Protein AF-0000000069329135 (afdb_homodimer)

pLDDT: mean 97.56, std 3.17, range [58.59, 99.0]

Secondary structure (DSSP, 8-state):
--EEEEEEE----S-HHHHHHHHHHHHHHHHHTT--SEEE--TTTTS-SSHHHHHHH-B-TTTSHHHHHHHHHHHHHT-EEE---EEEEETTEEEEEEEEE-TTS-EEEEEE--S--EEEETTTEEEEGGGT--------EEEETTEEEEE--GGGGG-HHHHHHHHHTT-SEEEEE---BHHHIIIIIHHHHHHHHHHHTSEEEEE-PPP-TTSSS-B----EEE-TTS-EEEE--SS-EEEEEEE-TTHHHHHHHHS-TTTS--TTTEEEEE--/--EEEEEEE----S-HHHHHHHHHHHHHHHHHTT--SEEE--TTTTS-SSHHHHHHT-B-TTTSHHHHHHHHHHHHHT-EEE---EEEEETTEEEEEEEEE-TTS-EEEEEE--S--EEEETTTEEEEGGGT--------EEEETTEEEEE--GGGGG-HHHHHHHHHTT-SEEEEE---BHHHIIIIIHHHHHHHHHHHTSEEEEE-PPP-TTSSS-B----EEE-TTS-EEEE--SSSEEEEEEE-TTHHHHHHHHS-TTTS--TTTEEEEE--

Nearest PDB structures (foldseek):
  2w1v-assembly1_B  TM=9.851E-01  e=4.334E-40  Mus musculus
  1f89-assembly1_B  TM=9.293E-01  e=5.737E-31  Saccharomyces cerevisiae
  1ems-assembly1_A  TM=8.857E-01  e=1.013E-24  Caenorhabditis elegans
  4hgd-assembly2_B  TM=8.560E-01  e=7.494E-25  Saccharomyces cerevisiae S288C
  4hgd-assembly1_A  TM=8.611E-01  e=5.799E-24  Saccharomyces cerevisiae S288C

InterPro domains:
  IPR003010 Carbon-nitrogen hydrolase [PF00795] (4-256)
  IPR003010 Carbon-nitrogen hydrolase [PS50263] (3-249)
  IPR036526 Carbon-nitrogen hydrolase superfamily [G3DSA:3.60.110.10] (2-276)
  IPR036526 Carbon-nitrogen hydrolase superfamily [SSF56317] (3-263)
  IPR045254 Nit1/2, carbon-nitrogen hydrolase domain [cd07572] (4-266)

Radius of gyration: 24.92 Å; Cα contacts (8 Å, |Δi|>4): 1479; chains: 2; bounding box: 47×74×54 Å

Foldseek 3Di:
DWAKEKFWQAAADDALVVQLVRVLVVLLCCCPVVVGQEYEYAFQRRHFDDLVGQVVQEEAPPPDPLNQSQLCSLQVRQHKYFSHWHWYDDPNFIFTKTWIHGSNSDTFKIDTAADADADDDPPFDGDDRVVHHDHDDDWIWDDDDPAIETEHEAVCLVDLLSLLLVLVVPHQEYEYRHFDAQVVCVVPVLVSQLCSLQVSLHKYWYHYHAADPPGPGGGNAFTFIAGNNSHTQWTDHNGGDIIIGIHPSVSRVVSCVVVVCVVVDDVVVDDRDDDD/DWAKEKFWQAAADDALVVQLVRVLVVLLCCCPVVVGQEYEYAFQRRHFDDLVGQVVQEDAPPPDPLNQSQLCSLQVRQHKYFSHWHWYDDPNFIFTKTWIHGSNSDTFKIDTAADADADDDPPFDGDDRVVHHDHDDDWIWDDDDPAIETEHEAVCLVDLLSLLLVLVVPHQEYEYRHFDAQVVCVVPVLVSQLCSLQVSLHKYWYHYHAADPPGPGGGNAFTFIAGNNSHTQWTDHNGGDIIIGIHPSVSRVVSCVVVVCVVVDDVVVDDRDDDD

Sequence (552 aa):
MVIRIALIQLKIAGPKEKILKNAVDLIRIAKKEKDANVVVLPESFNCPYSAENFEANAEEIPQGETSQTLSKAARDFGVFVVGGSFVEKCFGKLYNTCTVWGPDGELVAKHRKVHLCDTNIPGKLEVKESKVFTAGSDYTTFYVGETKIGLGVCWDMRFPLFANAYREKGCDLLIYPAVCDVYTGELHWELLARARALDNQVFVAFCAPARDSHAELVSYGHSVVVDPWGRVIQKGTEFQEIVVADLVLRTLPEVRSQIPVLKQKRSDLYEIVVKKMVIRIALIQLKIAGPKEKILKNAVDLIRIAKKEKDANVVVLPESFNCPYSAENFEANAEEIPQGETSQTLSKAARDFGVFVVGGSFVEKCFGKLYNTCTVWGPDGELVAKHRKVHLCDTNIPGKLEVKESKVFTAGSDYTTFYVGETKIGLGVCWDMRFPLFANAYREKGCDLLIYPAVCDVYTGELHWELLARARALDNQVFVAFCAPARDSHAELVSYGHSVVVDPWGRVIQKGTEFQEIVVADLVLRTLPEVRSQIPVLKQKRSDLYEIVVKK

Solvent-accessible surface area (backbone atoms only — not comparable to full-atom values): 27369 Å² total; per-residue (Å²): 139,77,52,27,39,25,29,35,17,42,62,54,62,77,57,44,70,58,26,48,51,53,50,49,52,52,51,46,43,35,29,77,74,64,60,27,50,34,36,33,32,11,37,44,44,56,39,51,73,42,73,70,46,42,65,75,59,42,28,42,83,67,80,21,70,68,42,47,51,48,19,49,46,9,34,75,64,56,19,31,29,36,51,18,15,35,42,29,42,55,95,92,39,34,28,50,27,26,38,28,17,32,39,81,27,45,78,65,40,70,36,38,26,53,36,64,50,58,33,52,38,90,98,75,45,75,43,62,39,66,80,64,36,48,64,32,88,65,90,33,59,46,69,61,84,88,44,31,33,28,60,42,37,36,55,34,66,69,38,66,67,59,54,45,42,37,35,76,72,58,34,47,32,39,41,26,20,18,68,42,44,46,73,58,27,76,63,38,48,66,54,43,45,24,39,56,5,39,72,54,45,15,32,24,36,42,18,10,29,16,44,39,93,84,45,87,63,35,28,38,25,42,25,33,34,20,34,35,76,32,43,76,75,37,69,43,55,42,52,65,45,76,42,64,42,76,49,65,67,70,51,40,66,49,45,48,62,27,56,33,57,85,77,56,57,54,69,81,39,37,45,77,46,69,43,128,139,76,52,27,38,24,27,34,17,42,63,54,62,76,57,46,68,57,27,49,52,52,49,48,52,50,52,47,44,35,30,78,74,63,61,27,48,34,37,33,31,10,38,45,44,56,39,51,73,42,74,68,47,42,66,75,59,42,27,42,83,68,78,20,69,68,43,46,51,47,19,48,47,10,32,76,65,55,19,31,30,36,52,19,15,36,41,30,43,55,94,92,38,32,26,51,28,25,40,27,17,32,38,81,27,45,79,66,40,71,35,40,26,53,36,64,50,59,33,51,37,89,97,76,46,77,44,61,37,67,82,65,35,48,63,31,87,65,89,36,61,44,68,61,86,88,44,31,33,29,60,43,37,36,54,33,67,70,39,66,67,60,52,45,41,37,38,74,72,58,34,47,32,39,41,25,19,18,66,42,44,44,74,57,27,76,61,38,48,65,52,44,43,23,40,58,6,38,72,53,46,15,32,25,34,41,16,10,29,18,44,38,93,82,45,86,63,35,29,38,25,41,27,33,32,21,34,35,76,32,44,75,74,36,68,44,55,42,54,64,45,75,42,63,42,75,51,66,68,70,50,42,66,48,46,49,61,27,56,32,56,84,75,55,56,54,68,81,39,36,44,79,46,69,43,126

Structure (mmCIF, N/CA/C/O backbone):
data_AF-0000000069329135-model_v1
#
loop_
_entity.id
_entity.type
_entity.pdbx_description
1 polymer 'Uncharacterized protein'
#
loop_
_atom_site.group_PDB
_atom_site.id
_atom_site.type_symbol
_atom_site.label_atom_id
_atom_site.label_alt_id
_atom_site.label_comp_id
_atom_site.label_asym_id
_atom_site.label_entity_id
_atom_site.label_seq_id
_atom_site.pdbx_PDB_ins_code
_atom_site.Cartn_x
_atom_site.Cartn_y
_atom_site.Cartn_z
_atom_site.occupancy
_atom_site.B_iso_or_equiv
_atom_site.auth_seq_id
_atom_site.auth_comp_id
_atom_site.auth_asym_id
_atom_site.auth_atom_id
_atom_site.pdbx_PDB_model_num
ATOM 1 N N . MET A 1 1 ? -24.438 -14.727 -4.453 1 58.75 1 MET A N 1
ATOM 2 C CA . MET A 1 1 ? -23.453 -15.797 -4.539 1 58.75 1 MET A CA 1
ATOM 3 C C . MET A 1 1 ? -22.25 -15.492 -3.66 1 58.75 1 MET A C 1
ATOM 5 O O . MET A 1 1 ? -21.875 -14.328 -3.496 1 58.75 1 MET A O 1
ATOM 9 N N . VAL A 1 2 ? -21.859 -16.516 -2.75 1 83.94 2 VAL A N 1
ATOM 10 C CA . VAL A 1 2 ? -20.781 -16.422 -1.784 1 83.94 2 VAL A CA 1
ATOM 11 C C . VAL A 1 2 ? -19.516 -17.062 -2.365 1 83.94 2 VAL A C 1
ATOM 13 O O . VAL A 1 2 ? -19.578 -18.094 -3.039 1 83.94 2 VAL A O 1
ATOM 16 N N . ILE A 1 3 ? -18.453 -16.328 -2.562 1 96.75 3 ILE A N 1
ATOM 17 C CA . ILE A 1 3 ? -17.172 -16.938 -2.906 1 96.75 3 ILE A CA 1
ATOM 18 C C . ILE A 1 3 ? -16.5 -17.484 -1.646 1 96.75 3 ILE A C 1
ATOM 20 O O . ILE A 1 3 ? -16.234 -16.75 -0.698 1 96.75 3 ILE A O 1
ATOM 24 N N . ARG A 1 4 ? -16.531 -18.781 -1.601 1 98.5 4 ARG A N 1
ATOM 25 C CA . ARG A 1 4 ? -15.672 -19.438 -0.632 1 98.5 4 ARG A CA 1
ATOM 26 C C . ARG A 1 4 ? -14.375 -19.906 -1.282 1 98.5 4 ARG A C 1
ATOM 28 O O . ARG A 1 4 ? -14.367 -20.828 -2.088 1 98.5 4 ARG A O 1
ATOM 35 N N . ILE A 1 5 ? -13.156 -19.25 -0.915 1 98.94 5 ILE A N 1
ATOM 36 C CA . ILE A 1 5 ? -11.867 -19.469 -1.562 1 98.94 5 ILE A CA 1
ATOM 37 C C . ILE A 1 5 ? -10.992 -20.359 -0.679 1 98.94 5 ILE A C 1
ATOM 39 O O . ILE A 1 5 ? -10.992 -20.219 0.546 1 98.94 5 ILE A O 1
ATOM 43 N N . ALA A 1 6 ? -10.328 -21.297 -1.271 1 98.94 6 ALA A N 1
ATOM 44 C CA . ALA A 1 6 ? -9.344 -22.125 -0.591 1 98.94 6 ALA A CA 1
ATOM 45 C C . ALA A 1 6 ? -7.965 -21.984 -1.217 1 98.94 6 ALA A C 1
ATOM 47 O O . ALA A 1 6 ? -7.781 -22.234 -2.408 1 98.94 6 ALA A O 1
ATOM 48 N N . LEU A 1 7 ? -7.035 -21.484 -0.455 1 98.94 7 LEU A N 1
ATOM 49 C CA . LEU A 1 7 ? -5.637 -21.422 -0.861 1 98.94 7 LEU A CA 1
ATOM 50 C C . LEU A 1 7 ? -4.895 -22.688 -0.421 1 98.94 7 LEU A C 1
ATOM 52 O O . LEU A 1 7 ? -4.758 -22.938 0.777 1 98.94 7 LEU A O 1
ATOM 56 N N . ILE A 1 8 ? -4.465 -23.438 -1.403 1 98.94 8 ILE A N 1
ATOM 57 C CA . ILE A 1 8 ? -3.693 -24.641 -1.092 1 98.94 8 ILE A CA 1
ATOM 58 C C . ILE A 1 8 ? -2.223 -24.281 -0.903 1 98.94 8 ILE A C 1
ATOM 60 O O . ILE A 1 8 ? -1.471 -24.188 -1.876 1 98.94 8 ILE A O 1
ATOM 64 N N . GLN A 1 9 ? -1.848 -24.109 0.296 1 98.88 9 GLN A N 1
ATOM 65 C CA . GLN A 1 9 ? -0.429 -23.922 0.586 1 98.88 9 GLN A CA 1
ATOM 66 C C . GLN A 1 9 ? 0.329 -25.25 0.465 1 98.88 9 GLN A C 1
ATOM 68 O O . GLN A 1 9 ? 0.605 -25.906 1.47 1 98.88 9 GLN A O 1
ATOM 73 N N . LEU A 1 10 ? 0.711 -25.562 -0.7 1 98.88 10 LEU A N 1
ATOM 74 C CA . LEU A 1 10 ? 1.133 -26.891 -1.129 1 98.88 10 LEU A CA 1
ATOM 75 C C . LEU A 1 10 ? 2.6 -27.141 -0.79 1 98.88 10 LEU A C 1
ATOM 77 O O . LEU A 1 10 ? 3.441 -26.25 -0.991 1 98.88 10 LEU A O 1
ATOM 81 N N . LYS A 1 11 ? 2.873 -28.25 -0.274 1 98.12 11 LYS A N 1
ATOM 82 C CA . LYS A 1 11 ? 4.262 -28.703 -0.194 1 98.12 11 LYS A CA 1
ATOM 83 C C . LYS A 1 11 ? 4.766 -29.172 -1.554 1 98.12 11 LYS A C 1
ATOM 85 O O . LYS A 1 11 ? 4.176 -30.062 -2.164 1 98.12 11 LYS A O 1
ATOM 90 N N . ILE A 1 12 ? 5.766 -28.578 -2.023 1 97.69 12 ILE A N 1
ATOM 91 C CA . ILE A 1 12 ? 6.336 -28.906 -3.324 1 97.69 12 ILE A CA 1
ATOM 92 C C . ILE A 1 12 ? 7.648 -29.672 -3.135 1 97.69 12 ILE A C 1
ATOM 94 O O . ILE A 1 12 ? 8.703 -29.062 -2.938 1 97.69 12 ILE A O 1
ATOM 98 N N . ALA A 1 13 ? 7.5 -30.953 -3.193 1 92.62 13 ALA A N 1
ATOM 99 C CA . ALA A 1 13 ? 8.656 -31.812 -2.984 1 92.62 13 ALA A CA 1
ATOM 100 C C . ALA A 1 13 ? 8.508 -33.125 -3.75 1 92.62 13 ALA A C 1
ATOM 102 O O . ALA A 1 13 ? 7.422 -33.719 -3.801 1 92.62 13 ALA A O 1
ATOM 103 N N . GLY A 1 14 ? 9.672 -33.594 -4.332 1 91.81 14 GLY A N 1
ATOM 104 C CA . GLY A 1 14 ? 9.664 -34.875 -5.027 1 91.81 14 GLY A CA 1
ATOM 105 C C . GLY A 1 14 ? 9.305 -34.75 -6.496 1 91.81 14 GLY A C 1
ATOM 106 O O . GLY A 1 14 ? 9.422 -33.656 -7.082 1 91.81 14 GLY A O 1
ATOM 107 N N . PRO A 1 15 ? 8.953 -35.969 -7.125 1 94.62 15 PRO A N 1
ATOM 108 C CA . PRO A 1 15 ? 8.633 -35.969 -8.555 1 94.62 15 PRO A CA 1
ATOM 109 C C . PRO A 1 15 ? 7.285 -35.312 -8.859 1 94.62 15 PRO A C 1
ATOM 111 O O . PRO A 1 15 ? 6.395 -35.281 -8 1 94.62 15 PRO A O 1
ATOM 114 N N . LYS A 1 16 ? 7.168 -34.812 -10.023 1 96.88 16 LYS A N 1
ATOM 115 C CA . LYS A 1 16 ? 5.988 -34.094 -10.492 1 96.88 16 LYS A CA 1
ATOM 116 C C . LYS A 1 16 ? 4.715 -34.906 -10.242 1 96.88 16 LYS A C 1
ATOM 118 O O . LYS A 1 16 ? 3.703 -34.375 -9.797 1 96.88 16 LYS A O 1
ATOM 123 N N . GLU A 1 17 ? 4.809 -36.156 -10.508 1 97 17 GLU A N 1
ATOM 124 C CA . GLU A 1 17 ? 3.633 -37 -10.359 1 97 17 GLU A CA 1
ATOM 125 C C . GLU A 1 17 ? 3.104 -36.969 -8.93 1 97 17 GLU A C 1
ATOM 127 O O . GLU A 1 17 ? 1.892 -36.906 -8.711 1 97 17 GLU A O 1
ATOM 132 N N . LYS A 1 18 ? 3.99 -37.031 -8 1 97.62 18 LYS A N 1
ATOM 133 C CA . LYS A 1 18 ? 3.613 -36.969 -6.59 1 97.62 18 LYS A CA 1
ATOM 134 C C . LYS A 1 18 ? 3.014 -35.625 -6.227 1 97.62 18 LYS A C 1
ATOM 136 O O . LYS A 1 18 ? 2.037 -35.562 -5.477 1 97.62 18 LYS A O 1
ATOM 141 N N . ILE A 1 19 ? 3.578 -34.594 -6.695 1 98.25 19 ILE A N 1
ATOM 142 C CA . ILE A 1 19 ? 3.109 -33.25 -6.414 1 98.25 19 ILE A CA 1
ATOM 143 C C . ILE A 1 19 ? 1.703 -33.062 -6.98 1 98.25 19 ILE A C 1
ATOM 145 O O . ILE A 1 19 ? 0.818 -32.531 -6.301 1 98.25 19 ILE A O 1
ATOM 149 N N . LEU A 1 20 ? 1.479 -33.531 -8.203 1 98.75 20 LEU A N 1
ATOM 150 C CA . LEU A 1 20 ? 0.177 -33.406 -8.852 1 98.75 20 LEU A CA 1
ATOM 151 C C . LEU A 1 20 ? -0.883 -34.188 -8.094 1 98.75 20 LEU A C 1
ATOM 153 O O . LEU A 1 20 ? -2.006 -33.719 -7.906 1 98.75 20 LEU A O 1
ATOM 157 N N . LYS A 1 21 ? -0.483 -35.375 -7.719 1 98.62 21 LYS A N 1
ATOM 158 C CA . LYS A 1 21 ? -1.42 -36.188 -6.953 1 98.62 21 LYS A CA 1
ATOM 159 C C . LYS A 1 21 ? -1.815 -35.5 -5.652 1 98.62 21 LYS A C 1
ATOM 161 O O . LYS A 1 21 ? -2.992 -35.469 -5.285 1 98.62 21 LYS A O 1
ATOM 166 N N . ASN A 1 22 ? -0.819 -34.969 -4.938 1 98.75 22 ASN A N 1
ATOM 167 C CA . ASN A 1 22 ? -1.08 -34.25 -3.701 1 98.75 22 ASN A CA 1
ATOM 168 C C . ASN A 1 22 ? -1.983 -33.031 -3.941 1 98.75 22 ASN A C 1
ATOM 170 O O . ASN A 1 22 ? -2.904 -32.781 -3.164 1 98.75 22 ASN A O 1
ATOM 174 N N . ALA A 1 23 ? -1.742 -32.281 -4.996 1 98.88 23 ALA A N 1
ATOM 175 C CA . ALA A 1 23 ? -2.561 -31.125 -5.352 1 98.88 23 ALA A CA 1
ATOM 176 C C . ALA A 1 23 ? -4.016 -31.531 -5.578 1 98.88 23 ALA A C 1
ATOM 178 O O . ALA A 1 23 ? -4.934 -30.906 -5.047 1 98.88 23 ALA A O 1
ATOM 179 N N . VAL A 1 24 ? -4.18 -32.594 -6.344 1 98.94 24 VAL A N 1
ATOM 180 C CA . VAL A 1 24 ? -5.527 -33.062 -6.66 1 98.94 24 VAL A CA 1
ATOM 181 C C . VAL A 1 24 ? -6.246 -33.469 -5.379 1 98.94 24 VAL A C 1
ATOM 183 O O . VAL A 1 24 ? -7.426 -33.156 -5.191 1 98.94 24 VAL A O 1
ATOM 186 N N . ASP A 1 25 ? -5.535 -34.156 -4.523 1 98.88 25 ASP A N 1
ATOM 187 C CA . ASP A 1 25 ? -6.113 -34.562 -3.25 1 98.88 25 ASP A CA 1
ATOM 188 C C . ASP A 1 25 ? -6.562 -33.344 -2.432 1 98.88 25 ASP A C 1
ATOM 190 O O . ASP A 1 25 ? -7.641 -33.344 -1.838 1 98.88 25 ASP A O 1
ATOM 194 N N . LEU A 1 26 ? -5.781 -32.375 -2.385 1 98.94 26 LEU A N 1
ATOM 195 C CA . LEU A 1 26 ? -6.09 -31.203 -1.578 1 98.94 26 LEU A CA 1
ATOM 196 C C . LEU A 1 26 ? -7.191 -30.359 -2.229 1 98.94 26 LEU A C 1
ATOM 198 O O . LEU A 1 26 ? -8 -29.75 -1.532 1 98.94 26 LEU A O 1
ATOM 202 N N . ILE A 1 27 ? -7.246 -30.344 -3.576 1 98.94 27 ILE A N 1
ATOM 203 C CA . ILE A 1 27 ? -8.375 -29.734 -4.262 1 98.94 27 ILE A CA 1
ATOM 204 C C . ILE A 1 27 ? -9.664 -30.453 -3.889 1 98.94 27 ILE A C 1
ATOM 206 O O . ILE A 1 27 ? -10.68 -29.812 -3.59 1 98.94 27 ILE A O 1
ATOM 210 N N . ARG A 1 28 ? -9.555 -31.734 -3.93 1 98.88 28 ARG A N 1
ATOM 211 C CA . ARG A 1 28 ? -10.711 -32.531 -3.545 1 98.88 28 ARG A CA 1
ATOM 212 C C . ARG A 1 28 ? -11.172 -32.188 -2.131 1 98.88 28 ARG A C 1
ATOM 214 O O . ARG A 1 28 ? -12.359 -31.969 -1.894 1 98.88 28 ARG A O 1
ATOM 221 N N . ILE A 1 29 ? -10.289 -32.125 -1.172 1 98.94 29 ILE A N 1
ATOM 222 C CA . ILE A 1 29 ? -10.602 -31.844 0.224 1 98.94 29 ILE A CA 1
ATOM 223 C C . ILE A 1 29 ? -11.188 -30.453 0.342 1 98.94 29 ILE A C 1
ATOM 225 O O . ILE A 1 29 ? -12.172 -30.234 1.062 1 98.94 29 ILE A O 1
ATOM 229 N N . ALA A 1 30 ? -10.602 -29.484 -0.377 1 98.88 30 ALA A N 1
ATOM 230 C CA . ALA A 1 30 ? -11.078 -28.109 -0.358 1 98.88 30 ALA A CA 1
ATOM 231 C C . ALA A 1 30 ? -12.555 -28.031 -0.76 1 98.88 30 ALA A C 1
ATOM 233 O O . ALA A 1 30 ? -13.328 -27.266 -0.175 1 98.88 30 ALA A O 1
ATOM 234 N N . LYS A 1 31 ? -12.875 -28.781 -1.772 1 98.69 31 LYS A N 1
ATOM 235 C CA . LYS A 1 31 ? -14.258 -28.781 -2.225 1 98.69 31 LYS A CA 1
ATOM 236 C C . LYS A 1 31 ? -15.141 -29.641 -1.315 1 98.69 31 LYS A C 1
ATOM 238 O O . LYS A 1 31 ? -16.109 -29.141 -0.738 1 98.69 31 LYS A O 1
ATOM 243 N N . LYS A 1 32 ? -14.781 -30.844 -1.134 1 98.69 32 LYS A N 1
ATOM 244 C CA . LYS A 1 32 ? -15.664 -31.828 -0.512 1 98.69 32 LYS A CA 1
ATOM 245 C C . LYS A 1 32 ? -15.797 -31.578 0.987 1 98.69 32 LYS A C 1
ATOM 247 O O . LYS A 1 32 ? -16.859 -31.828 1.571 1 98.69 32 LYS A O 1
ATOM 252 N N . GLU A 1 33 ? -14.734 -31.094 1.611 1 98.62 33 GLU A N 1
ATOM 253 C CA . GLU A 1 33 ? -14.75 -30.953 3.064 1 98.62 33 GLU A CA 1
ATOM 254 C C . GLU A 1 33 ? -14.906 -29.484 3.479 1 98.62 33 GLU A C 1
ATOM 256 O O . GLU A 1 33 ? -15.391 -29.203 4.574 1 98.62 33 GLU A O 1
ATOM 261 N N . LYS A 1 34 ? -14.492 -28.625 2.623 1 98.38 34 LYS A N 1
ATOM 262 C CA . LYS A 1 34 ? -14.516 -27.219 3.018 1 98.38 34 LYS A CA 1
ATOM 263 C C . LYS A 1 34 ? -15.516 -26.422 2.18 1 98.38 34 LYS A C 1
ATOM 265 O O . LYS A 1 34 ? -15.742 -25.234 2.432 1 98.38 34 LYS A O 1
ATOM 270 N N . ASP A 1 35 ? -16.047 -27.062 1.16 1 98.06 35 ASP A N 1
ATOM 271 C CA . ASP A 1 35 ? -17.109 -26.5 0.324 1 98.06 35 ASP A CA 1
ATOM 272 C C . ASP A 1 35 ? -16.609 -25.281 -0.443 1 98.06 35 ASP A C 1
ATOM 274 O O . ASP A 1 35 ? -17.344 -24.312 -0.621 1 98.06 35 ASP A O 1
ATOM 278 N N . ALA A 1 36 ? -15.344 -25.266 -0.75 1 98.62 36 ALA A N 1
ATOM 279 C CA . ALA A 1 36 ? -14.797 -24.188 -1.571 1 98.62 36 ALA A CA 1
ATOM 280 C C . ALA A 1 36 ? -15.375 -24.219 -2.984 1 98.62 36 ALA A C 1
ATOM 282 O O . ALA A 1 36 ? -15.648 -25.297 -3.52 1 98.62 36 ALA A O 1
ATOM 283 N N . ASN A 1 37 ? -15.562 -23.047 -3.553 1 98.44 37 ASN A N 1
ATOM 284 C CA . ASN A 1 37 ? -15.961 -23.016 -4.957 1 98.44 37 ASN A CA 1
ATOM 285 C C . ASN A 1 37 ? -14.859 -22.422 -5.836 1 98.44 37 ASN A C 1
ATOM 287 O O . ASN A 1 37 ? -14.945 -22.484 -7.066 1 98.44 37 ASN A O 1
ATOM 291 N N . VAL A 1 38 ? -13.828 -21.844 -5.258 1 98.88 38 VAL A N 1
ATOM 292 C CA . VAL A 1 38 ? -12.586 -21.438 -5.918 1 98.88 38 VAL A CA 1
ATOM 293 C C . VAL A 1 38 ? -11.391 -22 -5.156 1 98.88 38 VAL A C 1
ATOM 295 O O . VAL A 1 38 ? -11.25 -21.781 -3.951 1 98.88 38 VAL A O 1
ATOM 298 N N . VAL A 1 39 ? -10.555 -22.734 -5.781 1 98.94 39 VAL A N 1
ATOM 299 C CA . VAL A 1 39 ? -9.352 -23.312 -5.188 1 98.94 39 VAL A CA 1
ATOM 300 C C . VAL A 1 39 ? -8.117 -22.75 -5.895 1 98.94 39 VAL A C 1
ATOM 302 O O . VAL A 1 39 ? -8.07 -22.703 -7.125 1 98.94 39 VAL A O 1
ATOM 305 N N . VAL A 1 40 ? -7.117 -22.312 -5.148 1 99 40 VAL A N 1
ATOM 306 C CA . VAL A 1 40 ? -5.941 -21.641 -5.699 1 99 40 VAL A CA 1
ATOM 307 C C . VAL A 1 40 ? -4.684 -22.438 -5.336 1 99 40 VAL A C 1
ATOM 309 O O . VAL A 1 40 ? -4.496 -22.812 -4.18 1 99 40 VAL A O 1
ATOM 312 N N . LEU A 1 41 ? -3.873 -22.734 -6.301 1 99 41 LEU A N 1
ATOM 313 C CA . LEU A 1 41 ? -2.559 -23.328 -6.098 1 99 41 LEU A CA 1
ATOM 314 C C . LEU A 1 41 ? -1.464 -22.281 -6.133 1 99 41 LEU A C 1
ATOM 316 O O . LEU A 1 41 ? -1.68 -21.172 -6.637 1 99 41 LEU A O 1
ATOM 320 N N . PRO A 1 42 ? -0.272 -22.562 -5.594 1 98.88 42 PRO A N 1
ATOM 321 C CA . PRO A 1 42 ? 0.789 -21.547 -5.523 1 98.88 42 PRO A CA 1
ATOM 322 C C . PRO A 1 42 ? 1.606 -21.469 -6.812 1 98.88 42 PRO A C 1
ATOM 324 O O . PRO A 1 42 ? 1.319 -22.172 -7.777 1 98.88 42 PRO A O 1
ATOM 327 N N . GLU A 1 43 ? 2.578 -20.547 -6.859 1 98.69 43 GLU A N 1
ATOM 328 C CA . GLU A 1 43 ? 3.467 -20.344 -8 1 98.69 43 GLU A CA 1
ATOM 329 C C . GLU A 1 43 ? 4.379 -21.547 -8.211 1 98.69 43 GLU A C 1
ATOM 331 O O . GLU A 1 43 ? 4.934 -22.094 -7.25 1 98.69 43 GLU A O 1
ATOM 336 N N . SER A 1 44 ? 4.57 -21.922 -9.492 1 97.25 44 SER A N 1
ATOM 337 C CA . SER A 1 44 ? 5.449 -23.016 -9.883 1 97.25 44 SER A CA 1
ATOM 338 C C . SER A 1 44 ? 5.176 -24.266 -9.039 1 97.25 44 SER A C 1
ATOM 340 O O . SER A 1 44 ? 6.105 -24.859 -8.492 1 97.25 44 SER A O 1
ATOM 342 N N . PHE A 1 45 ? 3.988 -24.656 -8.969 1 98.31 45 PHE A N 1
ATOM 343 C CA . PHE A 1 45 ? 3.58 -25.609 -7.934 1 98.31 45 PHE A CA 1
ATOM 344 C C . PHE A 1 45 ? 3.979 -27.031 -8.312 1 98.31 45 PHE A C 1
ATOM 346 O O . PHE A 1 45 ? 4.043 -27.906 -7.453 1 98.31 45 PHE A O 1
ATOM 353 N N . ASN A 1 46 ? 4.246 -27.297 -9.609 1 97.81 46 ASN A N 1
ATOM 354 C CA . ASN A 1 46 ? 4.348 -28.688 -10.039 1 97.81 46 ASN A CA 1
ATOM 355 C C . ASN A 1 46 ? 5.793 -29.172 -10.023 1 97.81 46 ASN A C 1
ATOM 357 O O . ASN A 1 46 ? 6.09 -30.266 -10.516 1 97.81 46 ASN A O 1
ATOM 361 N N . CYS A 1 47 ? 6.703 -28.344 -9.594 1 96.44 47 CYS A N 1
ATOM 362 C CA . CYS A 1 47 ? 8.094 -28.766 -9.414 1 96.44 47 CYS A CA 1
ATOM 363 C C . CYS A 1 47 ? 8.812 -27.828 -8.445 1 96.44 47 CYS A C 1
ATOM 365 O O . CYS A 1 47 ? 8.383 -26.703 -8.234 1 96.44 47 CYS A O 1
ATOM 367 N N . PRO A 1 48 ? 9.93 -28.359 -7.832 1 93.69 48 PRO A N 1
ATOM 368 C CA . PRO A 1 48 ? 10.734 -27.453 -7.016 1 93.69 48 PRO A CA 1
ATOM 369 C C . PRO A 1 48 ? 11.242 -26.234 -7.801 1 93.69 48 PRO A C 1
ATOM 371 O O . PRO A 1 48 ? 11.602 -26.375 -8.977 1 93.69 48 PRO A O 1
ATOM 374 N N . TYR A 1 49 ? 11.375 -25.141 -7.191 1 92.5 49 TYR A N 1
ATOM 375 C CA . TYR A 1 49 ? 11.695 -23.859 -7.816 1 92.5 49 TYR A CA 1
ATOM 376 C C . TYR A 1 49 ? 13.172 -23.766 -8.164 1 92.5 49 TYR A C 1
ATOM 378 O O . TYR A 1 49 ? 13.984 -23.312 -7.359 1 92.5 49 TYR A O 1
ATOM 386 N N . SER A 1 50 ? 13.523 -24.172 -9.32 1 91.5 50 SER A N 1
ATOM 387 C CA . SER A 1 50 ? 14.875 -24.062 -9.867 1 91.5 50 SER A CA 1
ATOM 388 C C . SER A 1 50 ? 14.852 -24.047 -11.391 1 91.5 50 SER A C 1
ATOM 390 O O . SER A 1 50 ? 13.953 -24.609 -12.016 1 91.5 50 SER A O 1
ATOM 392 N N . ALA A 1 51 ? 15.883 -23.438 -11.93 1 89.62 51 ALA A N 1
ATOM 393 C CA . ALA A 1 51 ? 15.953 -23.312 -13.383 1 89.62 51 ALA A CA 1
ATOM 394 C C . ALA A 1 51 ? 15.961 -24.672 -14.062 1 89.62 51 ALA A C 1
ATOM 396 O O . ALA A 1 51 ? 15.312 -24.875 -15.094 1 89.62 51 ALA A O 1
ATOM 397 N N . GLU A 1 52 ? 16.688 -25.578 -13.438 1 91.62 52 GLU A N 1
ATOM 398 C CA . GLU A 1 52 ? 16.766 -26.938 -13.984 1 91.62 52 GLU A CA 1
ATOM 399 C C . GLU A 1 52 ? 15.398 -27.609 -13.984 1 91.62 52 GLU A C 1
ATOM 401 O O . GLU A 1 52 ? 15.008 -28.219 -14.977 1 91.62 52 GLU A O 1
ATOM 406 N N . ASN A 1 53 ? 14.711 -27.484 -12.938 1 94.31 53 ASN A N 1
ATOM 407 C CA . ASN A 1 53 ? 13.391 -28.094 -12.828 1 94.31 53 ASN A CA 1
ATOM 408 C C . ASN A 1 53 ? 12.383 -27.422 -13.758 1 94.31 53 ASN A C 1
ATOM 410 O O . ASN A 1 53 ? 11.492 -28.078 -14.297 1 94.31 53 ASN A O 1
ATOM 414 N N . PHE A 1 54 ? 12.547 -26.141 -13.984 1 95.38 54 PHE A N 1
ATOM 415 C CA . PHE A 1 54 ? 11.633 -25.422 -14.859 1 95.38 54 PHE A CA 1
ATOM 416 C C . PHE A 1 54 ? 11.703 -25.953 -16.281 1 95.38 54 PHE A C 1
ATOM 418 O O . PHE A 1 54 ? 10.68 -26.297 -16.875 1 95.38 54 PHE A O 1
ATOM 425 N N . GLU A 1 55 ? 12.852 -26.062 -16.734 1 94.44 55 GLU A N 1
ATOM 426 C CA . GLU A 1 55 ? 13.047 -26.547 -18.109 1 94.44 55 GLU A CA 1
ATOM 427 C C . GLU A 1 55 ? 12.562 -27.984 -18.25 1 94.44 55 GLU A C 1
ATOM 429 O O . GLU A 1 55 ? 11.891 -28.328 -19.219 1 94.44 55 GLU A O 1
ATOM 434 N N . ALA A 1 56 ? 12.867 -28.766 -17.266 1 95.62 56 ALA A N 1
ATOM 435 C CA . ALA A 1 56 ? 12.562 -30.188 -17.328 1 95.62 56 ALA A CA 1
ATOM 436 C C . ALA A 1 56 ? 11.062 -30.438 -17.234 1 95.62 56 ALA A C 1
ATOM 438 O O . ALA A 1 56 ? 10.562 -31.438 -17.734 1 95.62 56 ALA A O 1
ATOM 439 N N . ASN A 1 57 ? 10.344 -29.5 -16.672 1 96.56 57 ASN A N 1
ATOM 440 C CA . ASN A 1 57 ? 8.922 -29.734 -16.422 1 96.56 57 ASN A CA 1
ATOM 441 C C . ASN A 1 57 ? 8.055 -28.812 -17.281 1 96.56 57 ASN A C 1
ATOM 443 O O . ASN A 1 57 ? 6.836 -28.75 -17.078 1 96.56 57 ASN A O 1
ATOM 447 N N . ALA A 1 58 ? 8.672 -28.125 -18.203 1 97.69 58 ALA A N 1
ATOM 448 C CA . ALA A 1 58 ? 7.934 -27.219 -19.078 1 97.69 58 ALA A CA 1
ATOM 449 C C . ALA A 1 58 ? 6.953 -28 -19.953 1 97.69 58 ALA A C 1
ATOM 451 O O . ALA A 1 58 ? 7.273 -29.078 -20.438 1 97.69 58 ALA A O 1
ATOM 452 N N . GLU A 1 59 ? 5.785 -27.422 -20.062 1 97.88 59 GLU A N 1
ATOM 453 C CA . GLU A 1 59 ? 4.754 -28.094 -20.859 1 97.88 59 GLU A CA 1
ATOM 454 C C . GLU A 1 59 ? 3.998 -27.109 -21.734 1 97.88 59 GLU A C 1
ATOM 456 O O . GLU A 1 59 ? 3.986 -25.906 -21.453 1 97.88 59 GLU A O 1
ATOM 461 N N . GLU A 1 60 ? 3.389 -27.656 -22.781 1 98.12 60 GLU A N 1
ATOM 462 C CA . GLU A 1 60 ? 2.459 -26.859 -23.562 1 98.12 60 GLU A CA 1
ATOM 463 C C . GLU A 1 60 ? 1.109 -26.734 -22.859 1 98.12 60 GLU A C 1
ATOM 465 O O . GLU A 1 60 ? 0.627 -27.688 -22.266 1 98.12 60 GLU A O 1
ATOM 470 N N . ILE A 1 61 ? 0.491 -25.656 -22.844 1 98.25 61 ILE A N 1
ATOM 471 C CA . ILE A 1 61 ? -0.828 -25.406 -22.281 1 98.25 61 ILE A CA 1
ATOM 472 C C . ILE A 1 61 ? -1.851 -25.234 -23.406 1 98.25 61 ILE A C 1
ATOM 474 O O . ILE A 1 61 ? -1.654 -24.422 -24.312 1 98.25 61 ILE A O 1
ATOM 478 N N . PRO A 1 62 ? -2.932 -26.016 -23.516 1 97.56 62 PRO A N 1
ATOM 479 C CA . PRO A 1 62 ? -3.453 -26.812 -22.406 1 97.56 62 PRO A CA 1
ATOM 480 C C . PRO A 1 62 ? -3.16 -28.312 -22.547 1 97.56 62 PRO A C 1
ATOM 482 O O . PRO A 1 62 ? -3.779 -29.125 -21.875 1 97.56 62 PRO A O 1
ATOM 485 N N . GLN A 1 63 ? -2.25 -28.734 -23.344 1 95.94 63 GLN A N 1
ATOM 486 C CA . GLN A 1 63 ? -2.137 -30.156 -23.688 1 95.94 63 GLN A CA 1
ATOM 487 C C . GLN A 1 63 ? -1.261 -30.891 -22.688 1 95.94 63 GLN A C 1
ATOM 489 O O . GLN A 1 63 ? -1.329 -32.125 -22.578 1 95.94 63 GLN A O 1
ATOM 494 N N . GLY A 1 64 ? -0.524 -30.25 -21.922 1 97.38 64 GLY A N 1
ATOM 495 C CA . GLY A 1 64 ? 0.434 -30.875 -21.031 1 97.38 64 GLY A CA 1
ATOM 496 C C . GLY A 1 64 ? -0.217 -31.562 -19.859 1 97.38 64 GLY A C 1
ATOM 497 O O . GLY A 1 64 ? -1.405 -31.359 -19.594 1 97.38 64 GLY A O 1
ATOM 498 N N . GLU A 1 65 ? 0.563 -32.406 -19.172 1 98.12 65 GLU A N 1
ATOM 499 C CA . GLU A 1 65 ? 0.107 -33.25 -18.062 1 98.12 65 GLU A CA 1
ATOM 500 C C . GLU A 1 65 ? -0.521 -32.406 -16.953 1 98.12 65 GLU A C 1
ATOM 502 O O . GLU A 1 65 ? -1.579 -32.75 -16.438 1 98.12 65 GLU A O 1
ATOM 507 N N . THR A 1 66 ? 0.097 -31.344 -16.578 1 98.75 66 THR A N 1
ATOM 508 C CA . THR A 1 66 ? -0.405 -30.484 -15.5 1 98.75 66 THR A CA 1
ATOM 509 C C . THR A 1 66 ? -1.764 -29.906 -15.867 1 98.75 66 THR A C 1
ATOM 511 O O . THR A 1 66 ? -2.697 -29.922 -15.062 1 98.75 66 THR A O 1
ATOM 514 N N . SER A 1 67 ? -1.867 -29.422 -17.109 1 98.69 67 SER A N 1
ATOM 515 C CA . SER A 1 67 ? -3.125 -28.859 -17.594 1 98.69 67 SER A CA 1
ATOM 516 C C . SER A 1 67 ? -4.242 -29.891 -17.547 1 98.69 67 SER A C 1
ATOM 518 O O . SER A 1 67 ? -5.332 -29.625 -17.047 1 98.69 67 SER A O 1
ATOM 520 N N . GLN A 1 68 ? -3.904 -31.031 -18.047 1 98.69 68 GLN A N 1
ATOM 521 C CA . GLN A 1 68 ? -4.91 -32.094 -18.094 1 98.69 68 GLN A CA 1
ATOM 522 C C . GLN A 1 68 ? -5.336 -32.5 -16.688 1 98.69 68 GLN A C 1
ATOM 524 O O . GLN A 1 68 ? -6.516 -32.75 -16.438 1 98.69 68 GLN A O 1
ATOM 529 N N . THR A 1 69 ? -4.398 -32.594 -15.797 1 98.88 69 THR A N 1
ATOM 530 C CA . THR A 1 69 ? -4.676 -32.969 -14.406 1 98.88 69 THR A CA 1
ATOM 531 C C . THR A 1 69 ? -5.586 -31.922 -13.75 1 98.88 69 THR A C 1
ATOM 533 O O . THR A 1 69 ? -6.574 -32.281 -13.102 1 98.88 69 THR A O 1
ATOM 536 N N . LEU A 1 70 ? -5.328 -30.688 -13.938 1 98.88 70 LEU A N 1
ATOM 537 C CA . LEU A 1 70 ? -6.102 -29.625 -13.305 1 98.88 70 LEU A CA 1
ATOM 538 C C . LEU A 1 70 ? -7.488 -29.516 -13.938 1 98.88 70 LEU A C 1
ATOM 540 O O . LEU A 1 70 ? -8.477 -29.281 -13.234 1 98.88 70 LEU A O 1
ATOM 544 N N . SER A 1 71 ? -7.527 -29.609 -15.258 1 98.88 71 SER A N 1
ATOM 545 C CA . SER A 1 71 ? -8.805 -29.625 -15.961 1 98.88 71 SER A CA 1
ATOM 546 C C . SER A 1 71 ? -9.719 -30.719 -15.414 1 98.88 71 SER A C 1
ATOM 548 O O . SER A 1 71 ? -10.883 -30.469 -15.102 1 98.88 71 SER A O 1
ATOM 550 N N . LYS A 1 72 ? -9.164 -31.906 -15.32 1 98.88 72 LYS A N 1
ATOM 551 C CA . LYS A 1 72 ? -9.922 -33.062 -14.812 1 98.88 72 LYS A CA 1
ATOM 552 C C . LYS A 1 72 ? -10.367 -32.812 -13.375 1 98.88 72 LYS A C 1
ATOM 554 O O . LYS A 1 72 ? -11.508 -33.125 -13.016 1 98.88 72 LYS A O 1
ATOM 559 N N . ALA A 1 73 ? -9.477 -32.312 -12.5 1 98.88 73 ALA A N 1
ATOM 560 C CA . ALA A 1 73 ? -9.828 -32.062 -11.109 1 98.88 73 ALA A CA 1
ATOM 561 C C . ALA A 1 73 ? -10.969 -31.047 -11.016 1 98.88 73 ALA A C 1
ATOM 563 O O . ALA A 1 73 ? -11.922 -31.25 -10.258 1 98.88 73 ALA A O 1
ATOM 564 N N . ALA A 1 74 ? -10.852 -29.969 -11.797 1 98.88 74 ALA A N 1
ATOM 565 C CA . ALA A 1 74 ? -11.891 -28.953 -11.805 1 98.88 74 ALA A CA 1
ATOM 566 C C . ALA A 1 74 ? -13.25 -29.547 -12.172 1 98.88 74 ALA A C 1
ATOM 568 O O . ALA A 1 74 ? -14.25 -29.297 -11.5 1 98.88 74 ALA A O 1
ATOM 569 N N . ARG A 1 75 ? -13.258 -30.344 -13.203 1 98.81 75 ARG A N 1
ATOM 570 C CA . ARG A 1 75 ? -14.469 -30.984 -13.695 1 98.81 75 ARG A CA 1
ATOM 571 C C . ARG A 1 75 ? -15.016 -31.984 -12.68 1 98.81 75 ARG A C 1
ATOM 573 O O . ARG A 1 75 ? -16.203 -31.969 -12.352 1 98.81 75 ARG A O 1
ATOM 580 N N . ASP A 1 76 ? -14.133 -32.812 -12.195 1 98.81 76 ASP A N 1
ATOM 581 C CA . ASP A 1 76 ? -14.539 -33.906 -11.297 1 98.81 76 ASP A CA 1
ATOM 582 C C . ASP A 1 76 ? -15.18 -33.344 -10.023 1 98.81 76 ASP A C 1
ATOM 584 O O . ASP A 1 76 ? -16.109 -33.938 -9.484 1 98.81 76 ASP A O 1
ATOM 588 N N . PHE A 1 77 ? -14.648 -32.219 -9.508 1 98.81 77 PHE A N 1
ATOM 589 C CA . PHE A 1 77 ? -15.102 -31.719 -8.211 1 98.81 77 PHE A CA 1
ATOM 590 C C . PHE A 1 77 ? -15.992 -30.5 -8.375 1 98.81 77 PHE A C 1
ATOM 592 O O . PHE A 1 77 ? -16.516 -29.969 -7.391 1 98.81 77 PHE A O 1
ATOM 599 N N . GLY A 1 78 ? -16.203 -30.031 -9.594 1 98.5 78 GLY A N 1
ATOM 600 C CA . GLY A 1 78 ? -17.109 -28.938 -9.859 1 98.5 78 GLY A CA 1
ATOM 601 C C . GLY A 1 78 ? -16.672 -27.641 -9.195 1 98.5 78 GLY A C 1
ATOM 602 O O . GLY A 1 78 ? -17.484 -26.969 -8.539 1 98.5 78 GLY A O 1
ATOM 603 N N . VAL A 1 79 ? -15.484 -27.281 -9.32 1 98.62 79 VAL A N 1
ATOM 604 C CA . VAL A 1 79 ? -14.93 -26.109 -8.672 1 98.62 79 VAL A CA 1
ATOM 605 C C . VAL A 1 79 ? -14.047 -25.344 -9.656 1 98.62 79 VAL A C 1
ATOM 607 O O . VAL A 1 79 ? -13.555 -25.906 -10.633 1 98.62 79 VAL A O 1
ATOM 610 N N . PHE A 1 80 ? -13.883 -23.984 -9.477 1 98.94 80 PHE A N 1
ATOM 611 C CA . PHE A 1 80 ? -12.836 -23.25 -10.172 1 98.94 80 PHE A CA 1
ATOM 612 C C . PHE A 1 80 ? -11.469 -23.594 -9.602 1 98.94 80 PHE A C 1
ATOM 614 O O . PHE A 1 80 ? -11.273 -23.562 -8.383 1 98.94 80 PHE A O 1
ATOM 621 N N . VAL A 1 81 ? -10.555 -23.922 -10.453 1 98.94 81 VAL A N 1
ATOM 622 C CA . VAL A 1 81 ? -9.18 -24.156 -10.016 1 98.94 81 VAL A CA 1
ATOM 623 C C . VAL A 1 81 ? -8.258 -23.109 -10.625 1 98.94 81 VAL A C 1
ATOM 625 O O . VAL A 1 81 ? -8.039 -23.094 -11.844 1 98.94 81 VAL A O 1
ATOM 628 N N . VAL A 1 82 ? -7.809 -22.188 -9.82 1 98.94 82 VAL A N 1
ATOM 629 C CA . VAL A 1 82 ? -6.676 -21.344 -10.18 1 98.94 82 VAL A CA 1
ATOM 630 C C . VAL A 1 82 ? -5.375 -22.125 -10.031 1 98.94 82 VAL A C 1
ATOM 632 O O . VAL A 1 82 ? -4.906 -22.344 -8.914 1 98.94 82 VAL A O 1
ATOM 635 N N . GLY A 1 83 ? -4.879 -22.5 -11.109 1 98.75 83 GLY A N 1
ATOM 636 C CA . GLY A 1 83 ? -3.834 -23.516 -11.164 1 98.75 83 GLY A CA 1
ATOM 637 C C . GLY A 1 83 ? -2.461 -22.969 -10.828 1 98.75 83 GLY A C 1
ATOM 638 O O . GLY A 1 83 ? -1.468 -23.328 -11.461 1 98.75 83 GLY A O 1
ATOM 639 N N . GLY A 1 84 ? -2.471 -22.109 -9.766 1 98.38 84 GLY A N 1
ATOM 640 C CA . GLY A 1 84 ? -1.182 -21.516 -9.445 1 98.38 84 GLY A CA 1
ATOM 641 C C . GLY A 1 84 ? -0.524 -20.844 -10.633 1 98.38 84 GLY A C 1
ATOM 642 O O . GLY A 1 84 ? -1.124 -19.969 -11.266 1 98.38 84 GLY A O 1
ATOM 643 N N . SER A 1 85 ? 0.869 -21.391 -10.688 1 98.69 85 SER A N 1
ATOM 644 C CA . SER A 1 85 ? 1.444 -21.312 -12.023 1 98.69 85 SER A CA 1
ATOM 645 C C . SER A 1 85 ? 2.361 -22.484 -12.312 1 98.69 85 SER A C 1
ATOM 647 O O . SER A 1 85 ? 2.607 -23.312 -11.438 1 98.69 85 SER A O 1
ATOM 649 N N . PHE A 1 86 ? 2.664 -22.719 -13.477 1 98.62 86 PHE A N 1
ATOM 650 C CA . PHE A 1 86 ? 3.668 -23.672 -13.922 1 98.62 86 PHE A CA 1
ATOM 651 C C . PHE A 1 86 ? 4.277 -23.234 -15.258 1 98.62 86 PHE A C 1
ATOM 653 O O . PHE A 1 86 ? 3.811 -22.281 -15.875 1 98.62 86 PHE A O 1
ATOM 660 N N . VAL A 1 87 ? 5.355 -23.906 -15.625 1 98.5 87 VAL A N 1
ATOM 661 C CA . VAL A 1 87 ? 6.164 -23.438 -16.75 1 98.5 87 VAL A CA 1
ATOM 662 C C . VAL A 1 87 ? 5.523 -23.844 -18.062 1 98.5 87 VAL A C 1
ATOM 664 O O . VAL A 1 87 ? 5.281 -25.031 -18.297 1 98.5 87 VAL A O 1
ATOM 667 N N . GLU A 1 88 ? 5.23 -22.891 -18.844 1 98.81 88 GLU A N 1
ATOM 668 C CA . GLU A 1 88 ? 4.691 -23.047 -20.203 1 98.81 88 GLU A CA 1
ATOM 669 C C . GLU A 1 88 ? 5.805 -23.016 -21.25 1 98.81 88 GLU A C 1
ATOM 671 O O . GLU A 1 88 ? 6.656 -22.125 -21.219 1 98.81 88 GLU A O 1
ATOM 676 N N . LYS A 1 89 ? 5.777 -23.984 -22.062 1 98.25 89 LYS A N 1
ATOM 677 C CA . LYS A 1 89 ? 6.598 -23.938 -23.266 1 98.25 89 LYS A CA 1
ATOM 678 C C . LYS A 1 89 ? 5.762 -23.547 -24.484 1 98.25 89 LYS A C 1
ATOM 680 O O . LYS A 1 89 ? 4.746 -24.172 -24.781 1 98.25 89 LYS A O 1
ATOM 685 N N . CYS A 1 90 ? 6.168 -22.453 -25.125 1 97.69 90 CYS A N 1
ATOM 686 C CA . CYS A 1 90 ? 5.449 -21.953 -26.281 1 97.69 90 CYS A CA 1
ATOM 687 C C . CYS A 1 90 ? 6.418 -21.391 -27.328 1 97.69 90 CYS A C 1
ATOM 689 O O . CYS A 1 90 ? 7.051 -20.359 -27.094 1 97.69 90 CYS A O 1
ATOM 691 N N . PHE A 1 91 ? 6.551 -22.031 -28.438 1 96 91 PHE A N 1
A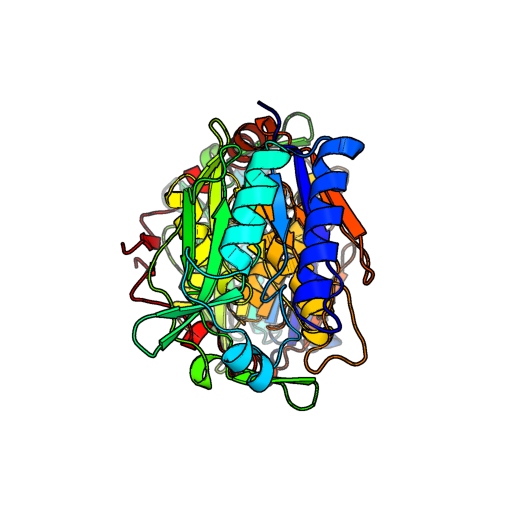TOM 692 C CA . PHE A 1 91 ? 7.387 -21.625 -29.547 1 96 91 PHE A CA 1
ATOM 693 C C . PHE A 1 91 ? 8.805 -21.328 -29.094 1 96 91 PHE A C 1
ATOM 695 O O . PHE A 1 91 ? 9.344 -20.25 -29.375 1 96 91 PHE A O 1
ATOM 702 N N . GLY A 1 92 ? 9.352 -22.156 -28.297 1 95.06 92 GLY A N 1
ATOM 703 C CA . GLY A 1 92 ? 10.75 -22.094 -27.906 1 95.06 92 GLY A CA 1
ATOM 704 C C . GLY A 1 92 ? 10.992 -21.172 -26.719 1 95.06 92 GLY A C 1
ATOM 705 O O . GLY A 1 92 ? 12.133 -21.016 -26.266 1 95.06 92 GLY A O 1
ATOM 706 N N . LYS A 1 93 ? 9.945 -20.578 -26.25 1 97.75 93 LYS A N 1
ATOM 707 C CA . LYS A 1 93 ? 10.055 -19.703 -25.094 1 97.75 93 LYS A CA 1
ATOM 708 C C . LYS A 1 93 ? 9.367 -20.297 -23.875 1 97.75 93 LYS A C 1
ATOM 710 O O . LYS A 1 93 ? 8.477 -21.141 -24 1 97.75 93 LYS A O 1
ATOM 715 N N . LEU A 1 94 ? 9.883 -19.938 -22.734 1 98.44 94 LEU A N 1
ATOM 716 C CA . LEU A 1 94 ? 9.281 -20.375 -21.469 1 98.44 94 LEU A CA 1
ATOM 717 C C . LEU A 1 94 ? 8.562 -19.219 -20.781 1 98.44 94 LEU A C 1
ATOM 719 O O . LEU A 1 94 ? 9.055 -18.094 -20.781 1 98.44 94 LEU A O 1
ATOM 723 N N . TYR A 1 95 ? 7.387 -19.469 -20.281 1 98.81 95 TYR A N 1
ATOM 724 C CA . TYR A 1 95 ? 6.586 -18.516 -19.516 1 98.81 95 TYR A CA 1
ATOM 725 C C . TYR A 1 95 ? 6.195 -19.094 -18.156 1 98.81 95 TYR A C 1
ATOM 727 O O . TYR A 1 95 ? 6 -20.312 -18.031 1 98.81 95 TYR A O 1
ATOM 735 N N . ASN A 1 96 ? 6.219 -18.281 -17.125 1 98.81 96 ASN A N 1
ATOM 736 C CA . ASN A 1 96 ? 5.539 -18.625 -15.875 1 98.81 96 ASN A CA 1
ATOM 737 C C . ASN A 1 96 ? 4.047 -18.312 -15.945 1 98.81 96 ASN A C 1
ATOM 739 O O . ASN A 1 96 ? 3.648 -17.141 -15.875 1 98.81 96 ASN A O 1
ATOM 743 N N . THR A 1 97 ? 3.23 -19.359 -16.031 1 98.94 97 THR A N 1
ATOM 744 C CA . THR A 1 97 ? 1.859 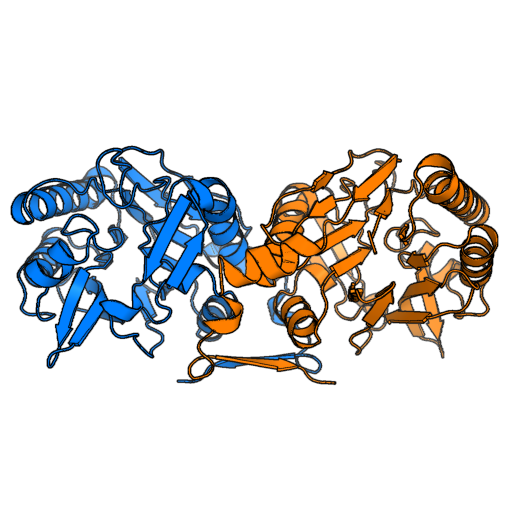-19.141 -16.484 1 98.94 97 THR A CA 1
ATOM 745 C C . THR A 1 97 ? 0.862 -19.688 -15.469 1 98.94 97 THR A C 1
ATOM 747 O O . THR A 1 97 ? 1.002 -20.828 -15.008 1 98.94 97 THR A O 1
ATOM 750 N N . CYS A 1 98 ? -0.059 -18.875 -15.078 1 98.94 98 CYS A N 1
ATOM 751 C CA . CYS A 1 98 ? -1.203 -19.281 -14.273 1 98.94 98 CYS A CA 1
ATOM 752 C C . CYS A 1 98 ? -2.4 -19.625 -15.148 1 98.94 98 CYS A C 1
ATOM 754 O O . CYS A 1 98 ? -2.812 -18.812 -15.984 1 98.94 98 CYS A O 1
ATOM 756 N N . THR A 1 99 ? -2.959 -20.797 -14.984 1 98.94 99 THR A N 1
ATOM 757 C CA . THR A 1 99 ? -4.176 -21.203 -15.672 1 98.94 99 THR A CA 1
ATOM 758 C C . THR A 1 99 ? -5.359 -21.234 -14.711 1 98.94 99 THR A C 1
ATOM 760 O O . THR A 1 99 ? -5.184 -21.422 -13.508 1 98.94 99 THR A O 1
ATOM 763 N N . VAL A 1 100 ? -6.551 -20.969 -15.289 1 98.94 100 VAL A N 1
ATOM 764 C CA . VAL A 1 100 ? -7.777 -21.141 -14.516 1 98.94 100 VAL A CA 1
ATOM 765 C C . VAL A 1 100 ? -8.703 -22.125 -15.234 1 98.94 100 VAL A C 1
ATOM 767 O O . VAL A 1 100 ? -8.992 -21.953 -16.422 1 98.94 100 VAL A O 1
ATOM 770 N N . TRP A 1 101 ? -9.125 -23.125 -14.508 1 98.94 101 TRP A N 1
ATOM 771 C CA . TRP A 1 101 ? -10.023 -24.141 -15.023 1 98.94 101 TRP A CA 1
ATOM 772 C C . TRP A 1 101 ? -11.398 -24.047 -14.367 1 98.94 101 TRP A C 1
ATOM 774 O O . TRP A 1 101 ? -11.508 -24.062 -13.133 1 98.94 101 TRP A O 1
ATOM 784 N N . GLY A 1 102 ? -12.453 -23.953 -15.211 1 98.75 102 GLY A N 1
ATOM 785 C CA . GLY A 1 102 ? -13.805 -23.859 -14.688 1 98.75 102 GLY A CA 1
ATOM 786 C C . GLY A 1 102 ? -14.359 -25.203 -14.242 1 98.75 102 GLY A C 1
ATOM 787 O O . GLY A 1 102 ? -13.734 -26.25 -14.477 1 98.75 102 GLY A O 1
ATOM 788 N N . PRO A 1 103 ? -15.539 -25.156 -13.57 1 98.56 103 PRO A N 1
ATOM 789 C CA . PRO A 1 103 ? -16.141 -26.375 -13.031 1 98.56 103 PRO A CA 1
ATOM 790 C C . PRO A 1 103 ? -16.469 -27.391 -14.117 1 98.56 103 PRO A C 1
ATOM 792 O O . PRO A 1 103 ? -16.75 -28.562 -13.82 1 98.56 103 PRO A O 1
ATOM 795 N N . ASP A 1 104 ? -16.422 -27 -15.367 1 98.62 104 ASP A N 1
ATOM 796 C CA . ASP A 1 104 ? -16.672 -27.922 -16.469 1 98.62 104 ASP A CA 1
ATOM 797 C C . ASP A 1 104 ? -15.359 -28.453 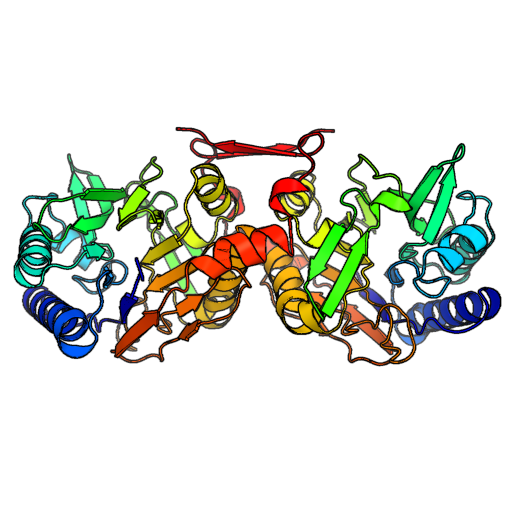-17.047 1 98.62 104 ASP A C 1
ATOM 799 O O . ASP A 1 104 ? -15.367 -29.219 -18.016 1 98.62 104 ASP A O 1
ATOM 803 N N . GLY A 1 105 ? -14.25 -27.984 -16.516 1 98.69 105 GLY A N 1
ATOM 804 C CA . GLY A 1 105 ? -12.945 -28.438 -16.938 1 98.69 105 GLY A CA 1
ATOM 805 C C . GLY A 1 105 ? -12.352 -27.594 -18.047 1 98.69 105 GLY A C 1
ATOM 806 O O . GLY A 1 105 ? -11.242 -27.875 -18.516 1 98.69 105 GLY A O 1
ATOM 807 N N . GLU A 1 106 ? -13.023 -26.516 -18.453 1 98.69 106 GLU A N 1
ATOM 808 C CA . GLU A 1 106 ? -12.539 -25.672 -19.547 1 98.69 106 GLU A CA 1
ATOM 809 C C . GLU A 1 106 ? -11.539 -24.641 -19.031 1 98.69 106 GLU A C 1
ATOM 811 O O . GLU A 1 106 ? -11.68 -24.125 -17.922 1 98.69 106 GLU A O 1
ATOM 816 N N . LEU A 1 107 ? -10.57 -24.375 -19.844 1 98.88 107 LEU A N 1
ATOM 817 C CA . LEU A 1 107 ? -9.633 -23.297 -19.562 1 98.88 107 LEU A CA 1
ATOM 818 C C . LEU A 1 107 ? -10.32 -21.938 -19.703 1 98.88 107 LEU A C 1
ATOM 820 O O . LEU A 1 107 ? -10.648 -21.531 -20.812 1 98.88 107 LEU A O 1
ATOM 824 N N . VAL A 1 108 ? -10.523 -21.234 -18.625 1 98.69 108 VAL A N 1
ATOM 825 C CA . VAL A 1 108 ? -11.312 -20.016 -18.703 1 98.69 108 VAL A CA 1
ATOM 826 C C . VAL A 1 108 ? -10.398 -18.797 -18.641 1 98.69 108 VAL A C 1
ATOM 828 O O . VAL A 1 108 ? -10.812 -17.672 -18.953 1 98.69 108 VAL A O 1
ATOM 831 N N . ALA A 1 109 ? -9.125 -18.922 -18.25 1 98.81 109 ALA A N 1
ATOM 832 C CA . ALA A 1 109 ? -8.148 -17.828 -18.25 1 98.81 109 ALA A CA 1
ATOM 833 C C . ALA A 1 109 ? -6.723 -18.375 -18.25 1 98.81 109 ALA A C 1
ATOM 835 O O . ALA A 1 109 ? -6.469 -19.469 -17.75 1 98.81 109 ALA A O 1
ATOM 836 N N . LYS A 1 110 ? -5.879 -17.734 -18.781 1 98.81 110 LYS A N 1
ATOM 837 C CA . LYS A 1 110 ? -4.445 -18 -18.844 1 98.81 110 LYS A CA 1
ATOM 838 C C . LYS A 1 110 ? -3.637 -16.703 -18.688 1 98.81 110 LYS A C 1
ATOM 840 O O . LYS A 1 110 ? -3.74 -15.805 -19.516 1 98.81 110 LYS A O 1
ATOM 845 N N . HIS A 1 111 ? -2.867 -16.594 -17.641 1 98.88 111 HIS A N 1
ATOM 846 C CA . HIS A 1 111 ? -2.082 -15.406 -17.328 1 98.88 111 HIS A CA 1
ATOM 847 C C . HIS A 1 111 ? -0.589 -15.711 -17.312 1 98.88 111 HIS A C 1
ATOM 849 O O . HIS A 1 111 ? -0.127 -16.516 -16.5 1 98.88 111 HIS A O 1
ATOM 855 N N . ARG A 1 112 ? 0.159 -15.133 -18.188 1 98.94 112 ARG A N 1
ATOM 856 C CA . ARG A 1 112 ? 1.617 -15.172 -18.141 1 98.94 112 ARG A CA 1
ATOM 857 C C . ARG A 1 112 ? 2.172 -14.055 -17.281 1 98.94 112 ARG A C 1
ATOM 859 O O . ARG A 1 112 ? 1.807 -12.891 -17.438 1 98.94 112 ARG A O 1
ATOM 866 N N . LYS A 1 113 ? 3.031 -14.445 -16.312 1 98.81 113 LYS A N 1
ATOM 867 C CA . LYS A 1 113 ? 3.662 -13.461 -15.453 1 98.81 113 LYS A CA 1
ATOM 868 C C . LYS A 1 113 ? 4.219 -12.289 -16.266 1 98.81 113 LYS A C 1
ATOM 870 O O . LYS A 1 113 ? 4.941 -12.5 -17.234 1 98.81 113 LYS A O 1
ATOM 875 N N . VAL A 1 114 ? 3.855 -11.07 -15.789 1 98.69 114 VAL A N 1
ATOM 876 C CA . VAL A 1 114 ? 4.227 -9.945 -16.641 1 98.69 114 VAL A CA 1
ATOM 877 C C . VAL A 1 114 ? 5.477 -9.266 -16.078 1 98.69 114 VAL A C 1
ATOM 879 O O . VAL A 1 114 ? 6.266 -8.688 -16.828 1 98.69 114 VAL A O 1
ATOM 882 N N . HIS A 1 115 ? 5.637 -9.195 -14.789 1 98.81 115 HIS A N 1
ATOM 883 C CA . HIS A 1 115 ? 6.855 -8.695 -14.164 1 98.81 115 HIS A CA 1
ATOM 884 C C . HIS A 1 115 ? 7.758 -9.844 -13.719 1 98.81 115 HIS A C 1
ATOM 886 O O . HIS A 1 115 ? 7.434 -10.562 -12.773 1 98.81 115 HIS A O 1
ATOM 892 N N . LEU A 1 116 ? 8.844 -9.961 -14.336 1 98.62 116 LEU A N 1
ATOM 893 C CA . LEU A 1 116 ? 9.781 -11.016 -13.961 1 98.62 116 LEU A CA 1
ATOM 894 C C . LEU A 1 116 ? 10.648 -10.578 -12.781 1 98.62 116 LEU A C 1
ATOM 896 O O . LEU A 1 116 ? 11.125 -9.445 -12.742 1 98.62 116 LEU A O 1
ATOM 900 N N . CYS A 1 117 ? 10.773 -11.438 -11.844 1 97.94 117 CYS A N 1
ATOM 901 C CA . CYS A 1 117 ? 11.555 -11.156 -10.641 1 97.94 117 CYS A CA 1
ATOM 902 C C . CYS A 1 117 ? 13.047 -11.188 -10.938 1 97.94 117 CYS A C 1
ATOM 904 O O . CYS A 1 117 ? 13.625 -12.258 -11.133 1 97.94 117 CYS A O 1
ATOM 906 N N . ASP A 1 118 ? 13.703 -10.086 -11.062 1 97.75 118 ASP A N 1
ATOM 907 C CA . ASP A 1 118 ? 15.148 -9.891 -11.062 1 97.75 118 ASP A CA 1
ATOM 908 C C . ASP A 1 118 ? 15.602 -9.094 -9.844 1 97.75 118 ASP A C 1
ATOM 910 O O . ASP A 1 118 ? 15.391 -7.879 -9.781 1 97.75 118 ASP A O 1
ATOM 914 N N . THR A 1 119 ? 16.156 -9.797 -8.875 1 97.56 119 THR A N 1
ATOM 915 C CA . THR A 1 119 ? 16.516 -9.172 -7.609 1 97.56 119 THR A CA 1
ATOM 916 C C . THR A 1 119 ? 17.812 -9.773 -7.062 1 97.56 119 THR A C 1
ATOM 918 O O . THR A 1 119 ? 18.141 -10.922 -7.371 1 97.56 119 THR A O 1
ATOM 921 N N . ASN A 1 120 ? 18.562 -8.945 -6.434 1 97.38 120 ASN A N 1
ATOM 922 C CA . ASN A 1 120 ? 19.781 -9.344 -5.719 1 97.38 120 ASN A CA 1
ATOM 923 C C . ASN A 1 120 ? 19.891 -8.641 -4.371 1 97.38 120 ASN A C 1
ATOM 925 O O . ASN A 1 120 ? 20.234 -7.457 -4.316 1 97.38 120 ASN A O 1
ATOM 929 N N . ILE A 1 121 ? 19.484 -9.312 -3.326 1 97.5 121 ILE A N 1
ATOM 930 C CA . ILE A 1 121 ? 19.688 -8.875 -1.95 1 97.5 121 ILE A CA 1
ATOM 931 C C . ILE A 1 121 ? 20.844 -9.641 -1.328 1 97.5 121 ILE A C 1
ATOM 933 O O . ILE A 1 121 ? 20.688 -10.789 -0.909 1 97.5 121 ILE A O 1
ATOM 937 N N . PRO A 1 122 ? 22 -8.984 -1.203 1 96.44 122 PRO A N 1
ATOM 938 C CA . PRO A 1 122 ? 23.219 -9.695 -0.792 1 96.44 122 PRO A CA 1
ATOM 939 C C . PRO A 1 122 ? 23 -10.539 0.461 1 96.44 122 PRO A C 1
ATOM 941 O O . PRO A 1 122 ? 22.516 -10.039 1.478 1 96.44 122 PRO A O 1
ATOM 944 N N . GLY A 1 123 ? 23.344 -11.797 0.331 1 94.94 123 GLY A N 1
ATOM 945 C CA . GLY A 1 123 ? 23.312 -12.719 1.454 1 94.94 123 GLY A CA 1
ATOM 946 C C . GLY A 1 123 ? 21.922 -13.227 1.776 1 94.94 123 GLY A C 1
ATOM 947 O O . GLY A 1 123 ? 21.75 -14.039 2.689 1 94.94 123 GLY A O 1
ATOM 948 N N . LYS A 1 124 ? 20.953 -12.805 0.969 1 93.75 124 LYS A N 1
ATOM 949 C CA . LYS A 1 124 ? 19.578 -13.18 1.317 1 93.75 124 LYS A CA 1
ATOM 950 C C . LYS A 1 124 ? 18.875 -13.828 0.134 1 93.75 124 LYS A C 1
ATOM 952 O O . LYS A 1 124 ? 18.297 -14.906 0.27 1 93.75 124 LYS A O 1
ATOM 957 N N . LEU A 1 125 ? 18.906 -13.188 -1.025 1 94.38 125 LEU A N 1
ATOM 958 C CA . LEU A 1 125 ? 18.094 -13.641 -2.148 1 94.38 125 LEU A CA 1
ATOM 959 C C . LEU A 1 125 ? 18.703 -13.195 -3.475 1 94.38 125 LEU A C 1
ATOM 961 O O . LEU A 1 125 ? 19.016 -12.016 -3.648 1 94.38 125 LEU A O 1
ATOM 965 N N . GLU A 1 126 ? 18.875 -14.039 -4.363 1 94.69 126 GLU A N 1
ATOM 966 C CA . GLU A 1 126 ? 19.203 -13.727 -5.75 1 94.69 126 GLU A CA 1
ATOM 967 C C . GLU A 1 126 ? 18.328 -14.523 -6.715 1 94.69 126 GLU A C 1
ATOM 969 O O . GLU A 1 126 ? 18.297 -15.75 -6.664 1 94.69 126 GLU A O 1
ATOM 974 N N . VAL A 1 127 ? 17.562 -13.836 -7.434 1 95.31 127 VAL A N 1
ATOM 975 C CA . VAL A 1 127 ? 16.703 -14.414 -8.453 1 95.31 127 VAL A CA 1
ATOM 976 C C . VAL A 1 127 ? 16.859 -13.648 -9.766 1 95.31 127 VAL A C 1
ATOM 978 O O . VAL A 1 127 ? 16.938 -12.422 -9.766 1 95.31 127 VAL A O 1
ATOM 981 N N . LYS A 1 128 ? 17.047 -14.391 -10.898 1 96.06 128 LYS A N 1
ATOM 982 C CA . LYS A 1 128 ? 17.094 -13.812 -12.242 1 96.06 128 LYS A CA 1
ATOM 983 C C . LYS A 1 128 ? 16.141 -14.539 -13.188 1 96.06 128 LYS A C 1
ATOM 985 O O . LYS A 1 128 ? 16.594 -15.234 -14.102 1 96.06 128 LYS A O 1
ATOM 990 N N . GLU A 1 129 ? 14.82 -14.25 -13.031 1 97.12 129 GLU A N 1
ATOM 991 C CA . GLU A 1 129 ? 13.781 -14.93 -13.805 1 97.12 129 GLU A CA 1
ATOM 992 C C . GLU A 1 129 ? 13.891 -14.594 -15.289 1 97.12 129 GLU A C 1
ATOM 994 O O . GLU A 1 129 ? 13.508 -15.398 -16.141 1 97.12 129 GLU A O 1
ATOM 999 N N . SER A 1 130 ? 14.445 -13.406 -15.547 1 97.38 130 SER A N 1
ATOM 1000 C CA . SER A 1 130 ? 14.523 -12.961 -16.938 1 97.38 130 SER A CA 1
ATOM 1001 C C . SER A 1 130 ? 15.484 -13.828 -17.734 1 97.38 130 SER A C 1
ATOM 1003 O O . SER A 1 130 ? 15.477 -13.805 -18.969 1 97.38 130 SER A O 1
ATOM 1005 N N . LYS A 1 131 ? 16.297 -14.586 -17.062 1 96.62 131 LYS A N 1
ATOM 1006 C CA . LYS A 1 131 ? 17.203 -15.508 -17.734 1 96.62 131 LYS A CA 1
ATOM 1007 C C . LYS A 1 131 ? 16.469 -16.781 -18.172 1 96.62 131 LYS A C 1
ATOM 1009 O O . LYS A 1 131 ? 16.969 -17.531 -19.016 1 96.62 131 LYS A O 1
ATOM 1014 N N . VAL A 1 132 ? 15.312 -17.016 -17.609 1 97.25 132 VAL A N 1
ATOM 1015 C CA . VAL A 1 132 ? 14.617 -18.281 -17.844 1 97.25 132 VAL A CA 1
ATOM 1016 C C . VAL A 1 132 ? 13.289 -18.016 -18.547 1 97.25 132 VAL A C 1
ATOM 1018 O O . VAL A 1 132 ? 12.938 -18.719 -19.5 1 97.25 132 VAL A O 1
ATOM 1021 N N . PHE A 1 133 ? 12.602 -17 -18.094 1 98.44 133 PHE A N 1
ATOM 1022 C CA . PHE A 1 133 ? 11.219 -16.797 -18.531 1 98.44 133 PHE A CA 1
ATOM 1023 C C . PHE A 1 133 ? 11.117 -15.617 -19.469 1 98.44 133 PHE A C 1
ATOM 1025 O O . PHE A 1 133 ? 11.922 -14.688 -19.406 1 98.44 133 PHE A O 1
ATOM 1032 N N . THR A 1 134 ? 10.109 -15.703 -20.328 1 98.62 134 THR A N 1
ATOM 1033 C CA . THR A 1 134 ? 9.625 -14.586 -21.109 1 98.62 134 THR A CA 1
ATOM 1034 C C . THR A 1 134 ? 8.438 -13.914 -20.438 1 98.62 134 THR A C 1
ATOM 1036 O O . THR A 1 134 ? 7.543 -14.594 -19.922 1 98.62 134 THR A O 1
ATOM 1039 N N . ALA A 1 135 ? 8.461 -12.617 -20.375 1 98.75 135 ALA A N 1
ATOM 1040 C CA . ALA A 1 135 ? 7.395 -11.875 -19.703 1 98.75 135 ALA A CA 1
ATOM 1041 C C . ALA A 1 135 ? 6.102 -11.922 -20.516 1 98.75 135 ALA A C 1
ATOM 1043 O O . ALA A 1 135 ? 6.129 -11.844 -21.75 1 98.75 135 ALA A O 1
ATOM 1044 N N . GLY A 1 136 ? 4.984 -12.086 -19.812 1 98.5 136 GLY A N 1
ATOM 1045 C CA . GLY A 1 136 ? 3.699 -11.836 -20.453 1 98.5 136 GLY A CA 1
ATOM 1046 C C . GLY A 1 136 ? 3.441 -10.359 -20.703 1 98.5 136 GLY A C 1
ATOM 1047 O O . GLY A 1 136 ? 4.277 -9.516 -20.375 1 98.5 136 GLY A O 1
ATOM 1048 N N . SER A 1 137 ? 2.26 -10.062 -21.344 1 97.5 137 SER A N 1
ATOM 1049 C CA . SER A 1 137 ? 1.982 -8.664 -21.672 1 97.5 137 SER A CA 1
ATOM 1050 C C . SER A 1 137 ? 0.497 -8.352 -21.531 1 97.5 137 SER A C 1
ATOM 1052 O O . SER A 1 137 ? 0.003 -7.387 -22.125 1 97.5 137 SER A O 1
ATOM 1054 N N . ASP A 1 138 ? -0.229 -9.18 -20.734 1 97.88 138 ASP A N 1
ATOM 1055 C CA . ASP A 1 138 ? -1.676 -8.984 -20.688 1 97.88 138 ASP A CA 1
ATOM 1056 C C . ASP A 1 138 ? -2.184 -8.922 -19.25 1 97.88 138 ASP A C 1
ATOM 1058 O O 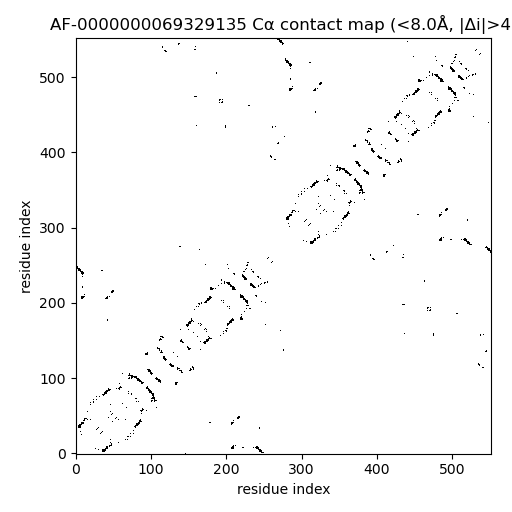. ASP A 1 138 ? -1.584 -9.516 -18.344 1 97.88 138 ASP A O 1
ATOM 1062 N N . TYR A 1 139 ? -3.273 -8.094 -19.156 1 98.62 139 TYR A N 1
ATOM 1063 C CA . TYR A 1 139 ? -4.133 -8.312 -18 1 98.62 139 TYR A CA 1
ATOM 1064 C C . TYR A 1 139 ? -5.016 -9.539 -18.203 1 98.62 139 TYR A C 1
ATOM 1066 O O . TYR A 1 139 ? -5.492 -9.797 -19.312 1 98.62 139 TYR A O 1
ATOM 1074 N N . THR A 1 140 ? -5.242 -10.289 -17.188 1 98.88 140 THR A N 1
ATOM 1075 C CA . THR A 1 140 ? -6.07 -11.484 -17.297 1 98.88 140 THR A CA 1
ATOM 1076 C C . THR A 1 140 ? -7.145 -11.5 -16.203 1 98.88 140 THR A C 1
ATOM 1078 O O . THR A 1 140 ? -6.832 -11.391 -15.023 1 98.88 140 THR A O 1
ATOM 1081 N N . THR A 1 141 ? -8.391 -11.562 -16.672 1 98.81 141 THR A N 1
ATOM 1082 C CA . THR A 1 141 ? -9.516 -11.594 -15.734 1 98.81 141 THR A CA 1
ATOM 1083 C C . THR A 1 141 ? -10.445 -12.766 -16.047 1 98.81 141 THR A C 1
ATOM 1085 O O . THR A 1 141 ? -10.375 -13.344 -17.141 1 98.81 141 THR A O 1
ATOM 1088 N N . PHE A 1 142 ? -11.203 -13.18 -15.109 1 98.75 142 PHE A N 1
ATOM 1089 C CA . PHE A 1 142 ? -12.297 -14.125 -15.297 1 98.75 142 PHE A CA 1
ATOM 1090 C C . PHE A 1 142 ? -13.383 -13.898 -14.25 1 98.75 142 PHE A C 1
ATOM 1092 O O . PHE A 1 142 ? -13.211 -13.094 -13.336 1 98.75 142 PHE A O 1
ATOM 1099 N N . TYR A 1 143 ? -14.531 -14.57 -14.469 1 98.31 143 TYR A N 1
ATOM 1100 C CA . TYR A 1 143 ? -15.672 -14.367 -13.57 1 98.31 143 TYR A CA 1
ATOM 1101 C C . TYR A 1 143 ? -15.977 -15.641 -12.781 1 98.31 143 TYR A C 1
ATOM 1103 O O . TYR A 1 143 ? -15.883 -16.75 -13.32 1 98.31 143 TYR A O 1
ATOM 1111 N N . VAL A 1 144 ? -16.281 -15.523 -11.586 1 98.12 144 VAL A N 1
ATOM 1112 C CA . VAL A 1 144 ? -17.016 -16.484 -10.766 1 98.12 144 VAL A CA 1
ATOM 1113 C C . VAL A 1 144 ? -18.344 -15.859 -10.32 1 98.12 144 VAL A C 1
ATOM 1115 O O . VAL A 1 144 ? -18.344 -14.953 -9.484 1 98.12 144 VAL A O 1
ATOM 1118 N N . GLY A 1 145 ? -19.406 -16.328 -10.891 1 95.75 145 GLY A N 1
ATOM 1119 C CA . GLY A 1 145 ? -20.625 -15.57 -10.75 1 95.75 145 GLY A CA 1
ATOM 1120 C C . GLY A 1 145 ? -20.516 -14.148 -11.281 1 95.75 145 GLY A C 1
ATOM 1121 O O . GLY A 1 145 ? -20.094 -13.945 -12.422 1 95.75 145 GLY A O 1
ATOM 1122 N N . GLU A 1 146 ? -20.828 -13.211 -10.508 1 95.69 146 GLU A N 1
ATOM 1123 C CA . GLU A 1 146 ? -20.766 -11.812 -10.906 1 95.69 146 GLU A CA 1
ATOM 1124 C C . GLU A 1 146 ? -19.469 -11.164 -10.469 1 95.69 146 GLU A C 1
ATOM 1126 O O . GLU A 1 146 ? -19.219 -9.992 -10.766 1 95.69 146 GLU A O 1
ATOM 1131 N N . THR A 1 147 ? -18.703 -11.969 -9.789 1 97.88 147 THR A N 1
ATOM 1132 C CA . THR A 1 147 ? -17.453 -11.414 -9.273 1 97.88 147 THR A CA 1
ATOM 1133 C C . THR A 1 147 ? -16.359 -11.484 -10.32 1 97.88 147 THR A C 1
ATOM 1135 O O . THR A 1 147 ? -16.016 -12.562 -10.82 1 97.88 147 THR A O 1
ATOM 1138 N N . LYS A 1 148 ? -15.836 -10.305 -10.711 1 98.69 148 LYS A N 1
ATOM 1139 C CA . LYS A 1 148 ? -14.711 -10.242 -11.633 1 98.69 148 LYS A CA 1
ATOM 1140 C C . LYS A 1 148 ? -13.383 -10.375 -10.891 1 98.69 148 LYS A C 1
ATOM 1142 O O . LYS A 1 148 ? -13.148 -9.672 -9.906 1 98.69 148 LYS A O 1
ATOM 1147 N N . ILE A 1 149 ? -12.516 -11.273 -11.328 1 98.94 149 ILE A N 1
ATOM 1148 C CA . ILE A 1 149 ? -11.273 -11.625 -10.648 1 98.94 149 ILE A CA 1
ATOM 1149 C C . ILE A 1 149 ? -10.086 -11.305 -11.555 1 98.94 149 ILE A C 1
ATOM 1151 O O . ILE A 1 149 ? -10.117 -11.594 -12.758 1 98.94 149 ILE A O 1
ATOM 1155 N N . GLY A 1 150 ? -9.094 -10.562 -11.039 1 98.94 150 GLY A N 1
ATOM 1156 C CA . GLY A 1 150 ? -7.84 -10.32 -11.734 1 98.94 150 GLY A CA 1
ATOM 1157 C C . GLY A 1 150 ? -6.715 -11.219 -11.258 1 98.94 150 GLY A C 1
ATOM 1158 O O . GLY A 1 150 ? -6.668 -11.594 -10.078 1 98.94 150 GLY A O 1
ATOM 1159 N N . LEU A 1 151 ? -5.785 -11.516 -12.172 1 98.94 151 LEU A N 1
ATOM 1160 C CA . LEU A 1 151 ? -4.703 -12.445 -11.852 1 98.94 151 LEU A CA 1
ATOM 1161 C C . LEU A 1 151 ? -3.35 -11.75 -11.93 1 98.94 151 LEU A C 1
ATOM 1163 O O . LEU A 1 151 ? -3.123 -10.914 -12.812 1 98.94 151 LEU A O 1
ATOM 1167 N N . GLY A 1 152 ? -2.48 -12.016 -11.039 1 98.88 152 GLY A N 1
ATOM 1168 C CA . GLY A 1 152 ? -1.046 -11.789 -11.094 1 98.88 152 GLY A CA 1
ATOM 1169 C C . GLY A 1 152 ? -0.237 -12.938 -10.523 1 98.88 152 GLY A C 1
ATOM 1170 O O . GLY A 1 152 ? -0.77 -13.781 -9.797 1 98.88 152 GLY A O 1
ATOM 1171 N N . VAL A 1 153 ? 1.008 -12.992 -10.867 1 98.94 153 VAL A N 1
ATOM 1172 C CA . VAL A 1 153 ? 1.866 -14.055 -10.352 1 98.94 153 VAL A CA 1
ATOM 1173 C C . VAL A 1 153 ? 3.062 -13.438 -9.625 1 98.94 153 VAL A C 1
ATOM 1175 O O . VAL A 1 153 ? 3.873 -12.734 -10.234 1 98.94 153 VAL A O 1
ATOM 1178 N N . CYS A 1 154 ? 3.146 -13.688 -8.359 1 98.5 154 CYS A N 1
ATOM 1179 C CA . CYS A 1 154 ? 4.312 -13.414 -7.523 1 98.5 154 CYS A CA 1
ATOM 1180 C C . CYS A 1 154 ? 4.766 -11.961 -7.676 1 98.5 154 CYS A C 1
ATOM 1182 O O . CYS A 1 154 ? 4.031 -11.039 -7.316 1 98.5 154 CYS A O 1
ATOM 1184 N N . TRP A 1 155 ? 5.863 -11.672 -8.422 1 98.62 155 TRP A N 1
ATOM 1185 C CA . TRP A 1 155 ? 6.473 -10.352 -8.555 1 98.62 155 TRP A CA 1
ATOM 1186 C C . TRP A 1 155 ? 5.445 -9.32 -9.016 1 98.62 155 TRP A C 1
ATOM 1188 O O . TRP A 1 155 ? 5.566 -8.133 -8.695 1 98.62 155 TRP A O 1
ATOM 1198 N N . ASP A 1 156 ? 4.391 -9.766 -9.711 1 98.88 156 ASP A N 1
ATOM 1199 C CA . ASP A 1 156 ? 3.312 -8.891 -10.156 1 98.88 156 ASP A CA 1
ATOM 1200 C C . ASP A 1 156 ? 2.691 -8.141 -8.984 1 98.88 156 ASP A C 1
ATOM 1202 O O . ASP A 1 156 ? 2.221 -7.012 -9.133 1 98.88 156 ASP A O 1
ATOM 1206 N N . MET A 1 157 ? 2.805 -8.742 -7.801 1 98.75 157 MET A N 1
ATOM 1207 C CA . MET A 1 157 ? 2.111 -8.188 -6.641 1 98.75 157 MET A CA 1
ATOM 1208 C C . MET A 1 157 ? 2.826 -6.941 -6.125 1 98.75 157 MET A C 1
ATOM 1210 O O . MET A 1 157 ? 2.27 -6.191 -5.324 1 98.75 157 MET A O 1
ATOM 1214 N N . ARG A 1 158 ? 4.074 -6.73 -6.531 1 98.75 158 ARG A N 1
ATOM 1215 C CA . ARG A 1 158 ? 4.871 -5.621 -6.008 1 98.75 158 ARG A CA 1
ATOM 1216 C C . ARG A 1 158 ? 4.547 -4.324 -6.738 1 98.75 158 ARG A C 1
ATOM 1218 O O . ARG A 1 158 ? 5 -3.25 -6.336 1 98.75 158 ARG A O 1
ATOM 1225 N N . PHE A 1 159 ? 3.76 -4.359 -7.781 1 98.69 159 PHE A N 1
ATOM 1226 C CA . PHE A 1 159 ? 3.512 -3.195 -8.625 1 98.69 159 PHE A CA 1
ATOM 1227 C C . PHE A 1 159 ? 2.113 -2.641 -8.383 1 98.69 159 PHE A C 1
ATOM 1229 O O . PHE A 1 159 ? 1.137 -3.141 -8.945 1 98.69 159 PHE A O 1
ATOM 1236 N N . PRO A 1 160 ? 2.027 -1.551 -7.609 1 98.38 160 PRO A N 1
ATOM 1237 C CA . PRO A 1 160 ? 0.716 -1.024 -7.227 1 98.38 160 PRO A CA 1
ATOM 1238 C C . PRO A 1 160 ? -0.109 -0.563 -8.43 1 98.38 160 PRO A C 1
ATOM 1240 O O . PRO A 1 160 ? -1.333 -0.715 -8.43 1 98.38 160 PRO A O 1
ATOM 1243 N N . LEU A 1 161 ? 0.509 -0.038 -9.469 1 98.19 161 LEU A N 1
ATOM 1244 C CA . LEU A 1 161 ? -0.222 0.446 -10.633 1 98.19 161 LEU A CA 1
ATOM 1245 C C . LEU A 1 161 ? -0.866 -0.71 -11.391 1 98.19 161 LEU A C 1
ATOM 1247 O O . LEU A 1 161 ? -1.925 -0.545 -12.008 1 98.19 161 LEU A O 1
ATOM 1251 N N . PHE A 1 162 ? -0.188 -1.872 -11.312 1 98.75 162 PHE A N 1
ATOM 1252 C CA . PHE A 1 162 ? -0.775 -3.064 -11.914 1 98.75 162 PHE A CA 1
ATOM 1253 C C . PHE A 1 162 ? -2.07 -3.445 -11.203 1 98.75 162 PHE A C 1
ATOM 1255 O O . PHE A 1 162 ? -3.072 -3.752 -11.852 1 98.75 162 PHE A O 1
ATOM 1262 N N . ALA A 1 163 ? -2.09 -3.404 -9.898 1 98.75 163 ALA A N 1
ATOM 1263 C CA . ALA A 1 163 ? -3.299 -3.656 -9.125 1 98.75 163 ALA A CA 1
ATOM 1264 C C . ALA A 1 163 ? -4.355 -2.588 -9.391 1 98.75 163 ALA A C 1
ATOM 1266 O O . ALA A 1 163 ? -5.543 -2.898 -9.516 1 98.75 163 ALA A O 1
ATOM 1267 N N . ASN A 1 164 ? -3.916 -1.312 -9.484 1 98.12 164 ASN A N 1
ATOM 1268 C CA . ASN A 1 164 ? -4.844 -0.233 -9.805 1 98.12 164 ASN A CA 1
ATOM 1269 C C . ASN A 1 164 ? -5.527 -0.462 -11.148 1 98.12 164 ASN A C 1
ATOM 1271 O O . ASN A 1 164 ? -6.715 -0.171 -11.305 1 98.12 164 ASN A O 1
ATOM 1275 N N . ALA A 1 165 ? -4.73 -0.944 -12.094 1 98.44 165 ALA A N 1
ATOM 1276 C CA . ALA A 1 165 ? -5.285 -1.22 -13.414 1 98.44 165 ALA A CA 1
ATOM 1277 C C . ALA A 1 165 ? -6.398 -2.258 -13.344 1 98.44 165 ALA A C 1
ATOM 1279 O O . ALA A 1 165 ? -7.441 -2.107 -13.984 1 98.44 165 ALA A O 1
ATOM 1280 N N . TYR A 1 166 ? -6.211 -3.314 -12.547 1 98.75 166 TYR A N 1
ATOM 1281 C CA . TYR A 1 166 ? -7.234 -4.336 -12.375 1 98.75 166 TYR A CA 1
ATOM 1282 C C . TYR A 1 166 ? -8.5 -3.746 -11.766 1 98.75 166 TYR A C 1
ATOM 1284 O O . TYR A 1 166 ? -9.609 -4.141 -12.117 1 98.75 166 TYR A O 1
ATOM 1292 N N . ARG A 1 167 ? -8.289 -2.791 -10.828 1 97.88 167 ARG A N 1
ATOM 1293 C CA . ARG A 1 167 ? -9.461 -2.137 -10.258 1 97.88 167 ARG A CA 1
ATOM 1294 C C . ARG A 1 167 ? -10.195 -1.316 -11.312 1 97.88 167 ARG A C 1
ATOM 1296 O O . ARG A 1 167 ? -11.43 -1.328 -11.375 1 97.88 167 ARG A O 1
ATOM 1303 N N . GLU A 1 168 ? -9.445 -0.587 -12.102 1 96.88 168 GLU A N 1
ATOM 1304 C CA . GLU A 1 168 ? -10.047 0.167 -13.203 1 96.88 168 GLU A CA 1
ATOM 1305 C C . GLU A 1 168 ? -10.812 -0.751 -14.148 1 96.88 168 GLU A C 1
ATOM 1307 O O . GLU A 1 168 ? -11.812 -0.345 -14.742 1 96.88 168 GLU A O 1
ATOM 1312 N N . LYS A 1 169 ? -10.383 -2.012 -14.25 1 98 169 LYS A N 1
ATOM 1313 C CA . LYS A 1 169 ? -11.023 -2.99 -15.125 1 98 169 LYS A CA 1
ATOM 1314 C C . LYS A 1 169 ? -12.234 -3.627 -14.445 1 98 169 LYS A C 1
ATOM 1316 O O . LYS A 1 169 ? -12.914 -4.469 -15.031 1 98 169 LYS A O 1
ATOM 1321 N N . GLY A 1 170 ? -12.469 -3.275 -13.195 1 98 170 GLY A N 1
ATOM 1322 C CA . GLY A 1 170 ? -13.703 -3.658 -12.531 1 98 170 GLY A CA 1
ATOM 1323 C C . GLY A 1 170 ? -13.555 -4.891 -11.656 1 98 170 GLY A C 1
ATOM 1324 O O . GLY A 1 170 ? -14.547 -5.512 -11.273 1 98 170 GLY A O 1
ATOM 1325 N N . CYS A 1 171 ? -12.336 -5.25 -11.328 1 98.81 171 CYS A N 1
ATOM 1326 C CA . CYS A 1 171 ? -12.125 -6.453 -10.523 1 98.81 171 CYS A CA 1
ATOM 1327 C C . CYS A 1 171 ? -12.539 -6.219 -9.07 1 98.81 171 CYS A C 1
ATOM 1329 O O . CYS A 1 171 ? -12.344 -5.121 -8.539 1 98.81 171 CYS A O 1
ATOM 1331 N N . ASP A 1 172 ? -13.031 -7.281 -8.477 1 98.62 172 ASP A N 1
ATOM 1332 C CA . ASP A 1 172 ? -13.453 -7.266 -7.074 1 98.62 172 ASP A CA 1
ATOM 1333 C C . ASP A 1 172 ? -12.539 -8.141 -6.219 1 98.62 172 ASP A C 1
ATOM 1335 O O . ASP A 1 172 ? -12.562 -8.055 -4.988 1 98.62 172 ASP A O 1
ATOM 1339 N N . LEU A 1 173 ? -11.766 -8.961 -6.816 1 98.88 173 LEU A N 1
ATOM 1340 C CA . LEU A 1 173 ? -10.828 -9.891 -6.195 1 98.88 173 LEU A CA 1
ATOM 1341 C C . LEU A 1 173 ? -9.57 -10.031 -7.039 1 98.88 173 LEU A C 1
ATOM 1343 O O . LEU A 1 173 ? -9.648 -10.172 -8.266 1 98.88 173 LEU A O 1
ATOM 1347 N N . LEU A 1 174 ? -8.414 -9.859 -6.438 1 99 174 LEU A N 1
ATOM 1348 C CA . LEU A 1 174 ? -7.137 -10.148 -7.074 1 99 174 LEU A CA 1
ATOM 1349 C C . LEU A 1 174 ? -6.492 -11.391 -6.465 1 99 174 LEU A C 1
ATOM 1351 O O . LEU A 1 174 ? -6.41 -11.516 -5.242 1 99 174 LEU A O 1
ATOM 1355 N N . ILE A 1 175 ? -6.109 -12.336 -7.25 1 99 175 ILE A N 1
ATOM 1356 C CA . ILE A 1 175 ? -5.461 -13.562 -6.805 1 99 175 ILE A CA 1
ATOM 1357 C C . ILE A 1 175 ? -4.023 -13.602 -7.324 1 99 175 ILE A C 1
ATOM 1359 O O . ILE A 1 175 ? -3.779 -13.383 -8.508 1 99 175 ILE A O 1
ATOM 1363 N N . TYR A 1 176 ? -3.088 -13.836 -6.406 1 98.94 176 TYR A N 1
ATOM 1364 C CA . TYR A 1 176 ? -1.67 -13.922 -6.742 1 98.94 176 TYR A CA 1
ATOM 1365 C C . TYR A 1 176 ? -1.071 -15.234 -6.25 1 98.94 176 TYR A C 1
ATOM 1367 O O . TYR A 1 176 ? -0.684 -15.344 -5.082 1 98.94 176 TYR A O 1
ATOM 1375 N N . PRO A 1 177 ? -0.975 -16.281 -7.09 1 98.94 177 PRO A N 1
ATOM 1376 C CA . PRO A 1 177 ? -0.01 -17.328 -6.75 1 98.94 177 PRO A CA 1
ATOM 1377 C C . PRO A 1 177 ? 1.42 -16.797 -6.645 1 98.94 177 PRO A C 1
ATOM 1379 O O . PRO A 1 177 ? 1.901 -16.125 -7.559 1 98.94 177 PRO A O 1
ATOM 1382 N N . ALA A 1 178 ? 2.074 -17.078 -5.516 1 98.69 178 ALA A N 1
ATOM 1383 C CA . ALA A 1 178 ? 3.379 -16.453 -5.332 1 98.69 178 ALA A CA 1
ATOM 1384 C C . ALA A 1 178 ? 4.266 -17.281 -4.41 1 98.69 178 ALA A C 1
ATOM 1386 O O . ALA A 1 178 ? 3.785 -17.891 -3.451 1 98.69 178 ALA A O 1
ATOM 1387 N N . VAL A 1 179 ? 5.496 -17.328 -4.719 1 97.69 179 VAL A N 1
ATOM 1388 C CA . VAL A 1 179 ? 6.512 -17.828 -3.795 1 97.69 179 VAL A CA 1
ATOM 1389 C C . VAL A 1 179 ? 7.426 -16.688 -3.371 1 97.69 179 VAL A C 1
ATOM 1391 O O . VAL A 1 179 ? 8.094 -16.062 -4.207 1 97.69 179 VAL A O 1
ATOM 1394 N N . CYS A 1 180 ? 7.398 -16.359 -2.176 1 97.12 180 CYS A N 1
ATOM 1395 C CA . CYS A 1 180 ? 8.227 -15.32 -1.571 1 97.12 180 CYS A CA 1
ATOM 1396 C C . CYS A 1 180 ? 9.234 -15.93 -0.599 1 97.12 180 CYS A C 1
ATOM 1398 O O . CYS A 1 180 ? 8.891 -16.828 0.173 1 97.12 180 CYS A O 1
ATOM 1400 N N . ASP A 1 181 ? 10.5 -15.445 -0.672 1 97.19 181 ASP A N 1
ATOM 1401 C CA . ASP A 1 181 ? 11.5 -15.922 0.275 1 97.19 181 ASP A CA 1
ATOM 1402 C C . ASP A 1 181 ? 11.172 -15.477 1.696 1 97.19 181 ASP A C 1
ATOM 1404 O O . ASP A 1 181 ? 10.336 -14.586 1.896 1 97.19 181 ASP A O 1
ATOM 1408 N N . VAL A 1 182 ? 11.859 -16.031 2.633 1 97.88 182 VAL A N 1
ATOM 1409 C CA . VAL A 1 182 ? 11.547 -15.781 4.039 1 97.88 182 VAL A CA 1
ATOM 1410 C C . VAL A 1 182 ? 11.875 -14.328 4.395 1 97.88 182 VAL A C 1
ATOM 1412 O O . VAL A 1 182 ? 11.086 -13.664 5.066 1 97.88 182 VAL A O 1
ATOM 1415 N N . TYR A 1 183 ? 13.016 -13.836 3.973 1 97.62 183 TYR A N 1
ATOM 1416 C CA . TYR A 1 183 ? 13.469 -12.5 4.352 1 97.62 183 TYR A CA 1
ATOM 1417 C C . TYR A 1 183 ? 12.469 -11.445 3.9 1 97.62 183 TYR A C 1
ATOM 1419 O O . TYR A 1 183 ? 11.961 -10.672 4.715 1 97.62 183 TYR A O 1
ATOM 1427 N N . THR A 1 184 ? 12.109 -11.375 2.621 1 97.69 184 THR A N 1
ATOM 1428 C CA . THR A 1 184 ? 11.188 -10.359 2.129 1 97.69 184 THR A CA 1
ATOM 1429 C C . THR A 1 184 ? 9.75 -10.695 2.525 1 97.69 184 THR A C 1
ATOM 1431 O O . THR A 1 184 ? 8.906 -9.797 2.645 1 97.69 184 THR A O 1
ATOM 1434 N N . GLY A 1 185 ? 9.492 -12.016 2.672 1 98.25 185 GLY A N 1
ATOM 1435 C CA . GLY A 1 185 ? 8.18 -12.391 3.168 1 98.25 185 GLY A CA 1
ATOM 1436 C C . GLY A 1 185 ? 7.852 -11.773 4.516 1 98.25 185 GLY A C 1
ATOM 1437 O O . GLY A 1 185 ? 6.75 -11.258 4.715 1 98.25 185 GLY A O 1
ATOM 1438 N N . GLU A 1 186 ? 8.789 -11.844 5.441 1 98 186 GLU A N 1
ATOM 1439 C CA . GLU A 1 186 ? 8.602 -11.281 6.773 1 98 186 GLU A CA 1
ATOM 1440 C C . GLU A 1 186 ? 8.344 -9.773 6.703 1 98 186 GLU A C 1
ATOM 1442 O O . GLU A 1 186 ? 7.57 -9.234 7.492 1 98 186 GLU A O 1
ATOM 1447 N N . LEU A 1 187 ? 8.953 -9.133 5.746 1 97.88 187 LEU A N 1
ATOM 1448 C CA . LEU A 1 187 ? 8.891 -7.684 5.648 1 97.88 187 LEU A CA 1
ATOM 1449 C C . LEU A 1 187 ? 7.668 -7.246 4.848 1 97.88 187 LEU A C 1
ATOM 1451 O O . LEU A 1 187 ? 7.016 -6.258 5.188 1 97.88 187 LEU A O 1
ATOM 1455 N N . HIS A 1 188 ? 7.328 -8.039 3.76 1 98.75 188 HIS A N 1
ATOM 1456 C CA . HIS A 1 188 ? 6.52 -7.398 2.729 1 98.75 188 HIS A CA 1
ATOM 1457 C C . HIS A 1 188 ? 5.254 -8.203 2.445 1 98.75 188 HIS A C 1
ATOM 1459 O O . HIS A 1 188 ? 4.27 -7.656 1.941 1 98.75 188 HIS A O 1
ATOM 1465 N N . TRP A 1 189 ? 5.199 -9.508 2.746 1 98.81 189 TRP A N 1
ATOM 1466 C CA . TRP A 1 189 ? 4.148 -10.398 2.26 1 98.81 189 TRP A CA 1
ATOM 1467 C C . TRP A 1 189 ? 2.773 -9.891 2.676 1 98.81 189 TRP A C 1
ATOM 1469 O O . TRP A 1 189 ? 1.97 -9.492 1.83 1 98.81 189 TRP A O 1
ATOM 1479 N N . GLU A 1 190 ? 2.609 -9.781 3.924 1 98.88 190 GLU A N 1
ATOM 1480 C CA . GLU A 1 190 ? 1.32 -9.328 4.434 1 98.88 190 GLU A CA 1
ATOM 1481 C C . GLU A 1 190 ? 1.091 -7.852 4.109 1 98.88 190 GLU A C 1
ATOM 1483 O O . GLU A 1 190 ? -0.026 -7.453 3.779 1 98.88 190 GLU A O 1
ATOM 1488 N N . LEU A 1 191 ? 2.123 -7.027 4.176 1 98.94 191 LEU A N 1
ATOM 1489 C CA . LEU A 1 191 ? 2.035 -5.605 3.865 1 98.94 191 LEU A CA 1
ATOM 1490 C C . LEU A 1 191 ? 1.521 -5.391 2.445 1 98.94 191 LEU A C 1
ATOM 1492 O O . LEU A 1 191 ? 0.606 -4.594 2.225 1 98.94 191 LEU A O 1
ATOM 1496 N N . LEU A 1 192 ? 2.072 -6.137 1.518 1 98.94 192 LEU A N 1
ATOM 1497 C CA . LEU A 1 192 ? 1.673 -6 0.121 1 98.94 192 LEU A CA 1
ATOM 1498 C C . LEU A 1 192 ? 0.223 -6.426 -0.075 1 98.94 192 LEU A C 1
ATOM 1500 O O . LEU A 1 192 ? -0.544 -5.742 -0.756 1 98.94 192 LEU A O 1
ATOM 1504 N N . ALA A 1 193 ? -0.137 -7.543 0.53 1 98.94 193 ALA A N 1
ATOM 1505 C CA . ALA A 1 193 ? -1.506 -8.031 0.374 1 98.94 193 ALA A CA 1
ATOM 1506 C C . ALA A 1 193 ? -2.514 -7.012 0.898 1 98.94 193 ALA A C 1
ATOM 1508 O O . ALA A 1 193 ? -3.488 -6.684 0.217 1 98.94 193 ALA A O 1
ATOM 1509 N N . ARG A 1 194 ? -2.236 -6.488 2.055 1 98.94 194 ARG A N 1
ATOM 1510 C CA . ARG A 1 194 ? -3.15 -5.543 2.684 1 98.94 194 ARG A CA 1
ATOM 1511 C C . ARG A 1 194 ? -3.182 -4.223 1.925 1 98.94 194 ARG A C 1
ATOM 1513 O O . ARG A 1 194 ? -4.242 -3.617 1.761 1 98.94 194 ARG A O 1
ATOM 1520 N N . ALA A 1 195 ? -2.045 -3.768 1.487 1 98.94 195 ALA A N 1
ATOM 1521 C CA . ALA A 1 195 ? -1.975 -2.508 0.753 1 98.94 195 ALA A CA 1
ATOM 1522 C C . ALA A 1 195 ? -2.738 -2.598 -0.565 1 98.94 195 ALA A C 1
ATOM 1524 O O . ALA A 1 195 ? -3.477 -1.678 -0.927 1 98.94 195 ALA A O 1
ATOM 1525 N N . ARG A 1 196 ? -2.52 -3.754 -1.322 1 98.94 196 ARG A N 1
ATOM 1526 C CA . ARG A 1 196 ? -3.254 -3.93 -2.57 1 98.94 196 ARG A CA 1
ATOM 1527 C C . ARG A 1 196 ? -4.758 -3.934 -2.326 1 98.94 196 ARG A C 1
ATOM 1529 O O . ARG A 1 196 ? -5.52 -3.346 -3.096 1 98.94 196 ARG A O 1
ATOM 1536 N N . ALA A 1 197 ? -5.137 -4.566 -1.244 1 98.94 197 ALA A N 1
ATOM 1537 C CA . ALA A 1 197 ? -6.562 -4.66 -0.931 1 98.94 197 ALA A CA 1
ATOM 1538 C C . ALA A 1 197 ? -7.137 -3.293 -0.577 1 98.94 197 ALA A C 1
ATOM 1540 O O . ALA A 1 197 ? -8.148 -2.873 -1.145 1 98.94 197 ALA A O 1
ATOM 1541 N N . LEU A 1 198 ? -6.508 -2.586 0.301 1 98.81 198 LEU A N 1
ATOM 1542 C CA . LEU A 1 198 ? -7.02 -1.321 0.816 1 98.81 198 LEU A CA 1
ATOM 1543 C C . LEU A 1 198 ? -7.039 -0.257 -0.276 1 98.81 198 LEU A C 1
ATOM 1545 O O . LEU A 1 198 ? -8.055 0.402 -0.49 1 98.81 198 LEU A O 1
ATOM 1549 N N . ASP A 1 199 ? -5.961 -0.123 -1.028 1 98.69 199 ASP A N 1
ATOM 1550 C CA . ASP A 1 199 ? -5.805 0.95 -2.006 1 98.69 199 ASP A CA 1
ATOM 1551 C C . ASP A 1 199 ? -6.797 0.797 -3.154 1 98.69 199 ASP A C 1
ATOM 1553 O O . ASP A 1 199 ? -7.195 1.786 -3.773 1 98.69 199 ASP A O 1
ATOM 1557 N N . ASN A 1 200 ? -7.145 -0.452 -3.408 1 98.75 200 ASN A N 1
ATOM 1558 C CA . ASN A 1 200 ? -8.031 -0.702 -4.539 1 98.75 200 ASN A CA 1
ATOM 1559 C C . ASN A 1 200 ? -9.43 -1.106 -4.078 1 98.75 200 ASN A C 1
ATOM 1561 O O . ASN A 1 200 ? -10.336 -1.27 -4.898 1 98.75 200 ASN A O 1
ATOM 1565 N N . GLN A 1 201 ? -9.578 -1.263 -2.76 1 98.62 201 GLN A N 1
ATOM 1566 C CA . GLN A 1 201 ? -10.828 -1.686 -2.139 1 98.62 201 GLN A CA 1
ATOM 1567 C C . GLN A 1 201 ? -11.375 -2.938 -2.811 1 98.62 201 GLN A C 1
ATOM 1569 O O . GLN A 1 201 ? -12.531 -2.959 -3.24 1 98.62 201 GLN A O 1
ATOM 1574 N N . VAL A 1 202 ? -10.578 -3.953 -2.859 1 98.88 202 VAL A N 1
ATOM 1575 C CA . VAL A 1 202 ? -10.883 -5.281 -3.381 1 98.88 202 VAL A CA 1
ATOM 1576 C C . VAL A 1 202 ? -10.438 -6.344 -2.377 1 98.88 202 VAL A C 1
ATOM 1578 O O . VAL A 1 202 ? -9.703 -6.047 -1.43 1 98.88 202 VAL A O 1
ATOM 1581 N N . PHE A 1 203 ? -10.938 -7.59 -2.555 1 98.88 203 PHE A N 1
ATOM 1582 C CA . PHE A 1 203 ? -10.32 -8.727 -1.875 1 98.88 203 PHE A CA 1
ATOM 1583 C C . PHE A 1 203 ? -8.992 -9.086 -2.52 1 98.88 203 PHE A C 1
ATOM 1585 O O . PHE A 1 203 ? -8.812 -8.906 -3.727 1 98.88 203 PHE A O 1
ATOM 1592 N N . VAL A 1 204 ? -8.07 -9.578 -1.741 1 98.94 204 VAL A N 1
ATOM 1593 C CA . VAL A 1 204 ? -6.789 -10.047 -2.254 1 98.94 204 VAL A CA 1
ATOM 1594 C C . VAL A 1 204 ? -6.461 -11.414 -1.654 1 98.94 204 VAL A C 1
ATOM 1596 O O . VAL A 1 204 ? -6.68 -11.648 -0.463 1 98.94 204 VAL A O 1
ATOM 1599 N N . ALA A 1 205 ? -5.992 -12.312 -2.48 1 98.94 205 ALA A N 1
ATOM 1600 C CA . ALA A 1 205 ? -5.539 -13.625 -2.041 1 98.94 205 ALA A CA 1
ATOM 1601 C C . ALA A 1 205 ? -4.133 -13.922 -2.555 1 98.94 205 ALA A C 1
ATOM 1603 O O . ALA A 1 205 ? -3.895 -13.914 -3.766 1 98.94 205 ALA A O 1
ATOM 1604 N N . PHE A 1 206 ? -3.195 -14.086 -1.656 1 98.94 206 PHE A N 1
ATOM 1605 C CA . PHE A 1 206 ? -1.859 -14.578 -1.969 1 98.94 206 PHE A CA 1
ATOM 1606 C C . PHE A 1 206 ? -1.727 -16.062 -1.605 1 98.94 206 PHE A C 1
ATOM 1608 O O . PHE A 1 206 ? -1.954 -16.438 -0.457 1 98.94 206 PHE A O 1
ATOM 1615 N N . CYS A 1 207 ? -1.402 -16.891 -2.541 1 98.94 207 CYS A N 1
ATOM 1616 C CA . CYS A 1 207 ? -1.231 -18.312 -2.279 1 98.94 207 CYS A CA 1
ATOM 1617 C C . CYS A 1 207 ? 0.227 -18.734 -2.441 1 98.94 207 CYS A C 1
ATOM 1619 O O . CYS A 1 207 ? 0.768 -18.688 -3.547 1 98.94 207 CYS A O 1
ATOM 1621 N N . ALA A 1 208 ? 0.828 -19.141 -1.374 1 98.88 208 ALA A N 1
ATOM 1622 C CA . ALA A 1 208 ? 2.238 -19.516 -1.356 1 98.88 208 ALA A CA 1
ATOM 1623 C C . ALA A 1 208 ? 2.402 -21.016 -1.15 1 98.88 208 ALA A C 1
ATOM 1625 O O . ALA A 1 208 ? 1.527 -21.672 -0.579 1 98.88 208 ALA A O 1
ATOM 1626 N N . PRO A 1 209 ? 3.529 -21.578 -1.645 1 98.69 209 PRO A N 1
ATOM 1627 C CA . PRO A 1 209 ? 3.865 -22.922 -1.207 1 98.69 209 PRO A CA 1
ATOM 1628 C C . PRO A 1 209 ? 4.191 -23 0.283 1 98.69 209 PRO A C 1
ATOM 1630 O O . PRO A 1 209 ? 4.488 -21.984 0.906 1 98.69 209 PRO A O 1
ATOM 1633 N N . ALA A 1 210 ? 4.098 -24.234 0.79 1 98.75 210 ALA A N 1
ATOM 1634 C CA . ALA A 1 210 ? 4.602 -24.484 2.141 1 98.75 210 ALA A CA 1
ATOM 1635 C C . ALA A 1 210 ? 6.117 -24.312 2.203 1 98.75 210 ALA A C 1
ATOM 1637 O O . ALA A 1 210 ? 6.805 -24.469 1.194 1 98.75 210 ALA A O 1
ATOM 1638 N N . ARG A 1 211 ? 6.562 -23.953 3.363 1 98.25 211 ARG A N 1
ATOM 1639 C CA . ARG A 1 211 ? 8 -23.797 3.543 1 98.25 211 ARG A CA 1
ATOM 1640 C C . ARG A 1 211 ? 8.711 -25.141 3.506 1 98.25 211 ARG A C 1
ATOM 1642 O O . ARG A 1 211 ? 8.227 -26.125 4.086 1 98.25 211 ARG A O 1
ATOM 1649 N N . ASP A 1 212 ? 9.711 -25.203 2.723 1 96.38 212 ASP A N 1
ATOM 1650 C CA . ASP A 1 212 ? 10.68 -26.312 2.697 1 96.38 212 ASP A CA 1
ATOM 1651 C C . ASP A 1 212 ? 12.102 -25.781 2.861 1 96.38 212 ASP A C 1
ATOM 1653 O O . ASP A 1 212 ? 12.672 -25.219 1.93 1 96.38 212 ASP A O 1
ATOM 1657 N N . SER A 1 213 ? 12.727 -26.062 3.986 1 94.25 213 SER A N 1
ATOM 1658 C CA . SER A 1 213 ? 14.016 -25.484 4.336 1 94.25 213 SER A CA 1
ATOM 1659 C C . SER A 1 213 ? 15.125 -26.047 3.451 1 94.25 213 SER A C 1
ATOM 1661 O O . SER A 1 213 ? 16.234 -25.5 3.418 1 94.25 213 SER A O 1
ATOM 1663 N N . HIS A 1 214 ? 14.812 -27.078 2.67 1 92.5 214 HIS A N 1
ATOM 1664 C CA . HIS A 1 214 ? 15.828 -27.688 1.82 1 92.5 214 HIS A CA 1
ATOM 1665 C C . HIS A 1 214 ? 15.688 -27.234 0.373 1 92.5 214 HIS A C 1
ATOM 1667 O O . HIS A 1 214 ? 16.516 -27.578 -0.474 1 92.5 214 HIS A O 1
ATOM 1673 N N . ALA A 1 215 ? 14.68 -26.484 0.12 1 93 215 ALA A N 1
ATOM 1674 C CA . ALA A 1 215 ? 14.461 -25.984 -1.236 1 93 215 ALA A CA 1
ATOM 1675 C C . ALA A 1 215 ? 15.492 -24.922 -1.604 1 93 215 ALA A C 1
ATOM 1677 O O . ALA A 1 215 ? 16.078 -24.297 -0.726 1 93 215 ALA A O 1
ATOM 1678 N N . GLU A 1 216 ? 15.773 -24.734 -2.869 1 89.94 216 GLU A N 1
ATOM 1679 C CA . GLU A 1 216 ? 16.656 -23.672 -3.344 1 89.94 216 GLU A CA 1
ATOM 1680 C C . GLU A 1 216 ? 16.094 -22.297 -3.01 1 89.94 216 GLU A C 1
ATOM 1682 O O . GLU A 1 216 ? 16.828 -21.391 -2.598 1 89.94 216 GLU A O 1
ATOM 1687 N N . LEU A 1 217 ? 14.844 -22.156 -3.268 1 93.06 217 LEU A N 1
ATOM 1688 C CA . LEU A 1 217 ? 14.109 -21 -2.783 1 93.06 217 LEU A CA 1
ATOM 1689 C C . LEU A 1 217 ? 13.172 -21.375 -1.641 1 93.06 217 LEU A C 1
ATOM 1691 O O . LEU A 1 217 ? 12.18 -22.078 -1.855 1 93.06 217 LEU A O 1
ATOM 1695 N N . VAL A 1 218 ? 13.547 -20.953 -0.44 1 96.38 218 VAL A N 1
ATOM 1696 C CA . VAL A 1 218 ? 12.766 -21.297 0.743 1 96.38 218 VAL A CA 1
ATOM 1697 C C . VAL A 1 218 ? 11.562 -20.375 0.857 1 96.38 218 VAL A C 1
ATOM 1699 O O . VAL A 1 218 ? 11.719 -19.172 1.052 1 96.38 218 VAL A O 1
ATOM 1702 N N . SER A 1 219 ? 10.414 -20.938 0.78 1 97.81 219 SER A N 1
ATOM 1703 C CA . SER A 1 219 ? 9.172 -20.172 0.789 1 97.81 219 SER A CA 1
ATOM 1704 C C . SER A 1 219 ? 8.875 -19.609 2.178 1 97.81 219 SER A C 1
ATOM 1706 O O . SER A 1 219 ? 9.078 -20.297 3.184 1 97.81 219 SER A O 1
ATOM 1708 N N . TYR A 1 220 ? 8.344 -18.422 2.189 1 98.5 220 TYR A N 1
ATOM 1709 C CA . TYR A 1 220 ? 7.859 -17.812 3.418 1 98.5 220 TYR A CA 1
ATOM 1710 C C . TYR A 1 220 ? 6.645 -18.547 3.963 1 98.5 220 TYR A C 1
ATOM 1712 O O . TYR A 1 220 ? 6.52 -18.75 5.176 1 98.5 220 TYR A O 1
ATOM 1720 N N . GLY A 1 221 ? 5.762 -19.078 3.02 1 98.75 221 GLY A N 1
ATOM 1721 C CA . GLY A 1 221 ? 4.465 -19.625 3.404 1 98.75 221 GLY A CA 1
ATOM 1722 C C . GLY A 1 221 ? 3.439 -18.547 3.695 1 98.75 221 GLY A C 1
ATOM 1723 O O . GLY A 1 221 ? 3.264 -17.609 2.904 1 98.75 221 GLY A O 1
ATOM 1724 N N . HIS A 1 222 ? 2.562 -18.766 4.594 1 98.88 222 HIS A N 1
ATOM 1725 C CA . HIS A 1 222 ? 1.62 -17.797 5.129 1 98.88 222 HIS A CA 1
ATOM 1726 C C . HIS A 1 222 ? 0.67 -17.297 4.047 1 98.88 222 HIS A C 1
ATOM 1728 O O . HIS A 1 222 ? 0.409 -16.094 3.951 1 98.88 222 HIS A O 1
ATOM 1734 N N . SER A 1 223 ? 0.172 -18.188 3.189 1 98.94 223 SER A N 1
ATOM 1735 C CA . SER A 1 223 ? -0.912 -17.766 2.305 1 98.94 223 SER A CA 1
ATOM 1736 C C . SER A 1 223 ? -1.925 -16.906 3.043 1 98.94 223 SER A C 1
ATOM 1738 O O . SER A 1 223 ? -2.178 -17.109 4.23 1 98.94 223 SER A O 1
ATOM 1740 N N . VAL A 1 224 ? -2.465 -15.891 2.334 1 98.94 224 VAL A N 1
ATOM 1741 C CA . VAL A 1 224 ? -3.238 -14.906 3.08 1 98.94 224 VAL A CA 1
ATOM 1742 C C . VAL A 1 224 ? -4.398 -14.406 2.225 1 98.94 224 VAL A C 1
ATOM 1744 O O . VAL A 1 224 ? -4.281 -14.312 1.001 1 98.94 224 VAL A O 1
ATOM 1747 N N . VAL A 1 225 ? -5.539 -14.172 2.844 1 98.94 225 VAL A N 1
ATOM 1748 C CA . VAL A 1 225 ? -6.703 -13.531 2.238 1 98.94 225 VAL A CA 1
ATOM 1749 C C . VAL A 1 225 ? -7.031 -12.242 2.986 1 98.94 225 VAL A C 1
ATOM 1751 O O . VAL A 1 225 ? -7.102 -12.234 4.219 1 98.94 225 VAL A O 1
ATOM 1754 N N . VAL A 1 226 ? -7.184 -11.164 2.273 1 98.94 226 VAL A N 1
ATOM 1755 C CA . VAL A 1 226 ? -7.398 -9.844 2.842 1 98.94 226 VAL A CA 1
ATOM 1756 C C . VAL A 1 226 ? -8.68 -9.234 2.277 1 98.94 226 VAL A C 1
ATOM 1758 O O . VAL A 1 226 ? -8.969 -9.375 1.086 1 98.94 226 VAL A O 1
ATOM 1761 N N . ASP A 1 227 ? -9.438 -8.547 3.1 1 98.81 227 ASP A N 1
ATOM 1762 C CA . ASP A 1 227 ? -10.688 -7.938 2.635 1 98.81 227 ASP A CA 1
ATOM 1763 C C . ASP A 1 227 ? -10.461 -6.496 2.188 1 98.81 227 ASP A C 1
ATOM 1765 O O . ASP A 1 227 ? -9.336 -5.984 2.264 1 98.81 227 ASP A O 1
ATOM 1769 N N . PRO A 1 228 ? -11.5 -5.816 1.687 1 98.69 228 PRO A N 1
ATOM 1770 C CA . PRO A 1 228 ? -11.336 -4.477 1.124 1 98.69 228 PRO A CA 1
ATOM 1771 C C . PRO A 1 228 ? -11.016 -3.426 2.188 1 98.69 228 PRO A C 1
ATOM 1773 O O . PRO A 1 228 ? -10.656 -2.293 1.854 1 98.69 228 PRO A O 1
ATOM 1776 N N . TRP A 1 229 ? -11.102 -3.727 3.496 1 98.62 229 TRP A N 1
ATOM 1777 C CA . TRP A 1 229 ? -10.695 -2.848 4.586 1 98.62 229 TRP A CA 1
ATOM 1778 C C . TRP A 1 229 ? -9.203 -2.98 4.867 1 98.62 229 TRP A C 1
ATOM 1780 O O . TRP A 1 229 ? -8.656 -2.25 5.695 1 98.62 229 TRP A O 1
ATOM 1790 N N . GLY A 1 230 ? -8.57 -3.912 4.141 1 98.75 230 GLY A N 1
ATOM 1791 C CA . GLY A 1 230 ? -7.18 -4.215 4.441 1 98.75 230 GLY A CA 1
ATOM 1792 C C . GLY A 1 230 ? -7.016 -5.152 5.621 1 98.75 230 GLY A C 1
ATOM 1793 O O . GLY A 1 230 ? -5.918 -5.293 6.164 1 98.75 230 GLY A O 1
ATOM 1794 N N . ARG A 1 231 ? -8.094 -5.828 6.039 1 98.56 231 ARG A N 1
ATOM 1795 C CA . ARG A 1 231 ? -8.039 -6.773 7.148 1 98.56 231 ARG A CA 1
ATOM 1796 C C . ARG A 1 231 ? -7.68 -8.172 6.656 1 98.56 231 ARG A C 1
ATOM 1798 O O . ARG A 1 231 ? -8.211 -8.641 5.645 1 98.56 231 ARG A O 1
ATOM 1805 N N . VAL A 1 232 ? -6.809 -8.805 7.367 1 98.81 232 VAL A N 1
ATOM 1806 C CA . VAL A 1 232 ? -6.531 -10.211 7.102 1 98.81 232 VAL A CA 1
ATOM 1807 C C . VAL A 1 232 ? -7.707 -11.062 7.57 1 98.81 232 VAL A C 1
ATOM 1809 O O . VAL A 1 232 ? -8.023 -11.094 8.758 1 98.81 232 VAL A O 1
ATOM 1812 N N . ILE A 1 233 ? -8.305 -11.711 6.637 1 98.06 233 ILE A N 1
ATOM 1813 C CA . ILE A 1 233 ? -9.43 -12.594 6.934 1 98.06 233 ILE A CA 1
ATOM 1814 C C . ILE A 1 233 ? -8.914 -13.938 7.438 1 98.06 233 ILE A C 1
ATOM 1816 O O . ILE A 1 233 ? -9.484 -14.516 8.359 1 98.06 233 ILE A O 1
ATOM 1820 N N . GLN A 1 234 ? -8 -14.492 6.711 1 98.69 234 GLN A N 1
ATOM 1821 C CA . GLN A 1 234 ? -7.355 -15.766 7.027 1 98.69 234 GLN A CA 1
ATOM 1822 C C . GLN A 1 234 ? -5.887 -15.758 6.617 1 98.69 234 GLN A C 1
ATOM 1824 O O . GLN A 1 234 ? -5.52 -15.133 5.617 1 98.69 234 GLN A O 1
ATOM 1829 N N . LYS A 1 235 ? -5.09 -16.391 7.348 1 98.69 235 LYS A N 1
ATOM 1830 C CA . LYS A 1 235 ? -3.662 -16.516 7.07 1 98.69 235 LYS A CA 1
ATOM 1831 C C . LYS A 1 235 ? -3.133 -17.875 7.477 1 98.69 235 LYS A C 1
ATOM 1833 O O . LYS A 1 235 ? -3.51 -18.406 8.523 1 98.69 235 LYS A O 1
ATOM 1838 N N . GLY A 1 236 ? -2.328 -18.453 6.652 1 98.75 236 GLY A N 1
ATOM 1839 C CA . GLY A 1 236 ? -1.73 -19.75 6.949 1 98.75 236 GLY A CA 1
ATOM 1840 C C . GLY A 1 236 ? -0.461 -19.641 7.773 1 98.75 236 GLY A C 1
ATOM 1841 O O . GLY A 1 236 ? -0.044 -18.547 8.148 1 98.75 236 GLY A O 1
ATOM 1842 N N . THR A 1 237 ? 0.101 -20.766 8.102 1 98.44 237 THR A N 1
ATOM 1843 C CA . THR A 1 237 ? 1.409 -20.922 8.727 1 98.44 237 THR A CA 1
ATOM 1844 C C . THR A 1 237 ? 2.482 -21.203 7.684 1 98.44 237 THR A C 1
ATOM 1846 O O . THR A 1 237 ? 2.312 -20.875 6.504 1 98.44 237 THR A O 1
ATOM 1849 N N . GLU A 1 238 ? 3.594 -21.781 8.109 1 98.38 238 GLU A N 1
ATOM 1850 C CA . GLU A 1 238 ? 4.652 -22.109 7.156 1 98.38 238 GLU A CA 1
ATOM 1851 C C . GLU A 1 238 ? 4.477 -23.516 6.59 1 98.38 238 GLU A C 1
ATOM 1853 O O . GLU A 1 238 ? 5.145 -23.891 5.621 1 98.38 238 GLU A O 1
ATOM 1858 N N . PHE A 1 239 ? 3.477 -24.266 7.086 1 98.31 239 PHE A N 1
ATOM 1859 C CA . PHE A 1 239 ? 3.328 -25.656 6.715 1 98.31 239 PHE A CA 1
ATOM 1860 C C . PHE A 1 239 ? 2.232 -25.828 5.672 1 98.31 239 PHE A C 1
ATOM 1862 O O . PHE A 1 239 ? 1.476 -24.891 5.398 1 98.31 239 PHE A O 1
ATOM 1869 N N . GLN A 1 240 ? 2.217 -27.047 5.066 1 98.69 240 GLN A N 1
ATOM 1870 C CA . GLN A 1 240 ? 1.128 -27.328 4.137 1 98.69 240 GLN A CA 1
ATOM 1871 C C . GLN A 1 240 ? -0.226 -27.25 4.836 1 98.69 240 GLN A C 1
ATOM 1873 O O . GLN A 1 240 ? -0.418 -27.844 5.902 1 98.69 240 GLN A O 1
ATOM 1878 N N . GLU A 1 241 ? -1.125 -26.578 4.238 1 98.62 241 GLU A N 1
ATOM 1879 C CA . GLU A 1 241 ? -2.496 -26.484 4.727 1 98.62 241 GLU A CA 1
ATOM 1880 C C . GLU A 1 241 ? -3.416 -25.875 3.676 1 98.62 241 GLU A C 1
ATOM 1882 O O . GLU A 1 241 ? -2.949 -25.359 2.656 1 98.62 241 GLU A O 1
ATOM 1887 N N . ILE A 1 242 ? -4.656 -26.062 3.865 1 98.94 242 ILE A N 1
ATOM 1888 C CA . ILE A 1 242 ? -5.68 -25.406 3.064 1 98.94 242 ILE A CA 1
ATOM 1889 C C . ILE A 1 242 ? -6.211 -24.188 3.814 1 98.94 242 ILE A C 1
ATOM 1891 O O . ILE A 1 242 ? -6.844 -24.328 4.863 1 98.94 242 ILE A O 1
ATOM 1895 N N . VAL A 1 243 ? -5.945 -22.984 3.357 1 98.88 243 VAL A N 1
ATOM 1896 C CA . VAL A 1 243 ? -6.414 -21.75 3.961 1 98.88 243 VAL A CA 1
ATOM 1897 C C . VAL A 1 243 ? -7.742 -21.328 3.328 1 98.88 243 VAL A C 1
ATOM 1899 O O . VAL A 1 243 ? -7.789 -20.984 2.146 1 98.88 243 VAL A O 1
ATOM 1902 N N . VAL A 1 244 ? -8.789 -21.344 4.133 1 98.81 244 VAL A N 1
ATOM 1903 C CA . VAL A 1 244 ? -10.125 -21.141 3.582 1 98.81 244 VAL A CA 1
ATOM 1904 C C . VAL A 1 244 ? -10.711 -19.828 4.109 1 98.81 244 VAL A C 1
ATOM 1906 O O . VAL A 1 244 ? -10.562 -19.516 5.293 1 98.81 244 VAL A O 1
ATOM 1909 N N . ALA A 1 245 ? -11.344 -19.062 3.232 1 98.56 245 ALA A N 1
ATOM 1910 C CA . ALA A 1 245 ? -12.008 -17.828 3.635 1 98.56 245 ALA A CA 1
ATOM 1911 C C . ALA A 1 245 ? -13.312 -17.625 2.871 1 98.56 245 ALA A C 1
ATOM 1913 O O . ALA A 1 245 ? -13.391 -17.922 1.675 1 98.56 245 ALA A O 1
ATOM 1914 N N . ASP A 1 246 ? -14.305 -17.141 3.602 1 98.06 246 ASP A N 1
ATOM 1915 C CA . ASP A 1 246 ? -15.523 -16.656 2.965 1 98.06 246 ASP A CA 1
ATOM 1916 C C . ASP A 1 246 ? -15.391 -15.18 2.605 1 98.06 246 ASP A C 1
ATOM 1918 O O . ASP A 1 246 ? -15.117 -14.344 3.473 1 98.06 246 ASP A O 1
ATOM 1922 N N . LEU A 1 247 ? -15.547 -14.906 1.345 1 98.25 247 LEU A N 1
ATOM 1923 C CA . LEU A 1 247 ? -15.523 -13.508 0.93 1 98.25 247 LEU A CA 1
ATOM 1924 C C . LEU A 1 247 ? -16.922 -12.898 1.012 1 98.25 247 LEU A C 1
ATOM 1926 O O . LEU A 1 247 ? -17.797 -13.25 0.22 1 98.25 247 LEU A O 1
ATOM 1930 N N . VAL A 1 248 ? -17.109 -12 1.944 1 96.88 248 VAL A N 1
ATOM 1931 C CA . VAL A 1 248 ? -18.391 -11.312 2.125 1 96.88 248 VAL A CA 1
ATOM 1932 C C . VAL A 1 248 ? -18.5 -10.148 1.148 1 96.88 248 VAL A C 1
ATOM 1934 O O . VAL A 1 248 ? -18.109 -9.016 1.479 1 96.88 248 VAL A O 1
ATOM 1937 N N . LEU A 1 249 ? -19.094 -10.391 0.016 1 97.12 249 LEU A N 1
ATOM 1938 C CA . LEU A 1 249 ? -19.016 -9.492 -1.131 1 97.12 249 LEU A CA 1
ATOM 1939 C C . LEU A 1 249 ? -19.688 -8.164 -0.825 1 97.12 249 LEU A C 1
ATOM 1941 O O . LEU A 1 249 ? -19.344 -7.137 -1.416 1 97.12 249 LEU A O 1
ATOM 1945 N N . ARG A 1 250 ? -20.641 -8.109 0.079 1 96.06 250 ARG A N 1
ATOM 1946 C CA . ARG A 1 250 ? -21.312 -6.863 0.428 1 96.06 250 ARG A CA 1
ATOM 1947 C C . ARG A 1 250 ? -20.328 -5.871 1.048 1 96.06 250 ARG A C 1
ATOM 1949 O O . ARG A 1 250 ? -20.609 -4.676 1.136 1 96.06 250 ARG A O 1
ATOM 1956 N N . THR A 1 251 ? -19.188 -6.379 1.507 1 96.75 251 THR A N 1
ATOM 1957 C CA . THR A 1 251 ? -18.172 -5.508 2.088 1 96.75 251 THR A CA 1
ATOM 1958 C C . THR A 1 251 ? -17.625 -4.551 1.038 1 96.75 251 THR A C 1
ATOM 1960 O O . THR A 1 251 ? -17.172 -3.447 1.368 1 96.75 251 THR A O 1
ATOM 1963 N N . LEU A 1 252 ? -17.672 -4.953 -0.216 1 97.81 252 LEU A N 1
ATOM 1964 C CA . LEU A 1 252 ? -17.125 -4.145 -1.299 1 97.81 252 LEU A CA 1
ATOM 1965 C C . LEU A 1 252 ? -17.844 -2.809 -1.406 1 97.81 252 LEU A C 1
ATOM 1967 O O . LEU A 1 252 ? -17.266 -1.756 -1.137 1 97.81 252 LEU A O 1
ATOM 1971 N N . PRO A 1 253 ? -19.188 -2.807 -1.705 1 97.31 253 PRO A N 1
ATOM 1972 C CA . PRO A 1 253 ? -19.859 -1.508 -1.772 1 97.31 253 PRO A CA 1
ATOM 1973 C C . PRO A 1 253 ? -19.844 -0.765 -0.438 1 97.31 253 PRO A C 1
ATOM 1975 O O . PRO A 1 253 ? -19.828 0.469 -0.414 1 97.31 253 PRO A O 1
ATOM 1978 N N . GLU A 1 254 ? -19.766 -1.463 0.688 1 97.06 254 GLU A N 1
ATOM 1979 C CA . GLU A 1 254 ? -19.734 -0.838 2.006 1 97.06 254 GLU A CA 1
ATOM 1980 C C . GLU A 1 254 ? -18.469 0.005 2.182 1 97.06 254 GLU A C 1
ATOM 1982 O O . GLU A 1 254 ? -18.547 1.193 2.5 1 97.06 254 GLU A O 1
ATOM 1987 N N . VAL A 1 255 ? -17.344 -0.598 1.941 1 98.06 255 VAL A N 1
ATOM 1988 C CA . VAL A 1 255 ? -16.078 0.11 2.127 1 98.06 255 VAL A CA 1
ATOM 1989 C C . VAL A 1 255 ? -15.969 1.244 1.11 1 98.06 255 VAL A C 1
ATOM 1991 O O . VAL A 1 255 ? -15.516 2.342 1.441 1 98.06 255 VAL A O 1
ATOM 1994 N N . ARG A 1 256 ? -16.375 0.984 -0.089 1 98.25 256 ARG A N 1
ATOM 1995 C CA . ARG A 1 256 ? -16.281 1.964 -1.166 1 98.25 256 ARG A CA 1
ATOM 1996 C C . ARG A 1 256 ? -17.156 3.18 -0.886 1 98.25 256 ARG A C 1
ATOM 1998 O O . ARG A 1 256 ? -16.828 4.293 -1.3 1 98.25 256 ARG A O 1
ATOM 2005 N N . SER A 1 257 ? -18.219 2.986 -0.168 1 97.88 257 SER A N 1
ATOM 2006 C CA . SER A 1 257 ? -19.094 4.102 0.199 1 97.88 257 SER A CA 1
ATOM 2007 C C . SER A 1 257 ? -18.562 4.824 1.434 1 97.88 257 SER A C 1
ATOM 2009 O O . SER A 1 257 ? -18.703 6.047 1.546 1 97.88 257 SER A O 1
ATOM 2011 N N . GLN A 1 258 ? -18 4.125 2.32 1 97.88 258 GLN A N 1
ATOM 2012 C CA . GLN A 1 258 ? -17.578 4.676 3.602 1 97.88 258 GLN A CA 1
ATOM 2013 C C . GLN A 1 258 ? -16.234 5.391 3.473 1 97.88 258 GLN A C 1
ATOM 2015 O O . GLN A 1 258 ? -15.992 6.398 4.141 1 97.88 258 GLN A O 1
ATOM 2020 N N . ILE A 1 259 ? -15.328 4.883 2.672 1 97.75 259 ILE A N 1
ATOM 2021 C CA . ILE A 1 259 ? -14.047 5.484 2.316 1 97.75 259 ILE A CA 1
ATOM 2022 C C . ILE A 1 259 ? -13.977 5.688 0.804 1 97.75 259 ILE A C 1
ATOM 2024 O O . ILE A 1 259 ? -13.266 4.957 0.107 1 97.75 259 ILE A O 1
ATOM 2028 N N . PRO A 1 260 ? -14.609 6.742 0.327 1 97.62 260 PRO A N 1
ATOM 2029 C CA . PRO A 1 260 ? -14.852 6.828 -1.114 1 97.62 260 PRO A CA 1
ATOM 2030 C C . PRO A 1 260 ? -13.656 7.383 -1.884 1 97.62 260 PRO A C 1
ATOM 2032 O O . PRO A 1 260 ? -13.812 8.289 -2.705 1 97.62 260 PRO A O 1
ATOM 2035 N N . VAL A 1 261 ? -12.516 6.738 -1.726 1 96 261 VAL A N 1
ATOM 2036 C CA . VAL A 1 261 ? -11.266 7.223 -2.311 1 96 261 VAL A CA 1
ATOM 2037 C C . VAL A 1 261 ? -11.328 7.105 -3.832 1 96 261 VAL A C 1
ATOM 2039 O O . VAL A 1 261 ? -10.719 7.902 -4.551 1 96 261 VAL A O 1
ATOM 2042 N N . LEU A 1 262 ? -12.031 6.152 -4.355 1 93.94 262 LEU A N 1
ATOM 2043 C CA . LEU A 1 262 ? -12.109 5.98 -5.805 1 93.94 262 LEU A CA 1
ATOM 2044 C C . LEU A 1 262 ? -12.891 7.125 -6.441 1 93.94 262 LEU A C 1
ATOM 2046 O O . LEU A 1 262 ? -12.594 7.523 -7.574 1 93.94 262 LEU A O 1
ATOM 2050 N N . LYS A 1 263 ? -13.844 7.645 -5.715 1 95.12 263 LYS A N 1
ATOM 2051 C CA . LYS A 1 263 ? -14.625 8.781 -6.195 1 95.12 263 LYS A CA 1
ATOM 2052 C C . LYS A 1 263 ? -13.891 10.094 -5.965 1 95.12 263 LYS A C 1
ATOM 2054 O O . LYS A 1 263 ? -14.078 11.062 -6.711 1 95.12 263 LYS A O 1
ATOM 2059 N N . GLN A 1 264 ? -13.039 10.109 -4.969 1 97.69 264 GLN A N 1
ATOM 2060 C CA . GLN A 1 264 ? -12.43 11.352 -4.516 1 97.69 264 GLN A CA 1
ATOM 2061 C C . GLN A 1 264 ? -11.047 11.547 -5.137 1 97.69 264 GLN A C 1
ATOM 2063 O O . GLN A 1 264 ? -10.328 12.484 -4.781 1 97.69 264 GLN A O 1
ATOM 2068 N N . LYS A 1 265 ? -10.68 10.664 -6.035 1 97.19 265 LYS A N 1
ATOM 2069 C CA . LYS A 1 265 ? -9.445 10.859 -6.789 1 97.19 265 LYS A CA 1
ATOM 2070 C C . LYS A 1 265 ? -9.453 12.203 -7.512 1 97.19 265 LYS A C 1
ATOM 2072 O O . LYS A 1 265 ? -10.516 12.719 -7.863 1 97.19 265 LYS A O 1
ATOM 2077 N N . ARG A 1 266 ? -8.297 12.742 -7.734 1 97.94 266 ARG A N 1
ATOM 2078 C CA . ARG A 1 266 ? -8.141 14.023 -8.414 1 97.94 266 ARG A CA 1
ATOM 2079 C C . ARG A 1 266 ? -7.566 13.836 -9.812 1 97.94 266 ARG A C 1
ATOM 2081 O O . ARG A 1 266 ? -6.359 13.961 -10.016 1 97.94 266 ARG A O 1
ATOM 2088 N N . SER A 1 267 ? -8.422 13.602 -10.758 1 95.69 267 SER A N 1
ATOM 2089 C CA . SER A 1 267 ? -8.023 13.297 -12.133 1 95.69 267 SER A CA 1
ATOM 2090 C C . SER A 1 267 ? -7.348 14.492 -12.789 1 95.69 267 SER A C 1
ATOM 2092 O O . SER A 1 267 ? -6.668 14.344 -13.812 1 95.69 267 SER A O 1
ATOM 2094 N N . ASP A 1 268 ? -7.594 15.664 -12.188 1 97.44 268 ASP A N 1
ATOM 2095 C CA . ASP A 1 268 ? -6.93 16.859 -12.703 1 97.44 268 ASP A CA 1
ATOM 2096 C C . ASP A 1 268 ? -5.461 16.891 -12.289 1 97.44 268 ASP A C 1
ATOM 2098 O O . ASP A 1 268 ? -4.672 17.672 -12.836 1 97.44 268 ASP A O 1
ATOM 2102 N N . LEU A 1 269 ? -5.035 16.016 -11.383 1 98.06 269 LEU A N 1
ATOM 2103 C CA . LEU A 1 269 ? -3.658 16 -10.906 1 98.06 269 LEU A CA 1
ATOM 2104 C C . LEU A 1 269 ? -2.924 14.758 -11.391 1 98.06 269 LEU A C 1
ATOM 2106 O O . LEU A 1 269 ? -1.735 14.82 -11.711 1 98.06 269 LEU A O 1
ATOM 2110 N N . TYR A 1 270 ? -3.635 13.648 -11.398 1 97.69 270 TYR A N 1
ATOM 2111 C CA . TYR A 1 270 ? -3.023 12.391 -11.812 1 97.69 270 TYR A CA 1
ATOM 2112 C C . TYR A 1 270 ? -4.066 11.445 -12.391 1 97.69 270 TYR A C 1
ATOM 2114 O O . TYR A 1 270 ? -5.254 11.547 -12.07 1 97.69 270 TYR A O 1
ATOM 2122 N N . GLU A 1 271 ? -3.525 10.523 -13.242 1 95.94 271 GLU A N 1
ATOM 2123 C CA . GLU A 1 271 ? -4.344 9.438 -13.781 1 95.94 271 GLU A CA 1
ATOM 2124 C C . GLU A 1 271 ? -3.492 8.227 -14.133 1 95.94 271 GLU A C 1
ATOM 2126 O O . GLU A 1 271 ? -2.324 8.367 -14.492 1 95.94 271 GLU A O 1
ATOM 2131 N N . ILE A 1 272 ? -4.039 7.051 -13.844 1 96.38 272 ILE A N 1
ATOM 2132 C CA . ILE A 1 272 ? -3.412 5.848 -14.383 1 96.38 272 ILE A CA 1
ATOM 2133 C C . ILE A 1 272 ? -3.928 5.582 -15.789 1 96.38 272 ILE A C 1
ATOM 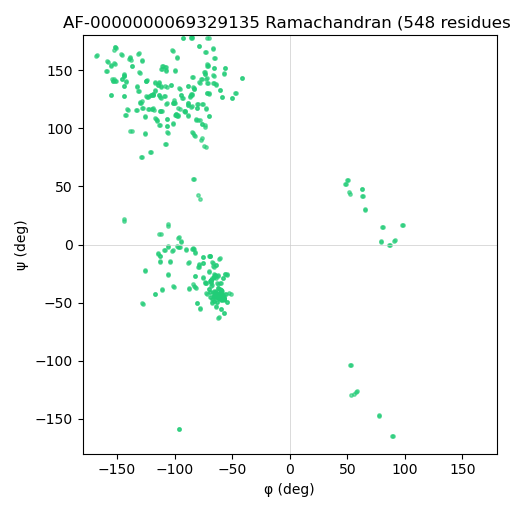2135 O O . ILE A 1 272 ? -5.133 5.641 -16.047 1 96.38 272 ILE A O 1
ATOM 2139 N N . VAL A 1 273 ? -2.994 5.402 -16.688 1 97.06 273 VAL A N 1
ATOM 2140 C CA . VAL A 1 273 ? -3.342 4.969 -18.031 1 97.06 273 VAL A CA 1
ATOM 2141 C C . VAL A 1 273 ? -3.123 3.465 -18.172 1 97.06 273 VAL A C 1
ATOM 2143 O O . VAL A 1 273 ? -1.993 2.982 -18.062 1 97.06 273 VAL A O 1
ATOM 2146 N N . VAL A 1 274 ? -4.141 2.678 -18.312 1 96.94 274 VAL A N 1
ATOM 2147 C CA . VAL A 1 274 ? -4.098 1.234 -18.531 1 96.94 274 VAL A CA 1
ATOM 2148 C C . VAL A 1 274 ? -4.02 0.937 -20.031 1 96.94 274 VAL A C 1
ATOM 2150 O O . VAL A 1 274 ? -4.93 1.287 -20.781 1 96.94 274 VAL A O 1
ATOM 2153 N N . LYS A 1 275 ? -2.871 0.234 -20.359 1 93.12 275 LYS A N 1
ATOM 2154 C CA . LYS A 1 275 ? -2.641 -0.047 -21.766 1 93.12 275 LYS A CA 1
ATOM 2155 C C . LYS A 1 275 ? -3.035 -1.48 -22.109 1 93.12 275 LYS A C 1
ATOM 2157 O O . LYS A 1 275 ? -2.719 -2.412 -21.375 1 93.12 275 LYS A O 1
ATOM 2162 N N . LYS A 1 276 ? -3.781 -1.771 -22.922 1 81.19 276 LYS A N 1
ATOM 2163 C CA . LYS A 1 276 ? -4.234 -3.062 -23.422 1 81.19 276 LYS A CA 1
ATOM 2164 C C . LYS A 1 276 ? -5.473 -3.543 -22.672 1 81.19 276 LYS A C 1
ATOM 2166 O O . LYS A 1 276 ? -5.672 -3.197 -21.516 1 81.19 276 LYS A O 1
ATOM 2171 N N . MET B 1 1 ? 24.781 14.516 4.062 1 58.59 1 MET B N 1
ATOM 2172 C CA . MET B 1 1 ? 23.875 15.195 5 1 58.59 1 MET B CA 1
ATOM 2173 C C . MET B 1 1 ? 22.812 14.234 5.52 1 58.59 1 MET B C 1
ATOM 2175 O O . MET B 1 1 ? 22.375 13.336 4.805 1 58.59 1 MET B O 1
ATOM 2179 N N . VAL B 1 2 ? 22.688 14.172 6.953 1 83.5 2 VAL B N 1
ATOM 2180 C CA . VAL B 1 2 ? 21.766 13.297 7.664 1 83.5 2 VAL B CA 1
ATOM 2181 C C . VAL B 1 2 ? 20.469 14.055 7.992 1 83.5 2 VAL B C 1
ATOM 2183 O O . VAL B 1 2 ? 20.516 15.234 8.352 1 83.5 2 VAL B O 1
ATOM 2186 N N . ILE B 1 3 ? 19.344 13.68 7.48 1 96.69 3 ILE B N 1
ATOM 2187 C CA . ILE B 1 3 ? 18.078 14.234 7.945 1 96.69 3 ILE B CA 1
ATOM 2188 C C . ILE B 1 3 ? 17.672 13.594 9.273 1 96.69 3 ILE B C 1
ATOM 2190 O O . ILE B 1 3 ? 17.516 12.367 9.352 1 96.69 3 ILE B O 1
ATOM 2194 N N . ARG B 1 4 ? 17.812 14.391 10.266 1 98.44 4 ARG B N 1
ATOM 2195 C CA . ARG B 1 4 ? 17.188 14.023 11.531 1 98.44 4 ARG B CA 1
ATOM 2196 C C . ARG B 1 4 ? 15.836 14.711 11.688 1 98.44 4 ARG B C 1
ATOM 2198 O O . ARG B 1 4 ? 15.773 15.922 11.906 1 98.44 4 ARG B O 1
ATOM 2205 N N . ILE B 1 5 ? 14.656 13.914 11.625 1 98.94 5 ILE B N 1
ATOM 2206 C CA . ILE B 1 5 ? 13.297 14.453 11.609 1 98.94 5 ILE B CA 1
ATOM 2207 C C . ILE B 1 5 ? 12.664 14.289 12.984 1 98.94 5 ILE B C 1
ATOM 2209 O O . ILE B 1 5 ? 12.859 13.273 13.656 1 98.94 5 ILE B O 1
ATOM 2213 N N . ALA B 1 6 ? 11.984 15.297 13.43 1 98.94 6 ALA B N 1
ATOM 2214 C CA . ALA B 1 6 ? 11.203 15.25 14.656 1 98.94 6 ALA B CA 1
ATOM 2215 C C . ALA B 1 6 ? 9.727 15.516 14.383 1 98.94 6 ALA B C 1
ATOM 2217 O O . ALA B 1 6 ? 9.367 16.578 13.859 1 98.94 6 ALA B O 1
ATOM 2218 N N . LEU B 1 7 ? 8.898 14.547 14.648 1 98.94 7 LEU B N 1
ATOM 2219 C CA . LEU B 1 7 ? 7.453 14.703 14.586 1 98.94 7 LEU B CA 1
ATOM 2220 C C . LEU B 1 7 ? 6.898 15.125 15.945 1 98.94 7 LEU B C 1
ATOM 2222 O O . LEU B 1 7 ? 6.984 14.375 16.922 1 98.94 7 LEU B O 1
ATOM 2226 N N . ILE B 1 8 ? 6.371 16.328 15.977 1 98.94 8 ILE B N 1
ATOM 2227 C CA . ILE B 1 8 ? 5.762 16.812 17.219 1 98.94 8 ILE B CA 1
ATOM 2228 C C . ILE B 1 8 ? 4.32 16.312 17.312 1 98.94 8 ILE B C 1
ATOM 2230 O O . ILE B 1 8 ? 3.408 16.938 16.75 1 98.94 8 ILE B O 1
ATOM 2234 N N . GLN B 1 9 ? 4.137 15.266 17.984 1 98.88 9 GLN B N 1
ATOM 2235 C CA . GLN B 1 9 ? 2.777 14.812 18.281 1 98.88 9 GLN B CA 1
ATOM 2236 C C . GLN B 1 9 ? 2.117 15.703 19.328 1 98.88 9 GLN B C 1
ATOM 2238 O O . GLN B 1 9 ? 2.072 15.352 20.5 1 98.88 9 GLN B O 1
ATOM 2243 N N . LEU B 1 10 ? 1.573 16.766 18.906 1 98.88 10 LEU B N 1
ATOM 2244 C CA . LEU B 1 10 ? 1.193 17.922 19.719 1 98.88 10 LEU B CA 1
ATOM 2245 C C . LEU B 1 10 ? -0.17 17.703 20.359 1 98.88 10 LEU B C 1
ATOM 2247 O O . LEU B 1 10 ? -1.101 17.219 19.719 1 98.88 10 LEU B O 1
ATOM 2251 N N . LYS B 1 11 ? -0.264 18.016 21.578 1 98.12 11 LYS B N 1
ATOM 2252 C CA . LYS B 1 11 ? -1.578 18.141 22.203 1 98.12 11 LYS B CA 1
ATOM 2253 C C . LYS B 1 11 ? -2.266 19.438 21.797 1 98.12 11 LYS B C 1
ATOM 2255 O O . LYS B 1 11 ? -1.717 20.531 21.984 1 98.12 11 LYS B O 1
ATOM 2260 N N . ILE B 1 12 ? -3.379 19.328 21.219 1 97.69 12 ILE B N 1
ATOM 2261 C CA . ILE B 1 12 ? -4.133 20.484 20.75 1 97.69 12 ILE B CA 1
ATOM 2262 C C . ILE B 1 12 ? -5.332 20.719 21.672 1 97.69 12 ILE B C 1
ATOM 2264 O O . ILE B 1 12 ? -6.387 20.109 21.5 1 97.69 12 ILE B O 1
ATOM 2268 N N . ALA B 1 13 ? -5.098 21.609 22.578 1 92.75 13 ALA B N 1
ATOM 2269 C CA . ALA B 1 13 ? -6.133 21.922 23.547 1 92.75 13 ALA B CA 1
ATOM 2270 C C . ALA B 1 13 ? -6.012 23.359 24.047 1 92.75 13 ALA B C 1
ATOM 2272 O O . ALA B 1 13 ? -4.906 23.859 24.266 1 92.75 13 ALA B O 1
ATOM 2273 N N . GLY B 1 14 ? -7.223 24.016 24.219 1 91.75 14 GLY B N 1
ATOM 2274 C CA . GLY B 1 14 ? -7.234 25.359 24.75 1 91.75 14 GLY B CA 1
ATOM 2275 C C . GLY B 1 14 ? -7.137 26.438 23.672 1 91.75 14 GLY B C 1
ATOM 2276 O O . GLY B 1 14 ? -7.434 26.172 22.516 1 91.75 14 GLY B O 1
ATOM 2277 N N . PRO B 1 15 ? -6.805 27.734 24.125 1 94.56 15 PRO B N 1
ATOM 2278 C CA . PRO B 1 15 ? -6.738 28.844 23.156 1 94.56 15 PRO B CA 1
ATOM 2279 C C . PRO B 1 15 ? -5.516 28.75 22.25 1 94.56 15 PRO B C 1
ATOM 2281 O O . PRO B 1 15 ? -4.5 28.172 22.625 1 94.56 15 PRO B O 1
ATOM 2284 N N . LYS B 1 16 ? -5.625 29.328 21.125 1 96.88 16 LYS B N 1
ATOM 2285 C CA . LYS B 1 16 ? -4.598 29.297 20.078 1 96.88 16 LYS B CA 1
ATOM 2286 C C . LYS B 1 16 ? -3.244 29.734 20.641 1 96.88 16 LYS B C 1
ATOM 2288 O O . LYS B 1 16 ? -2.219 29.125 20.328 1 96.88 16 LYS B O 1
ATOM 2293 N N . GLU B 1 17 ? -3.273 30.719 21.438 1 97 17 GLU B N 1
ATOM 2294 C CA . GLU B 1 17 ? -2.027 31.266 21.969 1 97 17 GLU B CA 1
ATOM 2295 C C . GLU B 1 17 ? -1.268 30.203 22.766 1 97 17 GLU B C 1
ATOM 2297 O O . GLU B 1 17 ? -0.045 30.094 22.656 1 97 17 GLU B O 1
ATOM 2302 N N . LYS B 1 18 ? -1.983 29.469 23.547 1 97.56 18 LYS B N 1
ATOM 2303 C CA . LYS B 1 18 ? -1.378 28.391 24.328 1 97.56 18 LYS B CA 1
ATOM 2304 C C . LYS B 1 18 ? -0.836 27.281 23.438 1 97.56 18 LYS B C 1
ATOM 2306 O O . LYS B 1 18 ? 0.245 26.75 23.688 1 97.56 18 LYS B O 1
ATOM 2311 N N . ILE B 1 19 ? -1.546 26.922 22.453 1 98.25 19 ILE B N 1
ATOM 2312 C CA . ILE B 1 19 ? -1.146 25.875 21.531 1 98.25 19 ILE B CA 1
ATOM 2313 C C . ILE B 1 19 ? 0.123 26.297 20.797 1 98.25 19 ILE B C 1
ATOM 2315 O O . ILE B 1 19 ? 1.065 25.5 20.672 1 98.25 19 ILE B O 1
ATOM 2319 N N . LEU B 1 20 ? 0.172 27.531 20.328 1 98.75 20 LEU B N 1
ATOM 2320 C CA . LEU B 1 20 ? 1.331 28.047 19.609 1 98.75 20 LEU B CA 1
ATOM 2321 C C . LEU B 1 20 ? 2.564 28.062 20.5 1 98.75 20 LEU B C 1
ATOM 2323 O O . LEU B 1 20 ? 3.66 27.703 20.078 1 98.75 20 LEU B O 1
ATOM 2327 N N . LYS B 1 21 ? 2.324 28.516 21.703 1 98.62 21 LYS B N 1
ATOM 2328 C CA . LYS B 1 21 ? 3.439 28.531 22.641 1 98.62 21 LYS B CA 1
ATOM 2329 C C . LYS B 1 21 ? 3.992 27.125 22.875 1 98.62 21 LYS B C 1
ATOM 2331 O O . LYS B 1 21 ? 5.211 26.938 22.875 1 98.62 21 LYS B O 1
ATOM 2336 N N . ASN B 1 22 ? 3.1 26.188 23.109 1 98.75 22 ASN B N 1
ATOM 2337 C CA . ASN B 1 22 ? 3.508 24.797 23.281 1 98.75 22 ASN B CA 1
ATOM 2338 C C . ASN B 1 22 ? 4.258 24.266 22.062 1 98.75 22 ASN B C 1
ATOM 2340 O O . ASN B 1 22 ? 5.273 23.578 22.203 1 98.75 22 ASN B O 1
ATOM 2344 N N . ALA B 1 23 ? 3.785 24.562 20.875 1 98.88 23 ALA B N 1
ATOM 2345 C CA . ALA B 1 23 ? 4.438 24.141 19.625 1 98.88 23 ALA B CA 1
ATOM 2346 C C . ALA B 1 23 ? 5.859 24.688 19.547 1 98.88 23 ALA B C 1
ATOM 2348 O O . ALA B 1 23 ? 6.801 23.953 19.25 1 98.88 23 ALA B O 1
ATOM 2349 N N . VAL B 1 24 ? 5.973 25.969 19.828 1 98.94 24 VAL B N 1
ATOM 2350 C CA . VAL B 1 24 ? 7.277 26.625 19.75 1 98.94 24 VAL B CA 1
ATOM 2351 C C . VAL B 1 24 ? 8.234 25.969 20.75 1 98.94 24 VAL B C 1
ATOM 2353 O O . VAL B 1 24 ? 9.398 25.734 20.438 1 98.94 24 VAL B O 1
ATOM 2356 N N . ASP B 1 25 ? 7.738 25.703 21.922 1 98.88 25 ASP B N 1
ATOM 2357 C CA . ASP B 1 25 ? 8.562 25.047 22.938 1 98.88 25 ASP B CA 1
ATOM 2358 C C . ASP B 1 25 ? 9.039 23.688 22.469 1 98.88 25 ASP B C 1
ATOM 2360 O O . ASP B 1 25 ? 10.203 23.328 22.672 1 98.88 25 ASP B O 1
ATOM 2364 N N . LEU B 1 26 ? 8.203 22.953 21.891 1 98.94 26 LEU B N 1
ATOM 2365 C CA . LEU B 1 26 ? 8.555 21.609 21.453 1 98.94 26 LEU B CA 1
ATOM 2366 C C . LEU B 1 26 ? 9.453 21.656 20.234 1 98.94 26 LEU B C 1
ATOM 2368 O O . LEU B 1 26 ? 10.328 20.797 20.062 1 98.94 26 LEU B O 1
ATOM 2372 N N . ILE B 1 27 ? 9.281 22.656 19.359 1 98.94 27 ILE B N 1
ATOM 2373 C CA . ILE B 1 27 ? 10.219 22.875 18.266 1 98.94 27 ILE B CA 1
ATOM 2374 C C . ILE B 1 27 ? 11.609 23.156 18.828 1 98.94 27 ILE B C 1
ATOM 2376 O O . ILE B 1 27 ? 12.602 22.594 18.359 1 98.94 27 ILE B O 1
ATOM 2380 N N . ARG B 1 28 ? 11.602 24.016 19.797 1 98.88 28 ARG B N 1
ATOM 2381 C CA . ARG B 1 28 ? 12.867 24.328 20.438 1 98.88 28 ARG B CA 1
ATOM 2382 C C . ARG B 1 28 ? 13.531 23.078 21 1 98.88 28 ARG B C 1
ATOM 2384 O O . ARG B 1 28 ? 14.719 22.844 20.766 1 98.88 28 ARG B O 1
ATOM 2391 N N . ILE B 1 29 ? 12.812 22.25 21.703 1 98.94 29 ILE B N 1
ATOM 2392 C CA . ILE B 1 29 ? 13.336 21.031 22.312 1 98.94 29 ILE B CA 1
ATOM 2393 C C . ILE B 1 29 ? 13.828 20.078 21.219 1 98.94 29 ILE B C 1
ATOM 2395 O O . ILE B 1 29 ? 14.891 19.469 21.344 1 98.94 29 ILE B O 1
ATOM 2399 N N . ALA B 1 30 ? 13.047 19.938 20.141 1 98.88 30 ALA B N 1
ATOM 2400 C CA . ALA B 1 30 ? 13.414 19.078 19.031 1 98.88 30 ALA B CA 1
ATOM 2401 C C . ALA B 1 30 ? 14.789 19.453 18.469 1 98.88 30 ALA B C 1
ATOM 2403 O O . ALA B 1 30 ? 15.586 18.578 18.125 1 98.88 30 ALA B O 1
ATOM 2404 N N . LYS B 1 31 ? 14.992 20.734 18.344 1 98.62 31 LYS B N 1
ATOM 2405 C CA . LYS B 1 31 ? 16.281 21.188 17.812 1 98.62 31 LYS B CA 1
ATOM 2406 C C . LYS B 1 31 ? 17.359 21.109 18.891 1 98.62 31 LYS B C 1
ATOM 2408 O O . LYS B 1 31 ? 18.375 20.438 18.719 1 98.62 31 LYS B O 1
ATOM 2413 N N . LYS B 1 32 ? 17.141 21.734 19.984 1 98.62 32 LYS B N 1
ATOM 2414 C CA . LYS B 1 32 ? 18.188 21.969 20.969 1 98.62 32 LYS B CA 1
ATOM 2415 C C . LYS B 1 32 ? 18.547 20.672 21.703 1 98.62 32 LYS B C 1
ATOM 2417 O O . LYS B 1 32 ? 19.719 20.469 22.062 1 98.62 32 LYS B O 1
ATOM 2422 N N . GLU B 1 33 ? 17.578 19.812 21.906 1 98.62 33 GLU B N 1
ATOM 2423 C CA . GLU B 1 33 ? 17.828 18.625 22.719 1 98.62 33 GLU B CA 1
ATOM 2424 C C . GLU B 1 33 ? 17.938 17.375 21.844 1 98.62 33 GLU B C 1
ATOM 2426 O O . GLU B 1 33 ? 18.562 16.391 22.234 1 98.62 33 GLU B O 1
ATOM 2431 N N . LYS B 1 34 ? 17.312 17.422 20.719 1 98.38 34 LYS B N 1
ATOM 2432 C CA . LYS B 1 34 ? 17.297 16.219 19.906 1 98.38 34 LYS B CA 1
ATOM 2433 C C . LYS B 1 34 ? 18.062 16.422 18.609 1 98.38 34 LYS B C 1
ATOM 2435 O O . LYS B 1 34 ? 18.234 15.477 17.828 1 98.38 34 LYS B O 1
ATOM 2440 N N . ASP B 1 35 ? 18.469 17.641 18.359 1 98.06 35 ASP B N 1
ATOM 2441 C CA . ASP B 1 35 ? 19.328 17.984 17.219 1 98.06 35 ASP B CA 1
ATOM 2442 C C . ASP B 1 35 ? 18.609 17.734 15.898 1 98.06 35 ASP B C 1
ATOM 2444 O O . ASP B 1 35 ? 19.219 17.312 14.922 1 98.06 35 ASP B O 1
ATOM 2448 N N . ALA B 1 36 ? 17.312 17.875 15.914 1 98.56 36 ALA B N 1
ATOM 2449 C CA . ALA B 1 36 ? 16.547 17.75 14.672 1 98.56 36 ALA B CA 1
ATOM 2450 C C . ALA B 1 36 ? 16.891 18.891 13.711 1 98.56 36 ALA B C 1
ATOM 2452 O O . ALA B 1 36 ? 17.156 20.016 14.141 1 98.56 36 ALA B O 1
ATOM 2453 N N . ASN B 1 37 ? 16.875 18.578 12.422 1 98.44 37 ASN B N 1
ATOM 2454 C CA . ASN B 1 37 ? 17.031 19.641 11.445 1 98.44 37 ASN B CA 1
ATOM 2455 C C . ASN B 1 37 ? 15.75 19.844 10.633 1 98.44 37 ASN B C 1
ATOM 2457 O O . ASN B 1 37 ? 15.625 20.812 9.883 1 98.44 37 ASN B O 1
ATOM 2461 N N . VAL B 1 38 ? 14.781 18.953 10.75 1 98.88 38 VAL B N 1
ATOM 2462 C CA . VAL B 1 38 ? 13.422 19.094 10.234 1 98.88 38 VAL B CA 1
ATOM 2463 C C . VAL B 1 38 ? 12.414 18.781 11.344 1 98.88 38 VAL B C 1
ATOM 2465 O O . VAL B 1 38 ? 12.469 17.719 11.961 1 98.88 38 VAL B O 1
ATOM 2468 N N . VAL B 1 39 ? 11.555 19.672 11.648 1 98.94 39 VAL B N 1
ATOM 2469 C CA . VAL B 1 39 ? 10.516 19.5 12.656 1 98.94 39 VAL B CA 1
ATOM 2470 C C . VAL B 1 39 ? 9.141 19.578 12 1 98.94 39 VAL B C 1
ATOM 2472 O O . VAL B 1 39 ? 8.883 20.469 11.195 1 98.94 39 VAL B O 1
ATOM 2475 N N . VAL B 1 40 ? 8.25 18.641 12.305 1 99 40 VAL B N 1
ATOM 2476 C CA . VAL B 1 40 ? 6.949 18.531 11.648 1 99 40 VAL B CA 1
ATOM 2477 C C . VAL B 1 40 ? 5.836 18.672 12.688 1 99 40 VAL B C 1
ATOM 2479 O O . VAL B 1 40 ? 5.879 18.016 13.742 1 99 40 VAL B O 1
ATOM 2482 N N . LEU B 1 41 ? 4.898 19.531 12.445 1 98.94 41 LEU B N 1
ATOM 2483 C CA . LEU B 1 41 ? 3.689 19.656 13.258 1 98.94 41 LEU B CA 1
ATOM 2484 C C . LEU B 1 41 ? 2.523 18.906 12.617 1 98.94 41 LEU B C 1
ATOM 2486 O O . LEU B 1 41 ? 2.566 18.594 11.43 1 98.94 41 LEU B O 1
ATOM 2490 N N . PRO B 1 42 ? 1.464 18.594 13.367 1 98.88 42 PRO B N 1
ATOM 2491 C CA . PRO B 1 42 ? 0.353 17.812 12.828 1 98.88 42 PRO B CA 1
ATOM 2492 C C . PRO B 1 42 ? -0.674 18.672 12.094 1 98.88 42 PRO B C 1
ATOM 2494 O O . PRO B 1 42 ? -0.498 19.875 11.969 1 98.88 42 PRO B O 1
ATOM 2497 N N . GLU B 1 43 ? -1.71 18.031 11.531 1 98.62 43 GLU B N 1
ATOM 2498 C CA . GLU B 1 43 ? -2.793 18.688 10.812 1 98.62 43 GLU B CA 1
ATOM 2499 C C . GLU B 1 43 ? -3.627 19.562 11.75 1 98.62 43 GLU B C 1
ATOM 2501 O O . GLU B 1 43 ? -3.967 19.141 12.852 1 98.62 43 GLU B O 1
ATOM 2506 N N . SER B 1 44 ? -4.004 20.766 11.25 1 97.19 44 SER B N 1
ATOM 2507 C CA . SER B 1 44 ? -4.844 21.703 11.992 1 97.19 44 SER B CA 1
ATOM 2508 C C . SER B 1 44 ? -4.344 21.891 13.414 1 97.19 44 SER B C 1
ATOM 2510 O O . SER B 1 44 ? -5.117 21.781 14.367 1 97.19 44 SER B O 1
ATOM 2512 N N . PHE B 1 45 ? -3.127 22.188 13.562 1 98.25 45 PHE B N 1
ATOM 2513 C CA . PHE B 1 45 ? -2.48 22.047 14.859 1 98.25 45 PHE B CA 1
ATOM 2514 C C . PHE B 1 45 ? -2.822 23.219 15.766 1 98.25 45 PHE B C 1
ATOM 2516 O O . PHE B 1 45 ? -2.668 23.141 16.984 1 98.25 45 PHE B O 1
ATOM 2523 N N . ASN B 1 46 ? -3.285 24.359 15.195 1 97.75 46 ASN B N 1
ATOM 2524 C CA . ASN B 1 46 ? -3.344 25.578 15.992 1 97.75 46 ASN B CA 1
ATOM 2525 C C . ASN B 1 46 ? -4.719 25.766 16.625 1 97.75 46 ASN B C 1
ATOM 2527 O O . ASN B 1 46 ? -5 26.812 17.203 1 97.75 46 ASN B O 1
ATOM 2531 N N . CYS B 1 47 ? -5.613 24.844 16.422 1 96.38 47 CYS B N 1
ATOM 2532 C CA . CYS B 1 47 ? -6.91 24.859 17.094 1 96.38 47 CYS B CA 1
ATOM 2533 C C . CYS B 1 47 ? -7.531 23.469 17.125 1 96.38 47 CYS B C 1
ATOM 2535 O O . CYS B 1 47 ? -7.164 22.609 16.312 1 96.38 47 CYS B O 1
ATOM 2537 N N . PRO B 1 48 ? -8.477 23.234 18.109 1 93.62 48 PRO B N 1
ATOM 2538 C CA . PRO B 1 48 ? -9.195 21.969 18.062 1 93.62 48 PRO B CA 1
ATOM 2539 C C . PRO B 1 48 ? -9.93 21.734 16.75 1 93.62 48 PRO B C 1
ATOM 2541 O O . PRO B 1 48 ? -10.477 22.688 16.172 1 93.62 48 PRO B O 1
ATOM 2544 N N . TYR B 1 49 ? -10.031 20.547 16.312 1 92.44 49 TYR B N 1
ATOM 2545 C CA . TYR B 1 49 ? -10.562 20.172 15 1 92.44 49 TYR B CA 1
ATOM 2546 C C . TYR B 1 49 ? -12.078 20.266 14.977 1 92.44 49 TYR B C 1
ATOM 2548 O O . TYR B 1 49 ? -12.781 19.297 15.297 1 92.44 49 TYR B O 1
ATOM 2556 N N . SER B 1 50 ? -12.586 21.375 14.602 1 91.62 50 SER B N 1
ATOM 2557 C CA . SER B 1 50 ? -14.016 21.609 14.414 1 91.62 50 SER B CA 1
ATOM 2558 C C . SER B 1 50 ? -14.258 22.75 13.43 1 91.62 50 SER B C 1
ATOM 2560 O O . SER B 1 50 ? -13.445 23.672 13.32 1 91.62 50 SER B O 1
ATOM 2562 N N . ALA B 1 51 ? -15.414 22.688 12.797 1 89.44 51 ALA B N 1
ATOM 2563 C CA . ALA B 1 51 ? -15.742 23.703 11.797 1 89.44 51 ALA B CA 1
ATOM 2564 C C . ALA B 1 51 ? -15.758 25.094 12.414 1 89.44 51 ALA B C 1
ATOM 2566 O O . ALA B 1 51 ? -15.289 26.047 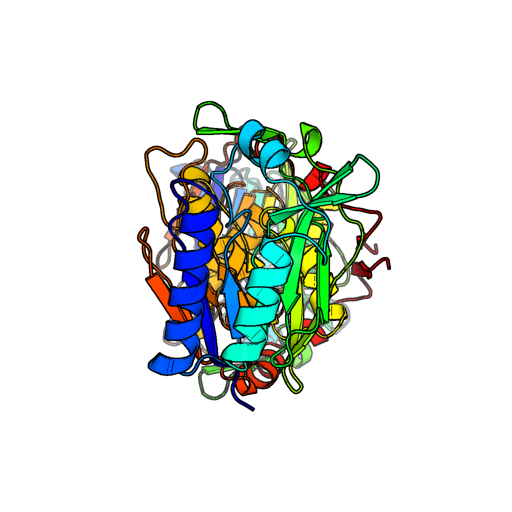11.797 1 89.44 51 ALA B O 1
ATOM 2567 N N . GLU B 1 52 ? -16.281 25.141 13.609 1 91.44 52 GLU B N 1
ATOM 2568 C CA . GLU B 1 52 ? -16.344 26.438 14.305 1 91.44 52 GLU B CA 1
ATOM 2569 C C . GLU B 1 52 ? -14.953 26.984 14.586 1 91.44 52 GLU B C 1
ATOM 2571 O O . GLU B 1 52 ? -14.688 28.156 14.352 1 91.44 52 GLU B O 1
ATOM 2576 N N . ASN B 1 53 ? -14.117 26.156 15.031 1 94.12 53 ASN B N 1
ATOM 2577 C CA . ASN B 1 53 ? -12.758 26.578 15.336 1 94.12 53 ASN B CA 1
ATOM 2578 C C . ASN B 1 53 ? -11.984 26.938 14.062 1 94.12 53 ASN B C 1
ATOM 2580 O O . ASN B 1 53 ? -11.141 27.828 14.07 1 94.12 53 ASN B O 1
ATOM 2584 N N . PHE B 1 54 ? -12.273 26.266 12.969 1 95.31 54 PHE B N 1
ATOM 2585 C CA . PHE B 1 54 ? -11.586 26.531 11.719 1 95.31 54 PHE B CA 1
ATOM 2586 C C . PHE B 1 54 ? -11.852 27.953 11.242 1 95.31 54 PHE B C 1
ATOM 2588 O O . PHE B 1 54 ? -10.922 28.703 10.953 1 95.31 54 PHE B O 1
ATOM 2595 N N . GLU B 1 55 ? -13.047 28.281 11.227 1 94.25 55 GLU B N 1
ATOM 2596 C CA . GLU B 1 55 ? -13.43 29.609 10.766 1 94.25 55 GLU B CA 1
ATOM 2597 C C . GLU B 1 55 ? -12.867 30.688 11.688 1 94.25 55 GLU B C 1
ATOM 2599 O O . GLU B 1 55 ? -12.344 31.703 11.219 1 94.25 55 GLU B O 1
ATOM 2604 N N . ALA B 1 56 ? -12.945 30.422 12.945 1 95.5 56 ALA B N 1
ATOM 2605 C CA . ALA B 1 56 ? -12.539 31.422 13.938 1 95.5 56 ALA B CA 1
ATOM 2606 C C . ALA B 1 56 ? -11.031 31.625 13.922 1 95.5 56 ALA B C 1
ATOM 2608 O O . ALA B 1 56 ? -10.539 32.688 14.289 1 95.5 56 ALA B O 1
ATOM 2609 N N . ASN B 1 57 ? -10.297 30.641 13.461 1 96.38 57 ASN B N 1
ATOM 2610 C CA . ASN B 1 57 ? -8.836 30.719 13.539 1 96.38 57 ASN B CA 1
ATOM 2611 C C . ASN B 1 57 ? -8.203 30.844 12.156 1 96.38 57 ASN B C 1
ATOM 2613 O O . ASN B 1 57 ? -6.984 30.734 12.016 1 96.38 57 ASN B O 1
ATOM 2617 N N . ALA B 1 58 ? -9.039 31.047 11.156 1 97.62 58 ALA B N 1
ATOM 2618 C CA . ALA B 1 58 ? -8.531 31.203 9.797 1 97.62 58 ALA B CA 1
ATOM 2619 C C . ALA B 1 58 ? -7.664 32.438 9.664 1 97.62 58 ALA B C 1
ATOM 2621 O O . ALA B 1 58 ? -7.973 33.5 10.242 1 97.62 58 ALA B O 1
ATOM 2622 N N . GLU B 1 59 ? -6.586 32.25 8.961 1 97.81 59 GLU B N 1
ATOM 2623 C CA . GLU B 1 59 ? -5.672 33.375 8.797 1 97.81 59 GLU B CA 1
ATOM 2624 C C . GLU B 1 59 ? -5.125 33.438 7.379 1 97.81 59 GLU B C 1
ATOM 2626 O O . GLU B 1 59 ? -5.141 32.469 6.652 1 97.81 59 GLU B O 1
ATOM 2631 N N . GLU B 1 60 ? -4.637 34.656 7.02 1 98.06 60 GLU B N 1
ATOM 2632 C CA . GLU B 1 60 ? -3.92 34.781 5.758 1 98.06 60 GLU B CA 1
ATOM 2633 C C . GLU B 1 60 ? -2.486 34.281 5.879 1 98.06 60 GLU B C 1
ATOM 2635 O O . GLU B 1 60 ? -1.837 34.469 6.906 1 98.06 60 GLU B O 1
ATOM 2640 N N . ILE B 1 61 ? -1.97 33.625 4.961 1 98.19 61 ILE B N 1
ATOM 2641 C CA . ILE B 1 61 ? -0.597 33.125 4.902 1 98.19 61 ILE B CA 1
ATOM 2642 C C . ILE B 1 61 ? 0.202 33.938 3.891 1 98.19 61 ILE B C 1
ATOM 2644 O O . ILE B 1 61 ? -0.208 34.094 2.736 1 98.19 61 ILE B O 1
ATOM 2648 N N . PRO B 1 62 ? 1.318 34.625 4.238 1 97.44 62 PRO B N 1
ATOM 2649 C CA . PRO B 1 62 ? 2.086 34.344 5.453 1 97.44 62 PRO B CA 1
ATOM 2650 C C . PRO B 1 62 ? 1.888 35.375 6.539 1 97.44 62 PRO B C 1
ATOM 2652 O O . PRO B 1 62 ? 2.674 35.469 7.488 1 97.44 62 PRO B O 1
ATOM 2655 N N . GLN B 1 63 ? 0.896 36.219 6.516 1 95.69 63 GLN B N 1
ATOM 2656 C CA . GLN B 1 63 ? 0.837 37.375 7.395 1 95.69 63 GLN B CA 1
ATOM 2657 C C . GLN B 1 63 ? 0.193 37.031 8.734 1 95.69 63 GLN B C 1
ATOM 2659 O O . GLN B 1 63 ? 0.374 37.719 9.719 1 95.69 63 GLN B O 1
ATOM 2664 N N . GLY B 1 64 ? -0.451 35.969 8.852 1 97.19 64 GLY B N 1
ATOM 2665 C CA . GLY B 1 64 ? -1.194 35.625 10.055 1 97.19 64 GLY B CA 1
ATOM 2666 C C . GLY B 1 64 ? -0.302 35.219 11.219 1 97.19 64 GLY B C 1
ATOM 2667 O O . GLY B 1 64 ? 0.896 35 11.031 1 97.19 64 GLY B O 1
ATOM 2668 N N . GLU B 1 65 ? -0.886 35.188 12.43 1 98.06 65 GLU B N 1
ATOM 2669 C CA . GLU B 1 65 ? -0.186 34.938 13.68 1 98.06 65 GLU B CA 1
ATOM 2670 C C . GLU B 1 65 ? 0.554 33.594 13.633 1 98.06 65 GLU B C 1
ATOM 2672 O O . GLU B 1 65 ? 1.708 33.531 14.062 1 98.06 65 GLU B O 1
ATOM 2677 N N . THR B 1 66 ? -0.074 32.594 13.172 1 98.69 66 THR B N 1
ATOM 2678 C CA . THR B 1 66 ? 0.533 31.25 13.125 1 98.69 66 THR B CA 1
ATOM 2679 C C . THR B 1 66 ? 1.759 31.266 12.211 1 98.69 66 THR B C 1
ATOM 2681 O O . THR B 1 66 ? 2.814 30.734 12.578 1 98.69 66 THR B O 1
ATOM 2684 N N . SER B 1 67 ? 1.615 31.891 11.047 1 98.69 67 SER B N 1
ATOM 2685 C CA . SER B 1 67 ? 2.725 31.984 10.102 1 98.69 67 SER B CA 1
ATOM 2686 C C . SER B 1 67 ? 3.912 32.719 10.727 1 98.69 67 SER B C 1
ATOM 2688 O O . SER B 1 67 ? 5.047 32.25 10.648 1 98.69 67 SER B O 1
ATOM 2690 N N . GLN B 1 68 ? 3.586 33.812 11.328 1 98.69 68 GLN B N 1
ATOM 2691 C CA . GLN B 1 68 ? 4.652 34.594 11.922 1 98.69 68 GLN B CA 1
ATOM 2692 C C . GLN B 1 68 ? 5.344 33.844 13.055 1 98.69 68 GLN B C 1
ATOM 2694 O O . GLN B 1 68 ? 6.562 33.906 13.211 1 98.69 68 GLN B O 1
ATOM 2699 N N . THR B 1 69 ? 4.578 33.156 13.852 1 98.88 69 THR B N 1
ATOM 2700 C CA . THR B 1 69 ? 5.117 32.344 14.953 1 98.88 69 THR B CA 1
ATOM 2701 C C . THR B 1 69 ? 6.043 31.25 14.43 1 98.88 69 THR B C 1
ATOM 2703 O O . THR B 1 69 ? 7.148 31.078 14.938 1 98.88 69 THR B O 1
ATOM 2706 N N . LEU B 1 70 ? 5.656 30.578 13.406 1 98.88 70 LEU B N 1
ATOM 2707 C CA . LEU B 1 70 ? 6.438 29.469 12.867 1 98.88 70 LEU B CA 1
ATOM 2708 C C . LEU B 1 70 ? 7.684 29.984 12.148 1 98.88 70 LEU B C 1
ATOM 2710 O O . LEU B 1 70 ? 8.758 29.391 12.25 1 98.88 70 LEU B O 1
ATOM 2714 N N . SER B 1 71 ? 7.512 31.062 11.391 1 98.88 71 SER B N 1
ATOM 2715 C CA . SER B 1 71 ? 8.648 31.703 10.742 1 98.88 71 SER B CA 1
ATOM 2716 C C . SER B 1 71 ? 9.727 32.062 11.758 1 98.88 71 SER B C 1
ATOM 2718 O O . SER B 1 71 ? 10.906 31.766 11.562 1 98.88 71 SER B O 1
ATOM 2720 N N . LYS B 1 72 ? 9.281 32.719 12.82 1 98.88 72 LYS B N 1
ATOM 2721 C CA . LYS B 1 72 ? 10.203 33.125 13.875 1 98.88 72 LYS B CA 1
ATOM 2722 C C . LYS B 1 72 ? 10.875 31.938 14.531 1 98.88 72 LYS B C 1
ATOM 2724 O O . LYS B 1 72 ? 12.078 31.953 14.789 1 98.88 72 LYS B O 1
ATOM 2729 N N . ALA B 1 73 ? 10.109 30.875 14.859 1 98.88 73 ALA B N 1
ATOM 2730 C CA . ALA B 1 73 ? 10.664 29.672 15.469 1 98.88 73 ALA B CA 1
ATOM 2731 C C . ALA B 1 73 ? 11.727 29.047 14.57 1 98.88 73 ALA B C 1
ATOM 2733 O O . ALA B 1 73 ? 12.805 28.672 15.039 1 98.88 73 ALA B O 1
ATOM 2734 N N . ALA B 1 74 ? 11.391 28.938 13.273 1 98.88 74 ALA B N 1
ATOM 2735 C CA . ALA B 1 74 ? 12.336 28.359 12.32 1 98.88 74 ALA B CA 1
ATOM 2736 C C . ALA B 1 74 ? 13.648 29.141 12.32 1 98.88 74 ALA B C 1
ATOM 2738 O O . ALA B 1 74 ? 14.727 28.547 12.375 1 98.88 74 ALA B O 1
ATOM 2739 N N . ARG B 1 75 ? 13.539 30.438 12.266 1 98.81 75 ARG B N 1
ATOM 2740 C CA . ARG B 1 75 ? 14.703 31.312 12.234 1 98.81 75 ARG B CA 1
ATOM 2741 C C . ARG B 1 75 ? 15.484 31.234 13.539 1 98.81 75 ARG B C 1
ATOM 2743 O O . ARG B 1 75 ? 16.703 31.062 13.531 1 98.81 75 ARG B O 1
ATOM 2750 N N . ASP B 1 76 ? 14.766 31.344 14.633 1 98.81 76 ASP B N 1
ATOM 2751 C CA . ASP B 1 76 ? 15.406 31.391 15.938 1 98.81 76 ASP B CA 1
ATOM 2752 C C . ASP B 1 76 ? 16.203 30.125 16.203 1 98.81 76 ASP B C 1
ATOM 2754 O O . ASP B 1 76 ? 17.266 30.172 16.844 1 98.81 76 ASP B O 1
ATOM 2758 N N . PHE B 1 77 ? 15.68 28.953 15.773 1 98.81 77 PHE B N 1
ATOM 2759 C CA . PHE B 1 77 ? 16.312 27.703 16.141 1 98.81 77 PHE B CA 1
ATOM 2760 C C . PHE B 1 77 ? 17.062 27.094 14.961 1 98.81 77 PHE B C 1
ATOM 2762 O O . PHE B 1 77 ? 17.703 26.062 15.094 1 98.81 77 PHE B O 1
ATOM 2769 N N . GLY B 1 78 ? 17.016 27.734 13.812 1 98.5 78 GLY B N 1
ATOM 2770 C CA . GLY B 1 78 ? 17.781 27.281 12.648 1 98.5 78 GLY B CA 1
ATOM 2771 C C . GLY B 1 78 ? 17.359 25.906 12.164 1 98.5 78 GLY B C 1
ATOM 2772 O O . GLY B 1 78 ? 18.219 25.047 11.938 1 98.5 78 GLY B O 1
ATOM 2773 N N . VAL B 1 79 ? 16.141 25.688 12.023 1 98.62 79 VAL B N 1
ATOM 2774 C CA . VAL B 1 79 ? 15.617 24.391 11.633 1 98.62 79 VAL B CA 1
ATOM 2775 C C . VAL B 1 79 ? 14.523 24.578 10.586 1 98.62 79 VAL B C 1
ATOM 2777 O O . VAL B 1 79 ? 13.914 25.641 10.492 1 98.62 79 VAL B O 1
ATOM 2780 N N . PHE B 1 80 ? 14.297 23.547 9.703 1 98.88 80 PHE B N 1
ATOM 2781 C CA . PHE B 1 80 ? 13.086 23.516 8.883 1 98.88 80 PHE B CA 1
ATOM 2782 C C . PHE B 1 80 ? 11.867 23.188 9.727 1 98.88 80 PHE B C 1
ATOM 2784 O O . PHE B 1 80 ? 11.875 22.234 10.508 1 98.88 80 PHE B O 1
ATOM 2791 N N . VAL B 1 81 ? 10.844 23.969 9.594 1 98.94 81 VAL B N 1
ATOM 2792 C CA . VAL B 1 81 ? 9.586 23.688 10.281 1 98.94 81 VAL B CA 1
ATOM 2793 C C . VAL B 1 81 ? 8.492 23.391 9.258 1 98.94 81 VAL B C 1
ATOM 2795 O O . VAL B 1 81 ? 8.062 24.297 8.523 1 98.94 81 VAL B O 1
ATOM 2798 N N . VAL B 1 82 ? 8.117 22.156 9.141 1 98.94 82 VAL B N 1
ATOM 2799 C CA . VAL B 1 82 ? 6.875 21.781 8.469 1 98.94 82 VAL B CA 1
ATOM 2800 C C . VAL B 1 82 ? 5.684 22.078 9.375 1 98.94 82 VAL B C 1
ATOM 2802 O O . VAL B 1 82 ? 5.438 21.344 10.336 1 98.94 82 VAL B O 1
ATOM 2805 N N . GLY B 1 83 ? 5.039 23.094 9.078 1 98.69 83 GLY B N 1
ATOM 2806 C CA . GLY B 1 83 ? 4.086 23.719 9.984 1 98.69 83 GLY B CA 1
ATOM 2807 C C . GLY B 1 83 ? 2.754 22.984 10.031 1 98.69 83 GLY B C 1
ATOM 2808 O O . GLY B 1 83 ? 1.697 23.625 10.094 1 98.69 83 GLY B O 1
ATOM 2809 N N . GLY B 1 84 ? 2.881 21.609 10 1 98.38 84 GLY B N 1
ATOM 2810 C CA . GLY B 1 84 ? 1.621 20.891 9.984 1 98.38 84 GLY B CA 1
ATOM 2811 C C . GLY B 1 84 ? 0.703 21.297 8.852 1 98.38 84 GLY B C 1
ATOM 2812 O O . GLY B 1 84 ? 1.097 21.266 7.684 1 98.38 84 GLY B O 1
ATOM 2813 N N . SER B 1 85 ? -0.619 21.609 9.469 1 98.75 85 SER B N 1
ATOM 2814 C CA . SER B 1 85 ? -1.417 22.516 8.648 1 98.75 85 SER B CA 1
ATOM 2815 C C . SER B 1 85 ? -2.273 23.438 9.516 1 98.75 85 SER B C 1
ATOM 2817 O O . SER B 1 85 ? -2.305 23.281 10.742 1 98.75 85 SER B O 1
ATOM 2819 N N . PHE B 1 86 ? -2.758 24.438 9.008 1 98.62 86 PHE B N 1
ATOM 2820 C CA . PHE B 1 86 ? -3.74 25.328 9.625 1 98.62 86 PHE B CA 1
ATOM 2821 C C . PHE B 1 86 ? -4.594 26.016 8.57 1 98.62 86 PHE B C 1
ATOM 2823 O O . PHE B 1 86 ? -4.32 25.891 7.371 1 98.62 86 PHE B O 1
ATOM 2830 N N . VAL B 1 87 ? -5.672 26.641 9.016 1 98.44 87 VAL B N 1
ATOM 2831 C CA . VAL B 1 87 ? -6.695 27.109 8.086 1 98.44 87 VAL B CA 1
ATOM 2832 C C . VAL B 1 87 ? -6.254 28.438 7.461 1 98.44 87 VAL B C 1
ATOM 2834 O O . VAL B 1 87 ? -5.961 29.406 8.172 1 98.44 87 VAL B O 1
ATOM 2837 N N . GLU B 1 88 ? -6.164 28.438 6.195 1 98.81 88 GLU B N 1
ATOM 2838 C CA . GLU B 1 88 ? -5.855 29.609 5.371 1 98.81 88 GLU B CA 1
ATOM 2839 C C . GLU B 1 88 ? -7.125 30.281 4.867 1 98.81 88 GLU B C 1
ATOM 2841 O O . GLU B 1 88 ? -8.031 29.609 4.355 1 98.81 88 GLU B O 1
ATOM 2846 N N . LYS B 1 89 ? -7.168 31.531 5.086 1 98.25 89 LYS B N 1
ATOM 2847 C CA . LYS B 1 89 ? -8.18 32.344 4.426 1 98.25 89 LYS B CA 1
ATOM 2848 C C . LYS B 1 89 ? -7.602 33.062 3.215 1 98.25 89 LYS B C 1
ATOM 2850 O O . LYS B 1 89 ? -6.602 33.781 3.332 1 98.25 89 LYS B O 1
ATOM 2855 N N . CYS B 1 90 ? -8.18 32.812 2.061 1 97.62 90 CYS B N 1
ATOM 2856 C CA . CYS B 1 90 ? -7.719 33.438 0.824 1 97.62 90 CYS B CA 1
ATOM 2857 C C . CYS B 1 90 ? -8.891 33.781 -0.088 1 97.62 90 CYS B C 1
ATOM 2859 O O . CYS B 1 90 ? -9.555 32.875 -0.611 1 97.62 90 CYS B O 1
ATOM 2861 N N . PHE B 1 91 ? -9.164 35.031 -0.274 1 95.88 91 PHE B N 1
ATOM 2862 C CA . PHE B 1 91 ? -10.211 35.531 -1.148 1 95.88 91 PHE B CA 1
ATOM 2863 C C . PHE B 1 91 ? -11.547 34.875 -0.839 1 95.88 91 PHE B C 1
ATOM 2865 O O . PHE B 1 91 ? -12.211 34.344 -1.737 1 95.88 91 PHE B O 1
ATOM 2872 N N . GLY B 1 92 ? -11.875 34.75 0.391 1 95 92 GLY B N 1
ATOM 2873 C CA . GLY B 1 92 ? -13.188 34.312 0.831 1 95 92 GLY B CA 1
ATOM 2874 C C . GLY B 1 92 ? -13.297 32.812 0.912 1 95 92 GLY B C 1
ATOM 2875 O O . GLY B 1 92 ? -14.352 32.281 1.281 1 95 92 GLY B O 1
ATOM 2876 N N . LYS B 1 93 ? -12.234 32.156 0.581 1 97.69 93 LYS B N 1
ATOM 2877 C CA . LYS B 1 93 ? -12.219 30.688 0.664 1 97.69 93 LYS B CA 1
ATOM 2878 C C . LYS B 1 93 ? -11.281 30.219 1.774 1 97.69 93 LYS B C 1
ATOM 2880 O O . LYS B 1 93 ? -10.359 30.938 2.168 1 97.69 93 LYS B O 1
ATOM 2885 N N . LEU B 1 94 ? -11.625 29.078 2.303 1 98.44 94 LEU B N 1
ATOM 2886 C CA . LEU B 1 94 ? -10.781 28.469 3.326 1 98.44 94 LEU B CA 1
ATOM 2887 C C . LEU B 1 94 ? -10.055 27.25 2.771 1 98.44 94 LEU B C 1
ATOM 2889 O O . LEU B 1 94 ? -10.625 26.469 1.998 1 98.44 94 LEU B O 1
ATOM 2893 N N . TYR B 1 95 ? -8.797 27.109 3.07 1 98.81 95 TYR B N 1
ATOM 2894 C CA . TYR B 1 95 ? -7.953 25.984 2.695 1 98.81 95 TYR B CA 1
ATOM 2895 C C . TYR B 1 95 ? -7.293 25.359 3.922 1 98.81 95 TYR B C 1
ATOM 2897 O O . TYR B 1 95 ? -6.984 26.062 4.887 1 98.81 95 TYR B O 1
ATOM 2905 N N . ASN B 1 96 ? -7.199 24.047 3.965 1 98.75 96 ASN B N 1
ATOM 2906 C CA . ASN B 1 96 ? -6.293 23.375 4.887 1 98.75 96 ASN B CA 1
ATOM 2907 C C . ASN B 1 96 ? -4.867 23.344 4.352 1 98.75 96 ASN B C 1
ATOM 2909 O O . ASN B 1 96 ? -4.555 22.562 3.453 1 98.75 96 ASN B O 1
ATOM 2913 N N . THR B 1 97 ? -3.996 24.172 4.957 1 98.94 97 THR B N 1
ATOM 2914 C CA . THR B 1 97 ? -2.746 24.484 4.277 1 98.94 97 THR B CA 1
ATOM 2915 C C . THR B 1 97 ? -1.549 24.141 5.164 1 98.94 97 THR B C 1
ATOM 2917 O O . THR B 1 97 ? -1.517 24.516 6.34 1 98.94 97 THR B O 1
ATOM 2920 N N . CYS B 1 98 ? -0.647 23.375 4.625 1 98.94 98 CYS B N 1
ATOM 2921 C CA . CYS B 1 98 ? 0.647 23.125 5.246 1 98.94 98 CYS B CA 1
ATOM 2922 C C . CYS B 1 98 ? 1.698 24.109 4.75 1 98.94 98 CYS B C 1
ATOM 2924 O O . CYS B 1 98 ? 1.894 24.266 3.543 1 98.94 98 CYS B O 1
ATOM 2926 N N . THR B 1 99 ? 2.365 24.781 5.656 1 98.94 99 THR B N 1
ATOM 2927 C CA . THR B 1 99 ? 3.477 25.672 5.328 1 98.94 99 THR B CA 1
ATOM 2928 C C . THR B 1 99 ? 4.805 25.062 5.758 1 98.94 99 THR B C 1
ATOM 2930 O O . THR B 1 99 ? 4.852 24.266 6.695 1 98.94 99 THR B O 1
ATOM 2933 N N . VAL B 1 100 ? 5.855 25.406 5 1 98.94 100 VAL B N 1
ATOM 2934 C CA . VAL B 1 100 ? 7.207 25.031 5.406 1 98.94 100 VAL B CA 1
ATOM 2935 C C . VAL B 1 100 ? 8.07 26.281 5.535 1 98.94 100 VAL B C 1
ATOM 2937 O O . VAL B 1 100 ? 8.141 27.094 4.609 1 98.94 100 VAL B O 1
ATOM 2940 N N . TRP B 1 101 ? 8.703 26.406 6.68 1 98.94 101 TRP B N 1
ATOM 2941 C CA . TRP B 1 101 ? 9.578 27.547 6.973 1 98.94 101 TRP B CA 1
ATOM 2942 C C . TRP B 1 101 ? 11.031 27.078 7.082 1 98.94 101 TRP B C 1
ATOM 2944 O O . TRP B 1 101 ? 11.344 26.172 7.848 1 98.94 101 TRP B O 1
ATOM 2954 N N . GLY B 1 102 ? 11.914 27.75 6.293 1 98.75 102 GLY B N 1
ATOM 2955 C CA . GLY B 1 102 ? 13.328 27.391 6.336 1 98.75 102 GLY B CA 1
ATOM 2956 C C . GLY B 1 102 ? 14.047 27.969 7.539 1 98.75 102 GLY B C 1
ATOM 2957 O O . GLY B 1 102 ? 13.484 28.766 8.289 1 98.75 102 GLY B O 1
ATOM 2958 N N . PRO B 1 103 ? 15.312 27.516 7.727 1 98.56 103 PRO B N 1
ATOM 2959 C CA . PRO B 1 103 ? 16.094 27.953 8.891 1 98.56 103 PRO B CA 1
ATOM 2960 C C . PRO B 1 103 ? 16.312 29.469 8.914 1 98.56 103 PRO B C 1
ATOM 2962 O O . PRO B 1 103 ? 16.734 30.016 9.938 1 98.56 103 PRO B O 1
ATOM 2965 N N . ASP B 1 104 ? 16.016 30.141 7.836 1 98.62 104 ASP B N 1
ATOM 2966 C CA . ASP B 1 104 ? 16.141 31.594 7.801 1 98.62 104 ASP B CA 1
ATOM 2967 C C . ASP B 1 104 ? 14.797 32.281 8.047 1 98.62 104 ASP B C 1
ATOM 2969 O O . ASP B 1 104 ? 14.703 33.5 8.023 1 98.62 104 ASP B O 1
ATOM 2973 N N . GLY B 1 105 ? 13.766 31.484 8.227 1 98.69 105 GLY B N 1
ATOM 2974 C CA . GLY B 1 105 ? 12.445 32 8.523 1 98.69 105 GLY B CA 1
ATOM 2975 C C . GLY B 1 105 ? 11.609 32.25 7.285 1 98.69 105 GLY B C 1
ATOM 2976 O O . GLY B 1 105 ? 10.461 32.688 7.383 1 98.69 105 GLY B O 1
ATOM 2977 N N . GLU B 1 106 ? 12.117 31.922 6.105 1 98.69 106 GLU B N 1
ATOM 2978 C CA . GLU B 1 106 ? 11.391 32.156 4.859 1 98.69 106 GLU B CA 1
ATOM 2979 C C . GLU B 1 106 ? 10.414 31.031 4.57 1 98.69 106 GLU B C 1
ATOM 2981 O O . GLU B 1 106 ? 10.703 29.859 4.859 1 98.69 106 GLU B O 1
ATOM 2986 N N . LEU B 1 107 ? 9.305 31.391 4.023 1 98.88 107 LEU B N 1
ATOM 2987 C CA . LEU B 1 107 ? 8.359 30.406 3.541 1 98.88 107 LEU B CA 1
ATOM 2988 C C . LEU B 1 107 ? 8.891 29.688 2.305 1 98.88 107 LEU B C 1
ATOM 2990 O O . LEU B 1 107 ? 9 30.281 1.232 1 98.88 107 LEU B O 1
ATOM 2994 N N . VAL B 1 108 ? 9.219 28.422 2.42 1 98.69 108 VAL B N 1
ATOM 2995 C CA . VAL B 1 108 ? 9.891 27.75 1.309 1 98.69 108 VAL B CA 1
ATOM 2996 C C . VAL B 1 108 ? 8.898 26.859 0.578 1 98.69 108 VAL B C 1
ATOM 2998 O O . VAL B 1 108 ? 9.172 26.391 -0.532 1 98.69 108 VAL B O 1
ATOM 3001 N N . ALA B 1 109 ? 7.727 26.547 1.137 1 98.81 109 ALA B N 1
ATOM 3002 C CA . ALA B 1 109 ? 6.684 25.75 0.482 1 98.81 109 ALA B CA 1
ATOM 3003 C C . ALA B 1 109 ? 5.324 26 1.129 1 98.81 109 ALA B C 1
ATOM 3005 O O . ALA B 1 109 ? 5.242 26.312 2.318 1 98.81 109 ALA B O 1
ATOM 3006 N N . LYS B 1 110 ? 4.352 25.906 0.449 1 98.81 110 LYS B N 1
ATOM 3007 C CA . LYS B 1 110 ? 2.955 26.016 0.856 1 98.81 110 LYS B CA 1
ATOM 3008 C C . LYS B 1 110 ? 2.09 25 0.114 1 98.81 110 LYS B C 1
ATOM 3010 O O . LYS B 1 110 ? 1.99 25.047 -1.114 1 98.81 110 LYS B O 1
ATOM 3015 N N . HIS B 1 111 ? 1.488 24.062 0.814 1 98.88 111 HIS B N 1
ATOM 3016 C CA . HIS B 1 111 ? 0.676 23 0.23 1 98.88 111 HIS B CA 1
ATOM 3017 C C . HIS B 1 111 ? -0.762 23.078 0.733 1 98.88 111 HIS B C 1
ATOM 3019 O O . HIS B 1 111 ? -1.013 22.938 1.933 1 98.88 111 HIS B O 1
ATOM 3025 N N . ARG B 1 112 ? -1.689 23.297 -0.119 1 98.94 112 ARG B N 1
ATOM 3026 C CA . ARG B 1 112 ? -3.109 23.172 0.191 1 98.94 112 ARG B CA 1
ATOM 3027 C C . ARG B 1 112 ? -3.594 21.75 -0.011 1 98.94 112 ARG B C 1
ATOM 3029 O O . ARG B 1 112 ? -3.357 21.141 -1.062 1 98.94 112 ARG B O 1
ATOM 3036 N N . LYS B 1 113 ? -4.25 21.219 1.034 1 98.81 113 LYS B N 1
ATOM 3037 C CA . LYS B 1 113 ? -4.801 19.859 0.94 1 98.81 113 LYS B CA 1
ATOM 3038 C C . LYS B 1 113 ? -5.578 19.672 -0.359 1 98.81 113 LYS B C 1
ATOM 3040 O O . LYS B 1 113 ? -6.441 20.484 -0.694 1 98.81 113 LYS B O 1
ATOM 3045 N N . VAL B 1 114 ? -5.23 18.562 -1.049 1 98.69 114 VAL B N 1
ATOM 3046 C CA . VAL B 1 114 ? -5.828 18.453 -2.375 1 98.69 114 VAL B CA 1
ATOM 3047 C C . VAL B 1 114 ? -7.02 17.5 -2.322 1 98.69 114 VAL B C 1
ATOM 3049 O O . VAL B 1 114 ? -7.969 17.641 -3.096 1 98.69 114 VAL B O 1
ATOM 3052 N N . HIS B 1 115 ? -6.957 16.453 -1.543 1 98.81 115 HIS B N 1
ATOM 3053 C CA . HIS B 1 115 ? -8.086 15.555 -1.321 1 98.81 115 HIS B CA 1
ATOM 3054 C C . HIS B 1 115 ? -8.805 15.883 -0.019 1 98.81 115 HIS B C 1
ATOM 3056 O O . HIS B 1 115 ? -8.273 15.656 1.067 1 98.81 115 HIS B O 1
ATOM 3062 N N . LEU B 1 116 ? -9.961 16.344 -0.13 1 98.56 116 LEU B N 1
ATOM 3063 C CA . LEU B 1 116 ? -10.734 16.672 1.063 1 98.56 116 LEU B CA 1
ATOM 3064 C C . LEU B 1 116 ? -11.414 15.422 1.626 1 98.56 116 LEU B C 1
ATOM 3066 O O . LEU B 1 116 ? -11.953 14.609 0.873 1 98.56 116 LEU B O 1
ATOM 3070 N N . CYS B 1 117 ? -11.312 15.258 2.889 1 97.94 117 CYS B N 1
ATOM 3071 C CA . CYS B 1 117 ? -11.898 14.102 3.564 1 97.94 117 CYS B CA 1
ATOM 3072 C C . CYS B 1 117 ? -13.414 14.227 3.654 1 97.94 117 CYS B C 1
ATOM 3074 O O . CYS B 1 117 ? -13.93 15.016 4.449 1 97.94 117 CYS B O 1
ATOM 3076 N N . ASP B 1 118 ? -14.164 13.578 2.842 1 97.75 118 ASP B N 1
ATOM 3077 C CA . ASP B 1 118 ? -15.602 13.336 2.941 1 97.75 118 ASP B CA 1
ATOM 3078 C C . ASP B 1 118 ? -15.906 11.859 3.172 1 97.75 118 ASP B C 1
ATOM 3080 O O . ASP B 1 118 ? -15.773 11.047 2.256 1 97.75 118 ASP B O 1
ATOM 3084 N N . THR B 1 119 ? -16.234 11.531 4.398 1 97.5 119 THR B N 1
ATOM 3085 C CA . THR B 1 119 ? -16.438 10.133 4.777 1 97.5 119 THR B CA 1
ATOM 3086 C C . THR B 1 119 ? -17.562 10.016 5.801 1 97.5 119 THR B C 1
ATOM 3088 O O . THR B 1 119 ? -17.844 10.961 6.535 1 97.5 119 THR B O 1
ATOM 3091 N N . ASN B 1 120 ? -18.25 8.938 5.699 1 97.38 120 ASN B N 1
ATOM 3092 C CA . ASN B 1 120 ? -19.281 8.57 6.66 1 97.38 120 ASN B CA 1
ATOM 3093 C C . ASN B 1 120 ? -19.234 7.078 6.988 1 97.38 120 ASN B C 1
ATOM 3095 O O . ASN B 1 120 ? -19.672 6.246 6.188 1 97.38 120 ASN B O 1
ATOM 3099 N N . ILE B 1 121 ? -18.609 6.738 8.078 1 97.5 121 ILE B N 1
ATOM 3100 C CA . ILE B 1 121 ? -18.609 5.395 8.648 1 97.5 121 ILE B CA 1
ATOM 3101 C C . ILE B 1 121 ? -19.578 5.332 9.82 1 97.5 121 ILE B C 1
ATOM 3103 O O . ILE B 1 121 ? -19.266 5.77 10.922 1 97.5 121 ILE B O 1
ATOM 3107 N N . PRO B 1 122 ? -20.734 4.723 9.602 1 96.44 122 PRO B N 1
ATOM 3108 C CA . PRO B 1 122 ? -21.812 4.773 10.609 1 96.44 122 PRO B CA 1
ATOM 3109 C C . PRO B 1 122 ? -21.328 4.391 12 1 96.44 122 PRO B C 1
ATOM 3111 O O . PRO B 1 122 ? -20.719 3.33 12.18 1 96.44 122 PRO B O 1
ATOM 3114 N N . GLY B 1 123 ? -21.578 5.262 12.922 1 94.94 123 GLY B N 1
ATOM 3115 C CA . GLY B 1 123 ? -21.297 5.012 14.328 1 94.94 123 GLY B CA 1
ATOM 3116 C C . GLY B 1 123 ? -19.828 5.203 14.68 1 94.94 123 GLY B C 1
ATOM 3117 O O . GLY B 1 123 ? -19.438 5.051 15.836 1 94.94 123 GLY B O 1
ATOM 3118 N N . LYS B 1 124 ? -19.031 5.621 13.688 1 93.81 124 LYS B N 1
ATOM 3119 C CA . LYS B 1 124 ? -17.609 5.703 13.961 1 93.81 124 LYS B CA 1
ATOM 3120 C C . LYS B 1 124 ? -17.047 7.074 13.586 1 93.81 124 LYS B C 1
ATOM 3122 O O . LYS B 1 124 ? -16.375 7.719 14.391 1 93.81 124 LYS B O 1
ATOM 3127 N N . LEU B 1 125 ? -17.328 7.543 12.367 1 94.44 125 LEU B N 1
ATOM 3128 C CA . LEU B 1 125 ? -16.688 8.75 11.867 1 94.44 125 LEU B CA 1
ATOM 3129 C C . LEU B 1 125 ? -17.547 9.422 10.805 1 94.44 125 LEU B C 1
ATOM 3131 O O . LEU B 1 125 ? -17.984 8.773 9.852 1 94.44 125 LEU B O 1
ATOM 3135 N N . GLU B 1 126 ? -17.797 10.617 10.922 1 94.75 126 GLU B N 1
ATOM 3136 C CA . GLU B 1 126 ? -18.391 11.453 9.883 1 94.75 126 GLU B CA 1
ATOM 3137 C C . GLU B 1 126 ? -17.625 12.766 9.727 1 94.75 126 GLU B C 1
ATOM 3139 O O . GLU B 1 126 ? -17.5 13.523 10.688 1 94.75 126 GLU B O 1
ATOM 3144 N N . VAL B 1 127 ? -17.062 12.93 8.625 1 95.31 127 VAL B N 1
ATOM 3145 C CA . VAL B 1 127 ? -16.328 14.148 8.281 1 95.31 127 VAL B CA 1
ATOM 3146 C C . VAL B 1 127 ? -16.766 14.641 6.902 1 95.31 127 VAL B C 1
ATOM 3148 O O . VAL B 1 127 ? -16.938 13.836 5.977 1 95.31 127 VAL B O 1
ATOM 3151 N N . LYS B 1 128 ? -17.078 15.969 6.777 1 96 128 LYS B N 1
ATOM 3152 C CA . LYS B 1 128 ? -17.406 16.609 5.508 1 96 128 LYS B CA 1
ATOM 3153 C C . LYS B 1 128 ? -16.578 17.875 5.301 1 96 128 LYS B C 1
ATOM 3155 O O . LYS B 1 128 ? -17.109 18.984 5.32 1 96 128 LYS B O 1
ATOM 3160 N N . GLU B 1 129 ? -15.281 17.672 4.953 1 97.12 129 GLU B N 1
ATOM 3161 C CA . GLU B 1 129 ? -14.336 18.781 4.805 1 97.12 129 GLU B CA 1
ATOM 3162 C C . GLU B 1 129 ? -14.727 19.688 3.633 1 97.12 129 GLU B C 1
ATOM 3164 O O . GLU B 1 129 ? -14.438 20.891 3.643 1 97.12 129 GLU B O 1
ATOM 3169 N N . SER B 1 130 ? -15.406 19.062 2.67 1 97.38 130 SER B N 1
ATOM 3170 C CA . SER B 1 130 ? -15.758 19.828 1.476 1 97.38 130 SER B CA 1
ATOM 3171 C C . SER B 1 130 ? -16.766 20.922 1.796 1 97.38 130 SER B C 1
ATOM 3173 O O . SER B 1 130 ? -16.969 21.844 1 1 97.38 130 SER B O 1
ATOM 3175 N N . LYS B 1 131 ? -17.391 20.828 2.924 1 96.62 131 LYS B N 1
ATOM 3176 C CA . LYS B 1 131 ? -18.328 21.859 3.354 1 96.62 131 LYS B CA 1
ATOM 3177 C C . LYS B 1 131 ? -17.578 23.078 3.912 1 96.62 131 LYS B C 1
ATOM 3179 O O . LYS B 1 131 ? -18.156 24.156 4.043 1 96.62 131 LYS B O 1
ATOM 3184 N N . VAL B 1 132 ? -16.312 22.891 4.25 1 97.19 132 VAL B N 1
ATOM 3185 C CA . VAL B 1 132 ? -15.57 23.938 4.941 1 97.19 132 VAL B CA 1
ATOM 3186 C C . VAL B 1 132 ? -14.406 24.406 4.07 1 97.19 132 VAL B C 1
ATOM 3188 O O . VAL B 1 132 ? -14.164 25.609 3.945 1 97.19 132 VAL B O 1
ATOM 3191 N N . PHE B 1 133 ? -13.742 23.453 3.475 1 98.44 133 PHE B N 1
ATOM 3192 C CA . PHE B 1 133 ? -12.477 23.766 2.818 1 98.44 133 PHE B CA 1
ATOM 3193 C C . PHE B 1 133 ? -12.625 23.719 1.303 1 98.44 133 PHE B C 1
ATOM 3195 O O . PHE B 1 133 ? -13.484 23 0.781 1 98.44 133 PHE B O 1
ATOM 3202 N N . THR B 1 134 ? -11.773 24.5 0.671 1 98.62 134 THR B N 1
ATOM 3203 C CA . THR B 1 134 ? -11.523 24.406 -0.763 1 98.62 134 THR B CA 1
ATOM 3204 C C . THR B 1 134 ? -10.289 23.547 -1.041 1 98.62 134 THR B C 1
ATOM 3206 O O . THR B 1 134 ? -9.273 23.672 -0.356 1 98.62 134 THR B O 1
ATOM 3209 N N . ALA B 1 135 ? -10.406 22.656 -1.993 1 98.75 135 ALA B N 1
ATOM 3210 C CA . ALA B 1 135 ? -9.297 21.766 -2.312 1 98.75 135 ALA B CA 1
ATOM 3211 C C . ALA B 1 135 ? -8.164 22.516 -3.008 1 98.75 135 ALA B C 1
ATOM 3213 O O . ALA B 1 135 ? -8.414 23.391 -3.838 1 98.75 135 ALA B O 1
ATOM 3214 N N . GLY B 1 136 ? -6.945 22.188 -2.629 1 98.5 136 GLY B N 1
ATOM 3215 C CA . GLY B 1 136 ? -5.812 22.594 -3.438 1 98.5 136 GLY B CA 1
ATOM 3216 C C . GLY B 1 136 ? -5.715 21.859 -4.758 1 98.5 136 GLY B C 1
ATOM 3217 O O . GLY B 1 136 ? -6.547 21 -5.055 1 98.5 136 GLY B O 1
ATOM 3218 N N . SER B 1 137 ? -4.688 22.234 -5.586 1 97.5 137 SER B N 1
ATOM 3219 C CA . SER B 1 137 ? -4.578 21.609 -6.895 1 97.5 137 SER B CA 1
ATOM 3220 C C . SER B 1 137 ? -3.119 21.406 -7.297 1 97.5 137 SER B C 1
ATOM 3222 O O . SER B 1 137 ? -2.811 21.281 -8.484 1 97.5 137 SER B O 1
ATOM 3224 N N . ASP B 1 138 ? -2.209 21.406 -6.285 1 97.88 138 ASP B N 1
ATOM 3225 C CA . ASP B 1 138 ? -0.796 21.359 -6.652 1 97.88 138 ASP B CA 1
ATOM 3226 C C . ASP B 1 138 ? -0.056 20.281 -5.883 1 97.88 138 ASP B C 1
ATOM 3228 O O . ASP B 1 138 ? -0.445 19.922 -4.766 1 97.88 138 ASP B O 1
ATOM 3232 N N . TYR B 1 139 ? 0.962 19.75 -6.641 1 98.62 139 TYR B N 1
ATOM 3233 C CA . TYR B 1 139 ? 2.021 19.078 -5.895 1 98.62 139 TYR B CA 1
ATOM 3234 C C . TYR B 1 139 ? 2.953 20.094 -5.242 1 98.62 139 TYR B C 1
ATOM 3236 O O . TYR B 1 139 ? 3.246 21.141 -5.824 1 98.62 139 TYR B O 1
ATOM 3244 N N . THR B 1 140 ? 3.412 19.828 -4.066 1 98.94 140 THR B N 1
ATOM 3245 C CA . THR B 1 140 ? 4.305 20.75 -3.373 1 98.94 140 THR B CA 1
ATOM 3246 C C . THR B 1 140 ? 5.543 20.016 -2.861 1 98.94 140 THR B C 1
ATOM 3248 O O . THR B 1 140 ? 5.434 19.016 -2.148 1 98.94 140 THR B O 1
ATOM 3251 N N . THR B 1 141 ? 6.699 20.5 -3.318 1 98.81 141 THR B N 1
ATOM 3252 C CA . THR B 1 141 ? 7.965 19.906 -2.898 1 98.81 141 THR B CA 1
ATOM 3253 C C . THR B 1 141 ? 8.914 20.984 -2.369 1 98.81 141 THR B C 1
ATOM 3255 O O . THR B 1 141 ? 8.703 22.172 -2.598 1 98.81 141 THR B O 1
ATOM 3258 N N . PHE B 1 142 ? 9.852 20.594 -1.585 1 98.75 142 PHE B N 1
ATOM 3259 C CA . PHE B 1 142 ? 10.969 21.438 -1.173 1 98.75 142 PHE B CA 1
ATOM 3260 C C . PHE B 1 142 ? 12.203 20.594 -0.869 1 98.75 142 PHE B C 1
ATOM 3262 O O . PHE B 1 142 ? 12.125 19.359 -0.869 1 98.75 142 PHE B O 1
ATOM 3269 N N . TYR B 1 143 ? 13.336 21.266 -0.691 1 98.31 143 TYR B N 1
ATOM 3270 C CA . TYR B 1 143 ? 14.594 20.562 -0.471 1 98.31 143 TYR B CA 1
ATOM 3271 C C . TYR B 1 143 ? 15.117 20.812 0.937 1 98.31 143 TYR B C 1
ATOM 3273 O O . TYR B 1 143 ? 15.031 21.922 1.455 1 98.31 143 TYR B O 1
ATOM 3281 N N . VAL B 1 144 ? 15.617 19.844 1.548 1 98.06 144 VAL B N 1
ATOM 3282 C CA . VAL B 1 144 ? 16.562 19.906 2.662 1 98.06 144 VAL B CA 1
ATOM 3283 C C . VAL B 1 144 ? 17.875 19.266 2.256 1 98.06 144 VAL B C 1
ATOM 3285 O O . VAL B 1 144 ? 17.969 18.031 2.096 1 98.06 144 VAL B O 1
ATOM 3288 N N . GLY B 1 145 ? 18.859 20.078 2.084 1 95.62 145 GLY B N 1
ATOM 3289 C CA . GLY B 1 145 ? 20.031 19.578 1.381 1 95.62 145 GLY B CA 1
ATOM 3290 C C . GLY B 1 145 ? 19.719 19.047 -0.006 1 95.62 145 GLY B C 1
ATOM 3291 O O . GLY B 1 145 ? 19.094 19.75 -0.813 1 95.62 145 GLY B O 1
ATOM 3292 N N . GLU B 1 146 ? 20.094 17.891 -0.283 1 95.62 146 GLU B N 1
ATOM 3293 C CA . GLU B 1 146 ? 19.859 17.281 -1.59 1 95.62 146 GLU B CA 1
ATOM 3294 C C . GLU B 1 146 ? 18.594 16.422 -1.584 1 95.62 146 GLU B C 1
ATOM 3296 O O . GLU B 1 146 ? 18.203 15.875 -2.617 1 95.62 146 GLU B O 1
ATOM 3301 N N . THR B 1 147 ? 18.031 16.375 -0.427 1 97.88 147 THR B N 1
ATOM 3302 C CA . THR B 1 147 ? 16.844 15.516 -0.305 1 97.88 147 THR B CA 1
ATOM 3303 C C . THR B 1 147 ? 15.586 16.281 -0.733 1 97.88 147 THR B C 1
ATOM 3305 O O . THR B 1 147 ? 15.266 17.312 -0.168 1 97.88 147 THR B O 1
ATOM 3308 N N . LYS B 1 148 ? 14.93 15.773 -1.784 1 98.62 148 LYS B N 1
ATOM 3309 C CA . LYS B 1 148 ? 13.656 16.344 -2.217 1 98.62 148 LYS B CA 1
ATOM 3310 C C . LYS B 1 148 ? 12.492 15.758 -1.421 1 98.62 148 LYS B C 1
ATOM 3312 O O . LYS B 1 148 ? 12.367 14.539 -1.295 1 98.62 148 LYS B O 1
ATOM 3317 N N . ILE B 1 149 ? 11.641 16.609 -0.875 1 98.94 149 ILE B N 1
ATOM 3318 C CA . ILE B 1 149 ? 10.562 16.219 0.028 1 98.94 149 ILE B CA 1
ATOM 3319 C C . ILE B 1 149 ? 9.211 16.609 -0.583 1 98.94 149 ILE B C 1
ATOM 3321 O O . ILE B 1 149 ? 9.062 17.703 -1.128 1 98.94 149 ILE B O 1
ATOM 3325 N N . GLY B 1 150 ? 8.266 15.656 -0.648 1 98.94 150 GLY B N 1
ATOM 3326 C CA . GLY B 1 150 ? 6.895 15.922 -1.051 1 98.94 150 GLY B CA 1
ATOM 3327 C C . GLY B 1 150 ? 5.941 16.047 0.122 1 98.94 150 GLY B C 1
ATOM 3328 O O . GLY B 1 150 ? 6.129 15.406 1.153 1 98.94 150 GLY B O 1
ATOM 3329 N N . LEU B 1 151 ? 4.891 16.875 -0.079 1 98.94 151 LEU B N 1
ATOM 3330 C CA . LEU B 1 151 ? 3.957 17.141 1.009 1 98.94 151 LEU B CA 1
ATOM 3331 C C . LEU B 1 151 ? 2.559 16.641 0.66 1 98.94 151 LEU B C 1
ATOM 3333 O O . LEU B 1 151 ? 2.123 16.75 -0.488 1 98.94 151 LEU B O 1
ATOM 3337 N N . GLY B 1 152 ? 1.876 16.078 1.573 1 98.88 152 GLY B N 1
ATOM 3338 C CA . GLY B 1 152 ? 0.439 15.859 1.609 1 98.88 152 GLY B CA 1
ATOM 3339 C C . GLY B 1 152 ? -0.169 16.109 2.977 1 98.88 152 GLY B C 1
ATOM 3340 O O . GLY B 1 152 ? 0.543 16.125 3.982 1 98.88 152 GLY B O 1
ATOM 3341 N N . VAL B 1 153 ? -1.441 16.312 3.012 1 98.94 153 VAL B N 1
ATOM 3342 C CA . VAL B 1 153 ? -2.111 16.531 4.289 1 98.94 153 VAL B CA 1
ATOM 3343 C C . VAL B 1 153 ? -3.211 15.492 4.484 1 98.94 153 VAL B C 1
ATOM 3345 O O . VAL B 1 153 ? -4.164 15.438 3.703 1 98.94 153 VAL B O 1
ATOM 3348 N N . CYS B 1 154 ? -3.062 14.68 5.477 1 98.5 154 CYS B N 1
ATOM 3349 C CA . CYS B 1 154 ? -4.086 13.781 5.996 1 98.5 154 CYS B CA 1
ATOM 3350 C C . CYS B 1 154 ? -4.672 12.922 4.883 1 98.5 154 CYS B C 1
ATOM 3352 O O . CYS B 1 154 ? -3.963 12.117 4.277 1 98.5 154 CYS B O 1
ATOM 3354 N N . TRP B 1 155 ? -5.891 13.211 4.379 1 98.62 155 TRP B N 1
ATOM 3355 C CA . TRP B 1 155 ? -6.621 12.414 3.398 1 98.62 155 TRP B CA 1
ATOM 3356 C C . TRP B 1 155 ? -5.773 12.172 2.154 1 98.62 155 TRP B C 1
ATOM 3358 O O . TRP B 1 155 ? -5.93 11.148 1.478 1 98.62 155 TRP B O 1
ATOM 3368 N N . ASP B 1 156 ? -4.82 13.07 1.864 1 98.88 156 ASP B N 1
ATOM 3369 C CA . ASP B 1 156 ? -3.906 12.922 0.735 1 98.88 156 ASP B CA 1
ATOM 3370 C C . ASP B 1 156 ? -3.156 11.594 0.804 1 98.88 156 ASP B C 1
ATOM 3372 O O . ASP B 1 156 ? -2.809 11.023 -0.229 1 98.88 156 ASP B O 1
ATOM 3376 N N . MET B 1 157 ? -3.016 11.078 2.021 1 98.75 157 MET B N 1
ATOM 3377 C CA . MET B 1 157 ? -2.182 9.891 2.209 1 98.75 157 MET B CA 1
ATOM 3378 C C . MET B 1 157 ? -2.896 8.641 1.716 1 98.75 157 MET B C 1
ATOM 3380 O O . MET B 1 157 ? -2.273 7.59 1.553 1 98.75 157 MET B O 1
ATOM 3384 N N . ARG B 1 158 ? -4.207 8.719 1.513 1 98.75 158 ARG B N 1
ATOM 3385 C CA . ARG B 1 158 ? -4.988 7.539 1.138 1 98.75 158 ARG B CA 1
ATOM 3386 C C . ARG B 1 158 ? -4.895 7.277 -0.361 1 98.75 158 ARG B C 1
ATOM 3388 O O . ARG B 1 158 ? -5.367 6.246 -0.846 1 98.75 158 ARG B O 1
ATOM 3395 N N . PHE B 1 159 ? -4.289 8.148 -1.122 1 98.69 159 PHE B N 1
ATOM 3396 C CA . PHE B 1 159 ? -4.281 8.055 -2.578 1 98.69 159 PHE B CA 1
ATOM 3397 C C . PHE B 1 159 ? -2.908 7.621 -3.084 1 98.69 159 PHE B C 1
ATOM 3399 O O . PHE B 1 159 ? -2.002 8.445 -3.217 1 98.69 159 PHE B O 1
ATOM 3406 N N . PRO B 1 160 ? -2.785 6.332 -3.441 1 98.38 160 PRO B N 1
ATOM 3407 C CA . PRO B 1 160 ? -1.474 5.801 -3.82 1 98.38 160 PRO B CA 1
ATOM 3408 C C . PRO B 1 160 ? -0.9 6.473 -5.066 1 98.38 160 PRO B C 1
ATOM 3410 O O . PRO B 1 160 ? 0.314 6.668 -5.16 1 98.38 160 PRO B O 1
ATOM 3413 N N . LEU B 1 161 ? -1.72 6.879 -6.016 1 98.19 161 LEU B N 1
ATOM 3414 C CA . LEU B 1 161 ? -1.234 7.504 -7.238 1 98.19 161 LEU B CA 1
ATOM 3415 C C . LEU B 1 161 ? -0.645 8.883 -6.949 1 98.19 161 LEU B C 1
ATOM 3417 O O . LEU B 1 161 ? 0.275 9.328 -7.641 1 98.19 161 LEU B O 1
ATOM 3421 N N . PHE B 1 162 ? -1.211 9.523 -5.906 1 98.75 162 PHE B N 1
ATOM 3422 C CA . PHE B 1 162 ? -0.644 10.797 -5.477 1 98.75 162 PHE B CA 1
ATOM 3423 C C . PHE B 1 162 ? 0.778 10.609 -4.961 1 98.75 162 PHE B C 1
ATOM 3425 O O . PHE B 1 162 ? 1.676 11.383 -5.305 1 98.75 162 PHE B O 1
ATOM 3432 N N . ALA B 1 163 ? 1.013 9.594 -4.168 1 98.75 163 ALA B N 1
ATOM 3433 C CA . ALA B 1 163 ? 2.352 9.266 -3.691 1 98.75 163 ALA B CA 1
ATOM 3434 C C . ALA B 1 163 ? 3.264 8.859 -4.848 1 98.75 163 ALA B C 1
ATOM 3436 O O . ALA B 1 163 ? 4.43 9.258 -4.891 1 98.75 163 ALA B O 1
ATOM 3437 N N . ASN B 1 164 ? 2.721 8.078 -5.793 1 98.12 164 ASN B N 1
ATOM 3438 C CA . ASN B 1 164 ? 3.494 7.691 -6.969 1 98.12 164 ASN B CA 1
ATOM 3439 C C . ASN B 1 164 ? 3.957 8.914 -7.762 1 98.12 164 ASN B C 1
ATOM 3441 O O . ASN B 1 164 ? 5.074 8.938 -8.281 1 98.12 164 ASN B O 1
ATOM 3445 N N . ALA B 1 165 ? 3.051 9.883 -7.863 1 98.44 165 ALA B N 1
ATOM 3446 C CA . ALA B 1 165 ? 3.393 11.109 -8.578 1 98.44 165 ALA B CA 1
ATOM 3447 C C . ALA B 1 165 ? 4.586 11.805 -7.938 1 98.44 165 ALA B C 1
ATOM 3449 O O . ALA B 1 165 ? 5.484 12.281 -8.633 1 98.44 165 ALA B O 1
ATOM 3450 N N . TYR B 1 166 ? 4.613 11.867 -6.602 1 98.75 166 TYR B N 1
ATOM 3451 C CA . TYR B 1 166 ? 5.73 12.484 -5.891 1 98.75 166 TYR B CA 1
ATOM 3452 C C . TYR B 1 166 ? 7.031 11.734 -6.168 1 98.75 166 TYR B C 1
ATOM 3454 O O . TYR B 1 166 ? 8.094 12.344 -6.281 1 98.75 166 TYR B O 1
ATOM 3462 N N . ARG B 1 167 ? 6.906 10.391 -6.266 1 97.88 167 ARG B N 1
ATOM 3463 C CA . ARG B 1 167 ? 8.102 9.625 -6.605 1 97.88 167 ARG B CA 1
ATOM 3464 C C . ARG B 1 167 ? 8.578 9.953 -8.016 1 97.88 167 ARG B C 1
ATOM 3466 O O . ARG B 1 167 ? 9.781 10.102 -8.25 1 97.88 167 ARG B O 1
ATOM 3473 N N . GLU B 1 168 ? 7.652 10.031 -8.938 1 96.88 168 GLU B N 1
ATOM 3474 C CA . GLU B 1 168 ? 7.992 10.422 -10.305 1 96.88 168 GLU B CA 1
ATOM 3475 C C . GLU B 1 168 ? 8.656 11.797 -10.336 1 96.88 168 GLU B C 1
ATOM 3477 O O . GLU B 1 168 ? 9.508 12.062 -11.188 1 96.88 168 GLU B O 1
ATOM 3482 N N . LYS B 1 169 ? 8.32 12.648 -9.367 1 97.94 169 LYS B N 1
ATOM 3483 C CA . LYS B 1 169 ? 8.875 14 -9.289 1 97.94 169 LYS B CA 1
ATOM 3484 C C . LYS B 1 169 ? 10.227 13.992 -8.578 1 97.94 169 LYS B C 1
ATOM 3486 O O . LYS B 1 169 ? 10.859 15.039 -8.422 1 97.94 169 LYS B O 1
ATOM 3491 N N . GLY B 1 170 ? 10.641 12.836 -8.102 1 97.94 170 GLY B N 1
ATOM 3492 C CA . GLY B 1 170 ? 12 12.68 -7.598 1 97.94 170 GLY B CA 1
ATOM 3493 C C . GLY B 1 170 ? 12.094 12.805 -6.09 1 97.94 170 GLY B C 1
ATOM 3494 O O . GLY B 1 170 ? 13.18 13 -5.543 1 97.94 170 GLY B O 1
ATOM 3495 N N . CYS B 1 171 ? 10.992 12.688 -5.406 1 98.81 171 CYS B N 1
ATOM 3496 C CA . CYS B 1 171 ? 11.016 12.844 -3.955 1 98.81 171 CYS B CA 1
ATOM 3497 C C . CYS B 1 171 ? 11.641 11.625 -3.287 1 98.81 171 CYS B C 1
ATOM 3499 O O . CYS B 1 171 ? 11.453 10.5 -3.748 1 98.81 171 CYS B O 1
ATOM 3501 N N . ASP B 1 172 ? 12.312 11.898 -2.186 1 98.62 172 ASP B N 1
ATOM 3502 C CA . ASP B 1 172 ? 12.953 10.852 -1.39 1 98.62 172 ASP B CA 1
ATOM 3503 C C . ASP B 1 172 ? 12.273 10.703 -0.032 1 98.62 172 ASP B C 1
ATOM 3505 O O . ASP B 1 172 ? 12.492 9.711 0.671 1 98.62 172 ASP B O 1
ATOM 3509 N N . LEU B 1 173 ? 11.484 11.617 0.349 1 98.88 173 LEU B N 1
ATOM 3510 C CA . LEU B 1 173 ? 10.742 11.68 1.603 1 98.88 173 LEU B CA 1
ATOM 3511 C C . LEU B 1 173 ? 9.367 12.312 1.393 1 98.88 173 LEU B C 1
ATOM 3513 O O . LEU B 1 173 ? 9.25 13.344 0.722 1 98.88 173 LEU B O 1
ATOM 3517 N N . LEU B 1 174 ? 8.32 11.656 1.839 1 99 174 LEU B N 1
ATOM 3518 C CA . LEU B 1 174 ? 6.977 12.227 1.872 1 99 174 LEU B CA 1
ATOM 3519 C C . LEU B 1 174 ? 6.547 12.516 3.305 1 99 174 LEU B C 1
ATOM 3521 O O . LEU B 1 174 ? 6.684 11.664 4.188 1 99 174 LEU B O 1
ATOM 3525 N N . ILE B 1 175 ? 6.117 13.695 3.59 1 99 175 ILE B N 1
ATOM 3526 C CA . ILE B 1 175 ? 5.645 14.102 4.91 1 99 175 ILE B CA 1
ATOM 3527 C C . ILE B 1 175 ? 4.152 14.398 4.855 1 99 175 ILE B C 1
ATOM 3529 O O . ILE B 1 175 ? 3.691 15.141 3.98 1 99 175 ILE B O 1
ATOM 3533 N N . TYR B 1 176 ? 3.398 13.789 5.766 1 98.94 176 TYR B N 1
ATOM 3534 C CA . TYR B 1 176 ? 1.956 13.984 5.859 1 98.94 176 TYR B CA 1
ATOM 3535 C C . TYR B 1 176 ? 1.557 14.414 7.27 1 98.94 176 TYR B C 1
ATOM 3537 O O . TYR B 1 176 ? 1.377 13.57 8.148 1 98.94 176 TYR B O 1
ATOM 3545 N N . PRO B 1 177 ? 1.409 15.734 7.551 1 98.94 177 PRO B N 1
ATOM 3546 C CA . PRO B 1 177 ? 0.606 16.078 8.727 1 98.94 177 PRO B CA 1
ATOM 3547 C C . PRO B 1 177 ? -0.823 15.547 8.641 1 98.94 177 PRO B C 1
ATOM 3549 O O . PRO B 1 177 ? -1.505 15.758 7.633 1 98.94 177 PRO B O 1
ATOM 3552 N N . ALA B 1 178 ? -1.259 14.812 9.672 1 98.69 178 ALA B N 1
ATOM 3553 C CA . ALA B 1 178 ? -2.562 14.164 9.539 1 98.69 178 ALA B CA 1
ATOM 3554 C C . ALA B 1 178 ? -3.209 13.945 10.898 1 98.69 178 ALA B C 1
ATOM 3556 O O . ALA B 1 178 ? -2.521 13.641 11.883 1 98.69 178 ALA B O 1
ATOM 3557 N N . VAL B 1 179 ? -4.461 14.133 10.961 1 97.69 179 VAL B N 1
ATOM 3558 C CA . VAL B 1 179 ? -5.262 13.672 12.086 1 97.69 179 VAL B CA 1
ATOM 3559 C C . VAL B 1 179 ? -6.176 12.531 11.641 1 97.69 179 VAL B C 1
ATOM 3561 O O . VAL B 1 179 ? -7.02 12.719 10.758 1 97.69 179 VAL B O 1
ATOM 3564 N N . CYS B 1 180 ? -5.973 11.406 12.141 1 97.19 180 CYS B N 1
ATOM 3565 C CA . CYS B 1 180 ? -6.762 10.203 11.875 1 97.19 180 CYS B CA 1
ATOM 3566 C C . CYS B 1 180 ? -7.539 9.773 13.109 1 97.19 180 CYS B C 1
ATOM 3568 O O . CYS B 1 180 ? -7.004 9.789 14.219 1 97.19 180 CYS B O 1
ATOM 3570 N N . ASP B 1 181 ? -8.828 9.414 12.906 1 97.19 181 ASP B N 1
ATOM 3571 C CA . ASP B 1 181 ? -9.625 8.922 14.031 1 97.19 181 ASP B CA 1
ATOM 3572 C C . ASP B 1 181 ? -9.094 7.582 14.531 1 97.19 181 ASP B C 1
ATOM 3574 O O . ASP B 1 181 ? -8.305 6.926 13.852 1 97.19 181 ASP B O 1
ATOM 3578 N N . VAL B 1 182 ? -9.57 7.16 15.648 1 97.88 182 VAL B N 1
ATOM 3579 C CA . VAL B 1 182 ? -9.047 5.965 16.297 1 97.88 182 VAL B CA 1
ATOM 3580 C C . VAL B 1 182 ? -9.414 4.73 15.477 1 97.88 182 VAL B C 1
ATOM 3582 O O . VAL B 1 182 ? -8.578 3.85 15.258 1 97.88 182 VAL B O 1
ATOM 3585 N N . TYR B 1 183 ? -10.656 4.648 15.039 1 97.62 183 TYR B N 1
ATOM 3586 C CA . TYR B 1 183 ? -11.141 3.459 14.344 1 97.62 183 TYR B CA 1
ATOM 3587 C C . TYR B 1 183 ? -10.32 3.195 13.086 1 97.62 183 TYR B C 1
ATOM 3589 O O . TYR B 1 183 ? -9.734 2.117 12.93 1 97.62 183 TYR B O 1
ATOM 3597 N N . THR B 1 184 ? -10.188 4.145 12.164 1 97.69 184 THR B N 1
ATOM 3598 C CA . THR B 1 184 ? -9.445 3.934 10.93 1 97.69 184 THR B CA 1
ATOM 3599 C C . THR B 1 184 ? -7.941 3.963 11.188 1 97.69 184 THR B C 1
ATOM 3601 O O . THR B 1 184 ? -7.164 3.361 10.445 1 97.69 184 THR B O 1
ATOM 3604 N N . GLY B 1 185 ? -7.559 4.727 12.242 1 98.25 185 GLY B N 1
ATOM 3605 C CA . GLY B 1 185 ? -6.156 4.699 12.617 1 98.25 185 GLY B CA 1
ATOM 3606 C C . GLY B 1 185 ? -5.652 3.307 12.938 1 98.25 185 GLY B C 1
ATOM 3607 O O . GLY B 1 185 ? -4.578 2.908 12.492 1 98.25 185 GLY B O 1
ATOM 3608 N N . GLU B 1 186 ? -6.414 2.576 13.734 1 98.06 186 GLU B N 1
ATOM 3609 C CA . GLU B 1 186 ? -6.047 1.213 14.109 1 98.06 186 GLU B CA 1
ATOM 3610 C C . GLU B 1 186 ? -5.93 0.315 12.875 1 98.06 186 GLU B C 1
ATOM 3612 O O . GLU B 1 186 ? -5.078 -0.573 12.828 1 98.06 186 GLU B O 1
ATOM 3617 N N . LEU B 1 187 ? -6.73 0.579 11.906 1 97.88 187 LEU B N 1
ATOM 3618 C CA . LEU B 1 187 ? -6.801 -0.281 10.727 1 97.88 187 LEU B CA 1
ATOM 3619 C C . LEU B 1 187 ? -5.773 0.141 9.688 1 97.88 187 LEU B C 1
ATOM 3621 O O . LEU B 1 187 ? -5.148 -0.707 9.039 1 97.88 187 LEU B O 1
ATOM 3625 N N . HIS B 1 188 ? -5.562 1.502 9.539 1 98.75 188 HIS B N 1
ATOM 3626 C CA . HIS B 1 188 ? -4.992 1.935 8.266 1 98.75 188 HIS B CA 1
ATOM 3627 C C . HIS B 1 188 ? -3.734 2.77 8.484 1 98.75 188 HIS B C 1
ATOM 3629 O O . HIS B 1 188 ? -2.895 2.877 7.586 1 98.75 188 HIS B O 1
ATOM 3635 N N . TRP B 1 189 ? -3.531 3.396 9.656 1 98.81 189 TRP B N 1
ATOM 3636 C CA . TRP B 1 189 ? -2.512 4.422 9.844 1 98.81 189 TRP B CA 1
ATOM 3637 C C . TRP B 1 189 ? -1.128 3.885 9.492 1 98.81 189 TRP B C 1
ATOM 3639 O O . TRP B 1 189 ? -0.512 4.332 8.523 1 98.81 189 TRP B O 1
ATOM 3649 N N . GLU B 1 190 ? -0.762 2.883 10.156 1 98.88 190 GLU B N 1
ATOM 3650 C CA . GLU B 1 190 ? 0.553 2.299 9.914 1 98.88 190 GLU B CA 1
ATOM 3651 C C . GLU B 1 190 ? 0.605 1.608 8.555 1 98.88 190 GLU B C 1
ATOM 3653 O O . GLU B 1 190 ? 1.615 1.685 7.852 1 98.88 190 GLU B O 1
ATOM 3658 N N . LEU B 1 191 ? -0.464 0.944 8.148 1 98.94 191 LEU B N 1
ATOM 3659 C CA . LEU B 1 191 ? -0.544 0.268 6.859 1 98.94 191 LEU B CA 1
ATOM 3660 C C . LEU B 1 191 ? -0.295 1.246 5.719 1 98.94 191 LEU B C 1
ATOM 3662 O O . LEU B 1 191 ? 0.502 0.968 4.82 1 98.94 191 LEU B O 1
ATOM 3666 N N . LEU B 1 192 ? -0.93 2.391 5.793 1 98.94 192 LEU B N 1
ATOM 3667 C CA . LEU B 1 192 ? -0.784 3.393 4.742 1 98.94 192 LEU B CA 1
ATOM 3668 C C . LEU B 1 192 ? 0.642 3.932 4.699 1 98.94 192 LEU B C 1
ATOM 3670 O O . LEU B 1 192 ? 1.228 4.066 3.621 1 98.94 192 LEU B O 1
ATOM 3674 N N . ALA B 1 193 ? 1.184 4.223 5.863 1 98.94 193 ALA B N 1
ATOM 3675 C CA . ALA B 1 193 ? 2.541 4.762 5.906 1 98.94 193 ALA B CA 1
ATOM 3676 C C . ALA B 1 193 ? 3.537 3.783 5.293 1 98.94 193 ALA B C 1
ATOM 3678 O O . ALA B 1 193 ? 4.355 4.164 4.453 1 98.94 193 ALA B O 1
ATOM 3679 N N . ARG B 1 194 ? 3.416 2.551 5.68 1 98.94 194 ARG B N 1
ATOM 3680 C CA . ARG B 1 194 ? 4.348 1.531 5.203 1 98.94 194 ARG B CA 1
ATOM 3681 C C . ARG B 1 194 ? 4.145 1.255 3.717 1 98.94 194 ARG B C 1
ATOM 3683 O O . ARG B 1 194 ? 5.113 1.072 2.979 1 98.94 194 ARG B O 1
ATOM 3690 N N . ALA B 1 195 ? 2.92 1.205 3.285 1 98.94 195 ALA B N 1
ATOM 3691 C CA . ALA B 1 195 ? 2.629 0.94 1.878 1 98.94 195 ALA B CA 1
ATOM 3692 C C . ALA B 1 195 ? 3.162 2.059 0.987 1 98.94 195 ALA B C 1
ATOM 3694 O O . ALA B 1 195 ? 3.756 1.794 -0.062 1 98.94 195 ALA B O 1
ATOM 3695 N N . ARG B 1 196 ? 2.916 3.367 1.428 1 98.94 196 ARG B N 1
ATOM 3696 C CA . ARG B 1 196 ? 3.441 4.484 0.651 1 98.94 196 ARG B CA 1
ATOM 3697 C C . ARG B 1 196 ? 4.961 4.418 0.555 1 98.94 196 ARG B C 1
ATOM 3699 O O . ARG B 1 196 ? 5.535 4.68 -0.504 1 98.94 196 ARG B O 1
ATOM 3706 N N . ALA B 1 197 ? 5.562 4.035 1.65 1 98.94 197 ALA B N 1
ATOM 3707 C CA . ALA B 1 197 ? 7.023 3.969 1.68 1 98.94 197 ALA B CA 1
ATOM 3708 C C . ALA B 1 197 ? 7.539 2.859 0.768 1 98.94 197 ALA B C 1
ATOM 3710 O O . ALA B 1 197 ? 8.398 3.1 -0.084 1 98.94 197 ALA B O 1
ATOM 3711 N N . LEU B 1 198 ? 7.008 1.688 0.887 1 98.81 198 LEU B N 1
ATOM 3712 C CA . LEU B 1 198 ? 7.5 0.517 0.167 1 98.81 198 LEU B CA 1
ATOM 3713 C C . LEU B 1 198 ? 7.246 0.655 -1.33 1 98.81 198 LEU B C 1
ATOM 3715 O O . LEU B 1 198 ? 8.164 0.474 -2.137 1 98.81 198 LEU B O 1
ATOM 3719 N N . ASP B 1 199 ? 6.055 1.053 -1.724 1 98.69 199 ASP B N 1
ATOM 3720 C CA . ASP B 1 199 ? 5.648 1.083 -3.125 1 98.69 199 ASP B CA 1
ATOM 3721 C C . ASP B 1 199 ? 6.438 2.133 -3.902 1 98.69 199 ASP B C 1
ATOM 3723 O O . ASP B 1 199 ? 6.645 1.995 -5.109 1 98.69 199 ASP B O 1
ATOM 3727 N N . ASN B 1 200 ? 6.844 3.156 -3.174 1 98.75 200 ASN B N 1
ATOM 3728 C CA . ASN B 1 200 ? 7.543 4.246 -3.848 1 98.75 200 ASN B CA 1
ATOM 3729 C C . ASN B 1 200 ? 9.023 4.273 -3.484 1 98.75 200 ASN B C 1
ATOM 3731 O O . ASN B 1 200 ? 9.781 5.078 -4.023 1 98.75 200 ASN B O 1
ATOM 3735 N N . GLN B 1 201 ? 9.406 3.383 -2.561 1 98.62 201 GLN B N 1
ATOM 3736 C CA . GLN B 1 201 ? 10.773 3.287 -2.061 1 98.62 201 GLN B CA 1
ATOM 3737 C C . GLN B 1 201 ? 11.305 4.652 -1.63 1 98.62 201 GLN B C 1
ATOM 3739 O O . GLN B 1 201 ? 12.367 5.082 -2.082 1 98.62 201 GLN B O 1
ATOM 3744 N N . VAL B 1 202 ? 10.586 5.285 -0.751 1 98.88 202 VAL B N 1
ATOM 3745 C CA . VAL B 1 202 ? 10.898 6.566 -0.124 1 98.88 202 VAL B CA 1
ATOM 3746 C C . VAL B 1 202 ? 10.719 6.457 1.389 1 98.88 202 VAL B C 1
ATOM 3748 O O . VAL B 1 202 ? 10.133 5.492 1.883 1 98.88 202 VAL B O 1
ATOM 3751 N N . PHE B 1 203 ? 11.273 7.441 2.127 1 98.88 203 PHE B N 1
ATOM 3752 C CA . PHE B 1 203 ? 10.875 7.609 3.518 1 98.88 203 PHE B CA 1
ATOM 3753 C C . PHE B 1 203 ? 9.484 8.234 3.611 1 98.88 203 PHE B C 1
ATOM 3755 O O . PHE B 1 203 ? 9.094 9.016 2.748 1 98.88 203 PHE B O 1
ATOM 3762 N N . VAL B 1 204 ? 8.75 7.887 4.637 1 98.94 204 VAL B N 1
ATOM 3763 C CA . VAL B 1 204 ? 7.441 8.477 4.891 1 98.94 204 VAL B CA 1
ATOM 3764 C C . VAL B 1 204 ? 7.328 8.883 6.359 1 98.94 204 VAL B C 1
ATOM 3766 O O . VAL B 1 204 ? 7.762 8.141 7.246 1 98.94 204 VAL B O 1
ATOM 3769 N N . ALA B 1 205 ? 6.801 10.062 6.598 1 98.94 205 ALA B N 1
ATOM 3770 C CA . ALA B 1 205 ? 6.535 10.539 7.949 1 98.94 205 ALA B CA 1
ATOM 3771 C C . ALA B 1 205 ? 5.086 11.008 8.086 1 98.94 205 ALA B C 1
ATOM 3773 O O . ALA B 1 205 ? 4.645 11.898 7.359 1 98.94 205 ALA B O 1
ATOM 3774 N N . PHE B 1 206 ? 4.34 10.359 8.938 1 98.94 206 PHE B N 1
ATOM 3775 C CA . PHE B 1 206 ? 3.012 10.812 9.344 1 98.94 206 PHE B CA 1
ATOM 3776 C C . PHE B 1 206 ? 3.059 11.477 10.711 1 98.94 206 PHE B C 1
ATOM 3778 O O . PHE B 1 206 ? 3.51 10.875 11.688 1 98.94 206 PHE B O 1
ATOM 3785 N N . CYS B 1 207 ? 2.648 12.711 10.82 1 98.94 207 CYS B N 1
ATOM 3786 C CA . CYS B 1 207 ? 2.639 13.422 12.094 1 98.94 207 CYS B CA 1
ATOM 3787 C C . CYS B 1 207 ? 1.211 13.695 12.555 1 98.94 207 CYS B C 1
ATOM 3789 O O . CYS B 1 207 ? 0.488 14.469 11.922 1 98.94 207 CYS B O 1
ATOM 3791 N N . ALA B 1 208 ? 0.831 13.102 13.633 1 98.88 208 ALA B N 1
ATOM 3792 C CA . ALA B 1 208 ? -0.522 13.219 14.172 1 98.88 208 ALA B CA 1
ATOM 3793 C C . ALA B 1 208 ? -0.527 14.023 15.469 1 98.88 208 ALA B C 1
ATOM 3795 O O . ALA B 1 208 ? 0.483 14.078 16.172 1 98.88 208 ALA B O 1
ATOM 3796 N N . PRO B 1 209 ? -1.67 14.664 15.773 1 98.69 209 PRO B N 1
ATOM 3797 C CA . PRO B 1 209 ? -1.814 15.188 17.125 1 98.69 209 PRO B CA 1
ATOM 3798 C C . PRO B 1 209 ? -1.883 14.078 18.188 1 98.69 209 PRO B C 1
ATOM 3800 O O . PRO B 1 209 ? -2.15 12.922 17.844 1 98.69 209 PRO B O 1
ATOM 3803 N N . ALA B 1 210 ? -1.604 14.5 19.406 1 98.75 210 ALA B N 1
ATOM 3804 C CA . ALA B 1 210 ? -1.848 13.594 20.531 1 98.75 210 ALA B CA 1
ATOM 3805 C C . ALA B 1 210 ? -3.34 13.312 20.703 1 98.75 210 ALA B C 1
ATOM 3807 O O . ALA B 1 210 ? -4.176 14.133 20.312 1 98.75 210 ALA B O 1
ATOM 3808 N N . ARG B 1 211 ? -3.621 12.164 21.234 1 98.25 211 ARG B N 1
ATOM 3809 C CA . ARG B 1 211 ? -5.016 11.812 21.469 1 98.25 211 ARG B CA 1
ATOM 3810 C C . ARG B 1 211 ? -5.613 12.656 22.594 1 98.25 211 ARG B C 1
ATOM 3812 O O . ARG B 1 211 ? -4.965 12.891 23.625 1 98.25 211 ARG B O 1
ATOM 3819 N N . ASP B 1 212 ? -6.723 13.211 22.328 1 96.31 212 ASP B N 1
ATOM 3820 C CA . ASP B 1 212 ? -7.594 13.867 23.297 1 96.31 212 ASP B CA 1
ATOM 3821 C C . ASP B 1 212 ? -9.008 13.289 23.25 1 96.31 212 ASP B C 1
ATOM 3823 O O . ASP B 1 212 ? -9.766 13.586 22.328 1 96.31 212 ASP B O 1
ATOM 3827 N N . SER B 1 213 ? -9.406 12.562 24.266 1 94.25 213 SER B N 1
ATOM 3828 C CA . SER B 1 213 ? -10.672 11.828 24.266 1 94.25 213 SER B CA 1
ATOM 3829 C C . SER B 1 213 ? -11.859 12.773 24.312 1 94.25 213 SER B C 1
ATOM 3831 O O . SER B 1 213 ? -13 12.359 24.078 1 94.25 213 SER B O 1
ATOM 3833 N N . HIS B 1 214 ? -11.602 14.055 24.547 1 92.5 214 HIS B N 1
ATOM 3834 C CA . HIS B 1 214 ? -12.688 15.016 24.656 1 92.5 214 HIS B CA 1
ATOM 3835 C C . HIS B 1 214 ? -12.828 15.828 23.375 1 92.5 214 HIS B C 1
ATOM 3837 O O . HIS B 1 214 ? -13.766 16.625 23.234 1 92.5 214 HIS B O 1
ATOM 3843 N N . ALA B 1 215 ? -11.945 15.625 22.484 1 92.88 215 ALA B N 1
ATOM 3844 C CA . ALA B 1 215 ? -12 16.344 21.219 1 92.88 215 ALA B CA 1
ATOM 3845 C C . ALA B 1 215 ? -13.156 15.859 20.344 1 92.88 215 ALA B C 1
ATOM 3847 O O . ALA B 1 215 ? -13.625 14.727 20.516 1 92.88 215 ALA B O 1
ATOM 3848 N N . GLU B 1 216 ? -13.664 16.672 19.469 1 89.81 216 GLU B N 1
ATOM 3849 C CA . GLU B 1 216 ? -14.695 16.266 18.5 1 89.81 216 GLU B CA 1
ATOM 3850 C C . GLU B 1 216 ? -14.188 15.172 17.578 1 89.81 216 GLU B C 1
ATOM 3852 O O . GLU B 1 216 ? -14.914 14.219 17.281 1 89.81 216 GLU B O 1
ATOM 3857 N N . LEU B 1 217 ? -13.016 15.383 17.094 1 93 217 LEU B N 1
ATOM 3858 C CA . LEU B 1 217 ? -12.305 14.32 16.406 1 93 217 LEU B CA 1
ATOM 3859 C C . LEU B 1 217 ? -11.156 13.773 17.25 1 93 217 LEU B C 1
ATOM 3861 O O . LEU B 1 217 ? -10.164 14.469 17.469 1 93 217 LEU B O 1
ATOM 3865 N N . VAL B 1 218 ? -11.359 12.562 17.75 1 96.38 218 VAL B N 1
ATOM 3866 C CA . VAL B 1 218 ? -10.359 11.953 18.625 1 96.38 218 VAL B CA 1
ATOM 3867 C C . VAL B 1 218 ? -9.234 11.359 17.797 1 96.38 218 VAL B C 1
ATOM 3869 O O . VAL B 1 218 ? -9.445 10.422 17.031 1 96.38 218 VAL B O 1
ATOM 3872 N N . SER B 1 219 ? -8.078 11.867 17.969 1 97.81 219 SER B N 1
ATOM 3873 C CA . SER B 1 219 ? -6.918 11.461 17.188 1 97.81 219 SER B CA 1
ATOM 3874 C C . SER B 1 219 ? -6.438 10.07 17.578 1 97.81 219 SER B C 1
ATOM 3876 O O . SER B 1 219 ? -6.426 9.734 18.766 1 97.81 219 SER B O 1
ATOM 3878 N N . TYR B 1 220 ? -6 9.352 16.609 1 98.56 220 TYR B N 1
ATOM 3879 C CA . TYR B 1 220 ? -5.371 8.055 16.828 1 98.56 220 TYR B CA 1
ATOM 3880 C C . TYR B 1 220 ? -4.027 8.211 17.531 1 98.56 220 TYR B C 1
ATOM 3882 O O . TYR B 1 220 ? -3.688 7.422 18.422 1 98.56 220 TYR B O 1
ATOM 3890 N N . GLY B 1 221 ? -3.273 9.344 17.188 1 98.75 221 GLY B N 1
ATOM 3891 C CA . GLY B 1 221 ? -1.894 9.492 17.625 1 98.75 221 GLY B CA 1
ATOM 3892 C C . GLY B 1 221 ? -0.919 8.664 16.812 1 98.75 221 GLY B C 1
ATOM 3893 O O . GLY B 1 221 ? -0.957 8.672 15.578 1 98.75 221 GLY B O 1
ATOM 3894 N N . HIS B 1 222 ? 0.114 8.203 17.391 1 98.88 222 HIS B N 1
ATOM 3895 C CA . HIS B 1 222 ? 1.054 7.238 16.828 1 98.88 222 HIS B CA 1
ATOM 3896 C C . HIS B 1 222 ? 1.763 7.809 15.609 1 98.88 222 HIS B C 1
ATOM 3898 O O . HIS B 1 222 ? 1.907 7.125 14.594 1 98.88 222 HIS B O 1
ATOM 3904 N N . SER B 1 223 ? 2.174 9.078 15.664 1 98.94 223 SER B N 1
ATOM 3905 C CA . SER B 1 223 ? 3.055 9.562 14.609 1 98.94 223 SER B CA 1
ATOM 3906 C C . SER B 1 223 ? 4.105 8.523 14.242 1 98.94 223 SER B C 1
ATOM 3908 O O . SER B 1 223 ? 4.57 7.773 15.109 1 98.94 223 SER B O 1
ATOM 3910 N N . VAL B 1 224 ? 4.438 8.453 12.945 1 98.94 224 VAL B N 1
ATOM 3911 C CA . VAL B 1 224 ? 5.246 7.309 12.531 1 98.94 224 VAL B CA 1
ATOM 3912 C C . VAL B 1 224 ? 6.203 7.723 11.414 1 98.94 224 VAL B C 1
ATOM 3914 O O . VAL B 1 224 ? 5.875 8.586 10.602 1 98.94 224 VAL B O 1
ATOM 3917 N N . VAL B 1 225 ? 7.41 7.191 11.445 1 98.94 225 VAL B N 1
ATOM 3918 C CA . VAL B 1 225 ? 8.398 7.328 10.375 1 98.94 225 VAL B CA 1
ATOM 3919 C C . VAL B 1 225 ? 8.742 5.949 9.812 1 98.94 225 VAL B C 1
ATOM 3921 O O . VAL B 1 225 ? 9.023 5.016 10.57 1 98.94 225 VAL B O 1
ATOM 3924 N N . VAL B 1 226 ? 8.688 5.801 8.516 1 98.94 226 VAL B N 1
ATOM 3925 C CA . VAL B 1 226 ? 8.891 4.527 7.836 1 98.94 226 VAL B CA 1
ATOM 3926 C C . VAL B 1 226 ? 10.008 4.66 6.805 1 98.94 226 VAL B C 1
ATOM 3928 O O . VAL B 1 226 ? 10.094 5.676 6.105 1 98.94 226 VAL B O 1
ATOM 3931 N N . ASP B 1 227 ? 10.836 3.654 6.668 1 98.81 227 ASP B N 1
ATOM 3932 C CA . ASP B 1 227 ? 11.93 3.711 5.703 1 98.81 227 ASP B CA 1
ATOM 3933 C C . ASP B 1 227 ? 11.516 3.1 4.367 1 98.81 227 ASP B C 1
ATOM 3935 O O . ASP B 1 227 ? 10.391 2.623 4.219 1 98.81 227 ASP B O 1
ATOM 3939 N N . PRO B 1 228 ? 12.398 3.119 3.363 1 98.69 228 PRO B N 1
ATOM 3940 C CA . PRO B 1 228 ? 12.031 2.664 2.02 1 98.69 228 PRO B CA 1
ATOM 3941 C C . PRO B 1 228 ? 11.812 1.154 1.946 1 98.69 228 PRO B C 1
ATOM 3943 O O . PRO B 1 228 ? 11.32 0.647 0.938 1 98.69 228 PRO B O 1
ATOM 3946 N N . TRP B 1 229 ? 12.156 0.37 2.988 1 98.56 229 TRP B N 1
ATOM 3947 C CA . TRP B 1 229 ? 11.867 -1.059 3.076 1 98.56 229 TRP B CA 1
ATOM 3948 C C . TRP B 1 229 ? 10.461 -1.3 3.607 1 98.56 229 TRP B C 1
ATOM 3950 O O . TRP B 1 229 ? 10 -2.443 3.664 1 98.56 229 TRP B O 1
ATOM 3960 N N . GLY B 1 230 ? 9.781 -0.208 3.961 1 98.75 230 GLY B N 1
ATOM 3961 C CA . GLY B 1 230 ? 8.492 -0.352 4.613 1 98.75 230 GLY B CA 1
ATOM 3962 C C . GLY B 1 230 ? 8.602 -0.655 6.098 1 98.75 230 GLY B C 1
ATOM 3963 O O . GLY B 1 230 ? 7.629 -1.069 6.727 1 98.75 230 GLY B O 1
ATOM 3964 N N . ARG B 1 231 ? 9.789 -0.444 6.688 1 98.56 231 ARG B N 1
ATOM 3965 C CA . ARG B 1 231 ? 10 -0.677 8.109 1 98.56 231 ARG B CA 1
ATOM 3966 C C . ARG B 1 231 ? 9.672 0.571 8.922 1 98.56 231 ARG B C 1
ATOM 3968 O O . ARG B 1 231 ? 10.055 1.681 8.547 1 98.56 231 ARG B O 1
ATOM 3975 N N . VAL B 1 232 ? 8.992 0.375 10 1 98.81 232 VAL B N 1
ATOM 3976 C CA . VAL B 1 232 ? 8.781 1.466 10.945 1 98.81 232 VAL B CA 1
ATOM 3977 C C . VAL B 1 232 ? 10.086 1.758 11.695 1 98.81 232 VAL B C 1
ATOM 3979 O O . VAL B 1 232 ? 10.602 0.9 12.414 1 98.81 232 VAL B O 1
ATOM 3982 N N . ILE B 1 233 ? 10.57 2.936 11.492 1 98.06 233 ILE B N 1
ATOM 3983 C CA . ILE B 1 233 ? 11.797 3.369 12.156 1 98.06 233 ILE B CA 1
ATOM 3984 C C . ILE B 1 233 ? 11.484 3.814 13.586 1 98.06 233 ILE B C 1
ATOM 3986 O O . ILE B 1 233 ? 12.242 3.529 14.508 1 98.06 233 ILE B O 1
ATOM 3990 N N . GLN B 1 234 ? 10.5 4.656 13.703 1 98.69 234 GLN B N 1
ATOM 3991 C CA . GLN B 1 234 ? 10.023 5.188 14.969 1 98.69 234 GLN B CA 1
ATOM 3992 C C . GLN B 1 234 ? 8.516 5.375 14.953 1 98.69 234 GLN B C 1
ATOM 3994 O O . GLN B 1 234 ? 7.934 5.707 13.922 1 98.69 234 GLN B O 1
ATOM 3999 N N . LYS B 1 235 ? 7.902 5.16 16.031 1 98.69 235 LYS B N 1
ATOM 4000 C CA . LYS B 1 235 ? 6.465 5.336 16.188 1 98.69 235 LYS B CA 1
ATOM 4001 C C . LYS B 1 235 ? 6.121 5.875 17.578 1 98.69 235 LYS B C 1
ATOM 4003 O O . LYS B 1 235 ? 6.707 5.453 18.578 1 98.69 235 LYS B O 1
ATOM 4008 N N . GLY B 1 236 ? 5.242 6.805 17.625 1 98.75 236 GLY B N 1
ATOM 4009 C CA . GLY B 1 236 ? 4.809 7.375 18.891 1 98.75 236 GLY B CA 1
ATOM 4010 C C . GLY B 1 236 ? 3.689 6.586 19.547 1 98.75 236 GLY B C 1
ATOM 4011 O O . GLY B 1 236 ? 3.25 5.562 19.016 1 98.75 236 GLY B O 1
ATOM 4012 N N . THR B 1 237 ? 3.285 7.027 20.703 1 98.44 237 THR B N 1
ATOM 4013 C CA . THR B 1 237 ? 2.117 6.543 21.438 1 98.44 237 THR B CA 1
ATOM 4014 C C . THR B 1 237 ? 0.909 7.441 21.172 1 98.44 237 THR B C 1
ATOM 4016 O O . THR B 1 237 ? 0.856 8.141 20.156 1 98.44 237 THR B O 1
ATOM 4019 N N . GLU B 1 238 ? -0.067 7.398 22.062 1 98.38 238 GLU B N 1
ATOM 4020 C CA . GLU B 1 238 ? -1.243 8.242 21.891 1 98.38 238 GLU B CA 1
ATOM 4021 C C . GLU B 1 238 ? -1.057 9.602 22.578 1 98.38 238 GLU B C 1
ATOM 4023 O O . GLU B 1 238 ? -1.849 10.516 22.359 1 98.38 238 GLU B O 1
ATOM 4028 N N . PHE B 1 239 ? 0.069 9.789 23.281 1 98.25 239 PHE B N 1
ATOM 4029 C CA . PHE B 1 239 ? 0.263 10.992 24.078 1 98.25 239 PHE B CA 1
ATOM 4030 C C . PHE B 1 239 ? 1.18 11.977 23.375 1 98.25 239 PHE B C 1
ATOM 4032 O O . PHE B 1 239 ? 1.805 11.641 22.375 1 98.25 239 PHE B O 1
ATOM 4039 N N . GLN B 1 240 ? 1.19 13.227 23.922 1 98.69 240 GLN B N 1
ATOM 4040 C CA . GLN B 1 240 ? 2.125 14.203 23.359 1 98.69 240 GLN B CA 1
ATOM 4041 C C . GLN B 1 240 ? 3.566 13.727 23.5 1 98.69 240 GLN B C 1
ATOM 4043 O O . GLN B 1 240 ? 3.982 13.312 24.594 1 98.69 240 GLN B O 1
ATOM 4048 N N . GLU B 1 241 ? 4.297 13.82 22.469 1 98.62 241 GLU B N 1
ATOM 4049 C CA . GLU B 1 241 ? 5.719 13.492 22.469 1 98.62 241 GLU B CA 1
ATOM 4050 C C . GLU B 1 241 ? 6.395 13.961 21.188 1 98.62 241 GLU B C 1
ATOM 4052 O O . GLU B 1 241 ? 5.723 14.367 20.234 1 98.62 241 GLU B O 1
ATOM 4057 N N 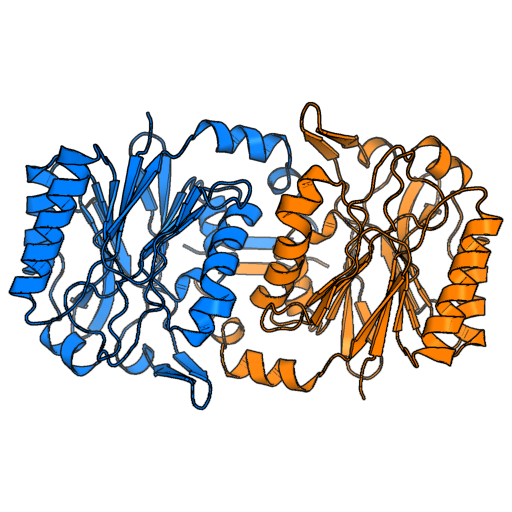. ILE B 1 242 ? 7.656 14.039 21.25 1 98.94 242 ILE B N 1
ATOM 4058 C CA . ILE B 1 242 ? 8.477 14.297 20.062 1 98.94 242 ILE B CA 1
ATOM 4059 C C . ILE B 1 242 ? 9.023 12.984 19.516 1 98.94 242 ILE B C 1
ATOM 4061 O O . ILE B 1 242 ? 9.828 12.32 20.172 1 98.94 242 ILE B O 1
ATOM 4065 N N . VAL B 1 243 ? 8.586 12.531 18.375 1 98.88 243 VAL B N 1
ATOM 4066 C CA . VAL B 1 243 ? 9.055 11.312 17.734 1 98.88 243 VAL B CA 1
ATOM 4067 C C . VAL B 1 243 ? 10.219 11.625 16.797 1 98.88 243 VAL B C 1
ATOM 4069 O O . VAL B 1 243 ? 10.039 12.305 15.773 1 98.88 243 VAL B O 1
ATOM 4072 N N . VAL B 1 244 ? 11.383 11.102 17.141 1 98.81 244 VAL B N 1
ATOM 4073 C CA . VAL B 1 244 ? 12.594 11.492 16.406 1 98.81 244 VAL B CA 1
ATOM 4074 C C . VAL B 1 244 ? 13.148 10.289 15.648 1 98.81 244 VAL B C 1
ATOM 4076 O O . VAL B 1 244 ? 13.18 9.18 16.172 1 98.81 244 VAL B O 1
ATOM 4079 N N . ALA B 1 245 ? 13.562 10.516 14.406 1 98.56 245 ALA B N 1
ATOM 4080 C CA . ALA B 1 245 ? 14.18 9.461 13.602 1 98.56 245 ALA B CA 1
ATOM 4081 C C . ALA B 1 245 ? 15.32 10.016 12.758 1 98.56 245 ALA B C 1
ATOM 4083 O O . ALA B 1 245 ? 15.219 11.109 12.211 1 98.56 245 ALA B O 1
ATOM 4084 N N . ASP B 1 246 ? 16.375 9.227 12.68 1 98 246 ASP B N 1
ATOM 4085 C CA . ASP B 1 246 ? 17.422 9.484 11.703 1 98 246 ASP B CA 1
ATOM 4086 C C . ASP B 1 246 ? 17.125 8.789 10.375 1 98 246 ASP B C 1
ATOM 4088 O O . ASP B 1 246 ? 16.938 7.57 10.336 1 98 246 ASP B O 1
ATOM 4092 N N . LEU B 1 247 ? 17.047 9.586 9.352 1 98.25 247 LEU B N 1
ATOM 4093 C CA . LEU B 1 247 ? 16.844 8.992 8.031 1 98.25 247 LEU B CA 1
ATOM 4094 C C . LEU B 1 247 ? 18.188 8.648 7.391 1 98.25 247 LEU B C 1
ATOM 4096 O O . LEU B 1 247 ? 18.953 9.539 7.008 1 98.25 247 LEU B O 1
ATOM 4100 N N . VAL B 1 248 ? 18.469 7.371 7.254 1 96.81 248 VAL B N 1
ATOM 4101 C CA . VAL B 1 248 ? 19.688 6.891 6.633 1 96.81 248 VAL B CA 1
ATOM 4102 C C . VAL B 1 248 ? 19.531 6.879 5.113 1 96.81 248 VAL B C 1
ATOM 4104 O O . VAL B 1 248 ? 19.125 5.871 4.531 1 96.81 248 VAL B O 1
ATOM 4107 N N . LEU B 1 249 ? 19.953 7.941 4.488 1 97.12 249 LEU B N 1
ATOM 4108 C CA . LEU B 1 249 ? 19.609 8.219 3.1 1 97.12 249 LEU B CA 1
ATOM 4109 C C . LEU B 1 249 ? 20.219 7.176 2.168 1 97.12 249 LEU B C 1
ATOM 4111 O O . LEU B 1 249 ? 19.703 6.934 1.078 1 97.12 249 LEU B O 1
ATOM 4115 N N . ARG B 1 250 ? 21.297 6.535 2.543 1 96 250 ARG B N 1
ATOM 4116 C CA . ARG B 1 250 ? 21.906 5.512 1.703 1 96 250 ARG B CA 1
ATOM 4117 C C . ARG B 1 250 ? 20.969 4.324 1.513 1 96 250 ARG B C 1
ATOM 4119 O O . ARG B 1 250 ? 21.172 3.506 0.614 1 96 250 ARG B O 1
ATOM 4126 N N . THR B 1 251 ? 19.969 4.219 2.375 1 96.75 251 THR B N 1
ATOM 4127 C CA . THR B 1 251 ? 19 3.137 2.258 1 96.75 251 THR B CA 1
ATOM 4128 C C . THR B 1 251 ? 18.203 3.266 0.965 1 96.75 251 THR B C 1
ATOM 4130 O O . THR B 1 251 ? 17.734 2.268 0.417 1 96.75 251 THR B O 1
ATOM 4133 N N . LEU B 1 252 ? 18.078 4.48 0.467 1 97.81 252 LEU B N 1
ATOM 4134 C CA . LEU B 1 252 ? 17.297 4.734 -0.735 1 97.81 252 LEU B CA 1
ATOM 4135 C C . LEU B 1 252 ? 17.891 4.004 -1.937 1 97.81 252 LEU B C 1
ATOM 4137 O O . LEU B 1 252 ? 17.281 3.074 -2.467 1 97.81 252 LEU B O 1
ATOM 4141 N N . PRO B 1 253 ? 19.141 4.336 -2.352 1 97.31 253 PRO B N 1
ATOM 4142 C CA . PRO B 1 253 ? 19.688 3.596 -3.49 1 97.31 253 PRO B CA 1
ATOM 4143 C C . PRO B 1 253 ? 19.844 2.102 -3.207 1 97.31 253 PRO B C 1
ATOM 4145 O O . PRO B 1 253 ? 19.734 1.283 -4.125 1 97.31 253 PRO B O 1
ATOM 4148 N N . GLU B 1 254 ? 20.016 1.699 -1.961 1 97 254 GLU B N 1
ATOM 4149 C CA . GLU B 1 254 ? 20.156 0.292 -1.595 1 97 254 GLU B CA 1
ATOM 4150 C C . GLU B 1 254 ? 18.875 -0.484 -1.913 1 97 254 GLU B C 1
ATOM 4152 O O . GLU B 1 254 ? 18.922 -1.487 -2.627 1 97 254 GLU B O 1
ATOM 4157 N N . VAL B 1 255 ? 17.781 -0.004 -1.417 1 98.06 255 VAL B N 1
ATOM 4158 C CA . VAL B 1 255 ? 16.516 -0.703 -1.627 1 98.06 255 VAL B CA 1
ATOM 4159 C C . VAL B 1 255 ? 16.141 -0.673 -3.109 1 98.06 255 VAL B C 1
ATOM 4161 O O . VAL B 1 255 ? 15.672 -1.671 -3.658 1 98.06 255 VAL B O 1
ATOM 4164 N N . ARG B 1 256 ? 16.375 0.443 -3.73 1 98.31 256 ARG B N 1
ATOM 4165 C CA . ARG B 1 256 ? 16 0.617 -5.133 1 98.31 256 ARG B CA 1
ATOM 4166 C C . ARG B 1 256 ? 16.828 -0.312 -6.027 1 98.31 256 ARG B C 1
ATOM 4168 O O . ARG B 1 256 ? 16.344 -0.743 -7.082 1 98.31 256 ARG B O 1
ATOM 4175 N N . SER B 1 257 ? 18 -0.645 -5.605 1 97.88 257 SER B N 1
ATOM 4176 C CA . SER B 1 257 ? 18.828 -1.576 -6.367 1 97.88 257 SER B CA 1
ATOM 4177 C C . SER B 1 257 ? 18.469 -3.023 -6.051 1 97.88 257 SER B C 1
ATOM 4179 O O . SER B 1 257 ? 18.516 -3.887 -6.93 1 97.88 257 SER B O 1
ATOM 4181 N N . GLN B 1 258 ? 18.109 -3.293 -4.867 1 97.88 258 GLN B N 1
ATOM 4182 C CA . GLN B 1 258 ? 17.875 -4.656 -4.41 1 97.88 258 GLN B CA 1
ATOM 4183 C C . GLN B 1 258 ? 16.469 -5.125 -4.801 1 97.88 258 GLN B C 1
ATOM 4185 O O . GLN B 1 258 ? 16.266 -6.301 -5.098 1 97.88 258 GLN B O 1
ATOM 4190 N N . ILE B 1 259 ? 15.484 -4.254 -4.773 1 97.75 259 ILE B N 1
ATOM 4191 C CA . ILE B 1 259 ? 14.117 -4.477 -5.234 1 97.75 259 ILE B CA 1
ATOM 4192 C C . ILE B 1 259 ? 13.773 -3.463 -6.324 1 97.75 259 ILE B C 1
ATOM 4194 O O . ILE B 1 259 ? 13.016 -2.523 -6.086 1 97.75 259 ILE B O 1
ATOM 4198 N N . PRO B 1 260 ? 14.234 -3.73 -7.527 1 97.69 260 PRO B N 1
ATOM 4199 C CA . PRO B 1 260 ? 14.219 -2.668 -8.539 1 97.69 260 PRO B CA 1
ATOM 4200 C C . PRO B 1 260 ? 12.875 -2.535 -9.242 1 97.69 260 PRO B C 1
ATOM 4202 O O . PRO B 1 260 ? 12.82 -2.477 -10.469 1 97.69 260 PRO B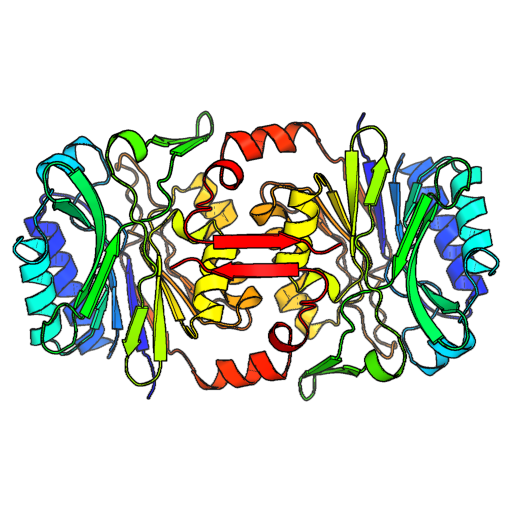 O 1
ATOM 4205 N N . VAL B 1 261 ? 11.828 -2.334 -8.469 1 96.06 261 VAL B N 1
ATOM 4206 C CA . VAL B 1 261 ? 10.461 -2.299 -8.992 1 96.06 261 VAL B CA 1
ATOM 4207 C C . VAL B 1 261 ? 10.273 -1.055 -9.859 1 96.06 261 VAL B C 1
ATOM 4209 O O . VAL B 1 261 ? 9.477 -1.062 -10.805 1 96.06 261 VAL B O 1
ATOM 4212 N N . LEU B 1 262 ? 10.961 0.009 -9.578 1 94.12 262 LEU B N 1
ATOM 4213 C CA . LEU B 1 262 ? 10.805 1.229 -10.359 1 94.12 262 LEU B CA 1
ATOM 4214 C C . LEU B 1 262 ? 11.367 1.042 -11.766 1 94.12 262 LEU B C 1
ATOM 4216 O O . LEU B 1 262 ? 10.852 1.625 -12.727 1 94.12 262 LEU B O 1
ATOM 4220 N N . LYS B 1 263 ? 12.383 0.226 -11.867 1 95.25 263 LYS B N 1
ATOM 4221 C CA . LYS B 1 263 ? 12.984 -0.073 -13.164 1 95.25 263 LYS B CA 1
ATOM 4222 C C . LYS B 1 263 ? 12.195 -1.156 -13.898 1 95.25 263 LYS B C 1
ATOM 4224 O O . LYS B 1 263 ? 12.172 -1.189 -15.133 1 95.25 263 LYS B O 1
ATOM 4229 N N . GLN B 1 264 ? 11.539 -2 -13.141 1 97.75 264 GLN B N 1
ATOM 4230 C CA . GLN B 1 264 ? 10.922 -3.197 -13.703 1 97.75 264 GLN B CA 1
ATOM 4231 C C . GLN B 1 264 ? 9.445 -2.963 -14 1 97.75 264 GLN B C 1
ATOM 4233 O O . GLN B 1 264 ? 8.727 -3.896 -14.359 1 97.75 264 GLN B O 1
ATOM 4238 N N . LYS B 1 265 ? 9 -1.739 -13.836 1 97.25 265 LYS B N 1
ATOM 4239 C CA . LYS B 1 265 ? 7.641 -1.397 -14.25 1 97.25 265 LYS B CA 1
ATOM 4240 C C . LYS B 1 265 ? 7.422 -1.717 -15.727 1 97.25 265 LYS B C 1
ATOM 4242 O O . LYS B 1 265 ? 8.367 -1.707 -16.516 1 97.25 265 LYS B O 1
ATOM 4247 N N . ARG B 1 266 ? 6.211 -1.995 -16.078 1 97.94 266 ARG B N 1
ATOM 4248 C CA . ARG B 1 266 ? 5.832 -2.324 -17.453 1 97.94 266 ARG B CA 1
ATOM 4249 C C . ARG B 1 266 ? 5.047 -1.185 -18.094 1 97.94 266 ARG B C 1
ATOM 4251 O O . ARG B 1 266 ? 3.814 -1.212 -18.109 1 97.94 266 ARG B O 1
ATOM 4258 N N . SER B 1 267 ? 5.734 -0.247 -18.656 1 95.75 267 SER B N 1
ATOM 4259 C CA . SER B 1 267 ? 5.129 0.957 -19.219 1 95.75 267 SER B CA 1
ATOM 4260 C C . SER B 1 267 ? 4.266 0.627 -20.438 1 95.75 267 SER B C 1
ATOM 4262 O O . SER B 1 267 ? 3.436 1.438 -20.844 1 95.75 267 SER B O 1
ATOM 4264 N N . ASP B 1 268 ? 4.531 -0.569 -20.984 1 97.5 268 ASP B N 1
ATOM 4265 C CA . ASP B 1 268 ? 3.701 -1.004 -22.109 1 97.5 268 ASP B CA 1
ATOM 4266 C C . ASP B 1 268 ? 2.324 -1.46 -21.625 1 97.5 268 ASP B C 1
ATOM 4268 O O . ASP B 1 268 ? 1.398 -1.606 -22.422 1 97.5 268 ASP B O 1
ATOM 4272 N N . LEU B 1 269 ? 2.123 -1.617 -20.312 1 98.06 269 LEU B N 1
ATOM 4273 C CA . LEU B 1 269 ? 0.852 -2.086 -19.781 1 98.06 269 LEU B CA 1
ATOM 4274 C C . LEU B 1 269 ? 0.141 -0.972 -19.016 1 98.06 269 LEU B C 1
ATOM 4276 O O . LEU B 1 269 ? -1.087 -0.867 -19.062 1 98.06 269 LEU B O 1
ATOM 4280 N N . TYR B 1 270 ? 0.922 -0.19 -18.297 1 97.69 270 TYR B N 1
ATOM 4281 C CA . TYR B 1 270 ? 0.348 0.889 -17.5 1 97.69 270 TYR B CA 1
ATOM 4282 C C . TYR B 1 270 ? 1.348 2.025 -17.328 1 97.69 270 TYR B C 1
ATOM 4284 O O . TYR B 1 270 ? 2.559 1.815 -17.406 1 97.69 270 TYR B O 1
ATOM 4292 N N . GLU B 1 271 ? 0.751 3.229 -17.078 1 95.94 271 GLU B N 1
ATOM 4293 C CA . GLU B 1 271 ? 1.55 4.398 -16.719 1 95.94 271 GLU B CA 1
ATOM 4294 C C . GLU B 1 271 ? 0.747 5.383 -15.875 1 95.94 271 GLU B C 1
ATOM 4296 O O . GLU B 1 271 ? -0.476 5.469 -16.016 1 95.94 271 GLU B O 1
ATOM 4301 N N . ILE B 1 272 ? 1.435 5.973 -14.914 1 96.31 272 ILE B N 1
ATOM 4302 C CA . ILE B 1 272 ? 0.822 7.109 -14.234 1 96.31 272 ILE B CA 1
ATOM 4303 C C . ILE B 1 272 ? 1.106 8.391 -15.016 1 96.31 272 ILE B C 1
ATOM 4305 O O . ILE B 1 272 ? 2.244 8.633 -15.43 1 96.31 272 ILE B O 1
ATOM 4309 N N . VAL B 1 273 ? 0.052 9.109 -15.266 1 97 273 VAL B N 1
ATOM 4310 C CA . VAL B 1 273 ? 0.197 10.445 -15.852 1 97 273 VAL B CA 1
ATOM 4311 C C . VAL B 1 273 ? 0.08 11.5 -14.766 1 97 273 VAL B C 1
ATOM 4313 O O . VAL B 1 273 ? -0.974 11.648 -14.141 1 97 273 VAL B O 1
ATOM 4316 N N . VAL B 1 274 ? 1.115 12.195 -14.43 1 96.94 274 VAL B N 1
ATOM 4317 C CA . VAL B 1 274 ? 1.145 13.297 -13.469 1 96.94 274 VAL B CA 1
ATOM 4318 C C . VAL B 1 274 ? 0.844 14.617 -14.172 1 96.94 274 VAL B C 1
ATOM 4320 O O . VAL B 1 274 ? 1.576 15.023 -15.078 1 96.94 274 VAL B O 1
ATOM 4323 N N . LYS B 1 275 ? -0.287 15.234 -13.648 1 92.5 275 LYS B N 1
ATOM 4324 C CA . LYS B 1 275 ? -0.726 16.469 -14.281 1 92.5 275 LYS B CA 1
ATOM 4325 C C . LYS B 1 275 ? -0.279 17.688 -13.477 1 92.5 275 LYS B C 1
ATOM 4327 O O . LYS B 1 275 ? -0.385 17.703 -12.25 1 92.5 275 LYS B O 1
ATOM 4332 N N . LYS B 1 276 ? 0.356 18.531 -13.875 1 80.62 276 LYS B N 1
ATOM 4333 C CA . LYS B 1 276 ? 0.819 19.781 -13.297 1 80.62 276 LYS B CA 1
ATOM 4334 C C . LYS B 1 276 ? 2.201 19.625 -12.664 1 80.62 276 LYS B C 1
ATOM 4336 O O . LYS B 1 276 ? 2.568 18.531 -12.234 1 80.62 276 LYS B O 1
#

Organism: Aedes albopictus (NCBI:txid7160)